Protein AF-A0A2V2GM18-F1 (afdb_monomer_lite)

Foldseek 3Di:
DPDVVVVVVLVVVLLVVQLVDDFQDEFQKWWDDQFWIDGPQDIDGPQVQCCVAPVAHAPPDKDAADDAPFKDKIKGWRDKDWDWDADPVRDIAIAIFTWIWIKMARNNVRHIDTLDIDPRFGDQERPDPDRDFWHDLDNQWIWGDTLQKIFIQGNVVSDTPDIDRRDHSVVRHHNNDQCFDLDVNRWTWHDDAQWIWTWDDDPRDTDTAIGGHHGPWDWDDDDQKIWTWDADPPDPDLQPVRGIDTDWMAGNVVSDTDDVVVVSVVVSVVSVVVVVVLFFDWDAAPNAIWGWHDDFFWIWIAHPVRHTQDIDGQVLCVVFPPSCVVSVVSPDDPDWDKTFLDWDQAPRWIKTWIFTDDDDDDWTKIWIWIADSVVRHIITHGIDTDDSPIDMHGDD

pLDDT: mean 82.13, std 13.22, range [25.41, 96.25]

Secondary structure (DSSP, 8-state):
--SSSHHHHHHHHHHHHHTTSPPSS---EEEE-SSEEEETTEEEEHHHHHHHHH----SS-EEEEEEETTEEEEEEEEEEEEEEEE-TTS-EEEEEEEEEEEEEEETTTTEEEEEEEEEEEPPSSTT-SS---EEEEETTEEEEEETTEEEEEETTTTEEEEEEE-S-HHHHHH-SS-S-PPPTT--EEEEETTEEEEEEEETTEEEEEEEE--TT-EEEEETTEEEEEEEPTT---SSHHHHEEEEEEEETTTTEE--HHHHHHHHHHHHHHHHHT-SPEEEEETTEEEEEEE-SS-EEEE-TT--EEEEESHHHHHHH-HHHHHHHHHH--TT-EEEEEEEEEETTEEEEEEEEEPSSS---EEEEEEEETTTTEEEEEEEEES-SS-EEEE--

Sequence (396 aa):
MFRYIDSINDNTEKLNRIKQVQSEVSYDYTAYDGYSFMKDGESYNFQDLAYNVFGKKCENYIYGGGFTKNYKYFFYEYDSHKKYMKKSDGKRIDFFTSDVALFCVDMENISCKLVYDFKNVYPIGYEAMQPDIGDLLDKNRMLLHYNGIYQILDLQSEQIVYSVELYEKKDYVNALSIPFCTDFSLNFYRSNGTVLEYYKIDGDTIKKHLYTITPDCLISRTGNYIYTYQLKSGSNSPLISEQYEFFECYDLTNDKEIDLSFLIDKLQEEWDKSRADNEKEKHIVDGETYYFERSFDFLKIYDENQNLIVTIDEYFMKENSNTFNDLYDLWVEEHDKYELVYFEVIEEKIFVRFEATYSMGKTTPVYIYEYDIQNNQIFYVGFFYGDSLFHFEILS

Radius of gyration: 25.06 Å; chains: 1; bounding box: 56×57×60 Å

Structure (mmCIF, N/CA/C/O backbone):
data_AF-A0A2V2GM18-F1
#
_entry.id   AF-A0A2V2GM18-F1
#
loop_
_atom_site.group_PDB
_atom_site.id
_atom_site.type_symbol
_atom_site.label_atom_id
_atom_site.label_alt_id
_atom_site.label_comp_id
_atom_site.label_asym_id
_atom_site.label_entity_id
_atom_site.label_seq_id
_atom_site.pdbx_PDB_ins_code
_atom_site.Cartn_x
_atom_site.Cartn_y
_atom_site.Cartn_z
_atom_site.occupancy
_atom_site.B_iso_or_equiv
_atom_site.auth_seq_id
_atom_site.auth_comp_id
_atom_site.auth_asym_id
_atom_site.auth_atom_id
_atom_site.pdbx_PDB_model_num
ATOM 1 N N . MET A 1 1 ? -2.462 -35.615 10.251 1.00 33.22 1 MET A N 1
ATOM 2 C CA . MET A 1 1 ? -3.649 -35.293 9.427 1.00 33.22 1 MET A CA 1
ATOM 3 C C . MET A 1 1 ? -4.947 -35.371 10.248 1.00 33.22 1 MET A C 1
ATOM 5 O O . MET A 1 1 ? -5.919 -35.901 9.758 1.00 33.22 1 MET A O 1
ATOM 9 N N . PHE A 1 2 ? -4.978 -34.846 11.482 1.00 26.83 2 PHE A N 1
ATOM 10 C CA . PHE A 1 2 ? -6.196 -34.656 12.297 1.00 26.83 2 PHE A CA 1
ATOM 11 C C . PHE A 1 2 ? -5.855 -33.655 13.416 1.00 26.83 2 PHE A C 1
ATOM 13 O O . PHE A 1 2 ? -5.565 -34.054 14.534 1.00 26.83 2 PHE A O 1
ATOM 20 N N . ARG A 1 3 ? -5.723 -32.373 13.053 1.00 25.41 3 ARG A N 1
ATOM 21 C CA . ARG A 1 3 ? -5.694 -31.198 13.962 1.00 25.41 3 ARG A CA 1
ATOM 22 C C . ARG A 1 3 ? -6.137 -29.895 13.270 1.00 25.41 3 ARG A C 1
ATOM 24 O O . ARG A 1 3 ? -6.160 -28.856 13.902 1.00 25.41 3 ARG A O 1
ATOM 31 N N . TYR A 1 4 ? -6.483 -29.952 11.981 1.00 27.64 4 TYR A N 1
ATOM 32 C CA . TYR A 1 4 ? -6.868 -28.780 11.186 1.00 27.64 4 TYR A CA 1
ATOM 33 C C . TYR A 1 4 ? -8.391 -28.567 11.125 1.00 27.64 4 TYR A C 1
ATOM 35 O O . TYR A 1 4 ? -8.848 -27.541 10.650 1.00 27.64 4 TYR A O 1
ATOM 43 N N . ILE A 1 5 ? -9.184 -29.550 11.571 1.00 27.92 5 ILE A N 1
ATOM 44 C CA . ILE A 1 5 ? -10.655 -29.487 11.524 1.00 27.92 5 ILE A CA 1
ATOM 45 C C . ILE A 1 5 ? -11.211 -28.854 12.811 1.00 27.92 5 ILE A C 1
ATOM 47 O O . ILE A 1 5 ? -12.160 -28.082 12.743 1.00 27.92 5 ILE A O 1
ATOM 51 N N . ASP A 1 6 ? -10.571 -29.089 13.963 1.00 26.17 6 ASP A N 1
ATOM 52 C CA . ASP A 1 6 ? -11.010 -28.511 15.242 1.00 26.17 6 ASP A CA 1
ATOM 53 C C . ASP A 1 6 ? -10.703 -27.004 15.345 1.00 26.17 6 ASP A C 1
ATOM 55 O O . ASP A 1 6 ? -11.477 -26.265 15.945 1.00 26.17 6 ASP A O 1
ATOM 59 N N . SER A 1 7 ? -9.640 -26.514 14.690 1.00 41.31 7 SER A N 1
ATOM 60 C CA . SER A 1 7 ? -9.281 -25.084 14.687 1.00 41.31 7 SER A CA 1
ATOM 61 C C . SER A 1 7 ? -10.194 -24.211 13.819 1.00 41.31 7 SER A C 1
ATOM 63 O O . SER A 1 7 ? -10.292 -23.013 14.057 1.00 41.31 7 SER A O 1
ATOM 65 N N . ILE A 1 8 ? -10.866 -24.780 12.811 1.00 42.81 8 ILE A N 1
ATOM 66 C CA . ILE A 1 8 ? -11.782 -24.025 11.935 1.00 42.81 8 ILE A CA 1
ATOM 67 C C . ILE A 1 8 ? -13.139 -23.813 12.627 1.00 42.81 8 ILE A C 1
ATOM 69 O O . ILE A 1 8 ? -13.718 -22.729 12.541 1.00 42.81 8 ILE A O 1
ATOM 73 N N . ASN A 1 9 ? -13.630 -24.822 13.358 1.00 46.09 9 ASN A N 1
ATOM 74 C CA . ASN A 1 9 ? -14.903 -24.728 14.079 1.00 46.09 9 ASN A CA 1
ATOM 75 C C . ASN A 1 9 ? -14.821 -23.799 15.303 1.00 46.09 9 ASN A C 1
ATOM 77 O O . ASN A 1 9 ? -15.746 -23.018 15.515 1.00 46.09 9 ASN A O 1
ATOM 81 N N . ASP A 1 10 ? -13.717 -23.833 16.058 1.00 54.22 10 ASP A N 1
ATOM 82 C CA . ASP A 1 10 ? -13.524 -22.979 17.243 1.00 54.22 10 ASP A CA 1
ATOM 83 C C . ASP A 1 10 ? -13.410 -21.488 16.867 1.00 54.22 10 ASP A C 1
ATOM 85 O O . ASP A 1 10 ? -14.070 -20.632 17.457 1.00 54.22 10 ASP A O 1
ATOM 89 N N . ASN A 1 11 ? -12.681 -21.170 15.789 1.00 68.25 11 ASN A N 1
ATOM 90 C CA . ASN A 1 11 ? -12.594 -19.796 15.283 1.00 68.25 11 ASN A CA 1
ATOM 91 C C . ASN A 1 11 ? -13.946 -19.282 14.768 1.00 68.25 11 ASN A C 1
ATOM 93 O O . ASN A 1 11 ? -14.277 -18.119 14.977 1.00 68.25 11 ASN A O 1
ATOM 97 N N . THR A 1 12 ? -14.757 -20.139 14.138 1.00 73.12 12 THR A N 1
ATOM 98 C CA . THR A 1 12 ? -16.089 -19.747 13.645 1.00 73.12 12 THR A CA 1
ATOM 99 C C . THR A 1 12 ? -17.033 -19.389 14.797 1.00 73.12 12 THR A C 1
ATOM 101 O O . THR A 1 12 ? -17.757 -18.397 14.714 1.00 73.12 12 THR A O 1
ATOM 104 N N . GLU A 1 13 ? -17.028 -20.157 15.891 1.00 77.56 13 GLU A N 1
ATOM 105 C CA . GLU A 1 13 ? -17.849 -19.847 17.068 1.00 77.56 13 GLU A CA 1
ATOM 106 C C . GLU A 1 13 ? -17.389 -18.556 17.757 1.00 77.56 13 GLU A C 1
ATOM 108 O O . GLU A 1 13 ? -18.219 -17.692 18.047 1.00 77.56 13 GLU A O 1
ATOM 113 N N . LYS A 1 14 ? -16.076 -18.387 17.956 1.00 80.25 14 LYS A N 1
ATOM 114 C CA . LYS A 1 14 ? -15.490 -17.162 18.522 1.00 80.25 14 LYS A CA 1
ATOM 115 C C . LYS A 1 14 ? -15.827 -15.928 17.684 1.00 80.25 14 LYS A C 1
ATOM 117 O O . LYS A 1 14 ? -16.289 -14.931 18.232 1.00 80.25 14 LYS A O 1
ATOM 122 N N . LEU A 1 15 ? -15.698 -16.010 16.359 1.00 78.75 15 LEU A N 1
ATOM 123 C CA . LEU A 1 15 ? -16.073 -14.926 15.443 1.00 78.75 15 LEU A CA 1
ATOM 124 C C . LEU A 1 15 ? -17.567 -14.603 15.505 1.00 78.75 15 LEU A C 1
ATOM 126 O O . LEU A 1 15 ? -17.939 -13.434 15.561 1.00 78.75 15 LEU A O 1
ATOM 130 N N . ASN A 1 16 ? -18.433 -15.618 15.551 1.00 82.25 16 ASN A N 1
ATOM 131 C CA . ASN A 1 16 ? -19.873 -15.404 15.699 1.00 82.25 16 ASN A CA 1
ATOM 132 C C . ASN A 1 16 ? -20.231 -14.722 17.024 1.00 82.25 16 ASN A C 1
ATOM 134 O O . ASN A 1 16 ? -21.195 -13.961 17.057 1.00 82.25 16 ASN A O 1
ATOM 138 N N . ARG A 1 17 ? -19.479 -14.976 18.103 1.00 83.38 17 ARG A N 1
ATOM 139 C CA . ARG A 1 17 ? -19.652 -14.276 19.385 1.00 83.38 17 ARG A CA 1
ATOM 140 C C . ARG A 1 17 ? -19.204 -12.820 19.299 1.00 83.38 17 ARG A C 1
ATOM 142 O O . ARG A 1 17 ? -19.942 -11.959 19.756 1.00 83.38 17 ARG A O 1
ATOM 149 N N . ILE A 1 18 ? -18.071 -12.530 18.658 1.00 83.19 18 ILE A N 1
ATOM 150 C CA . ILE A 1 18 ? -17.631 -11.139 18.445 1.00 83.19 18 ILE A CA 1
ATOM 151 C C . ILE A 1 18 ? -18.675 -10.360 17.646 1.00 83.19 18 ILE A C 1
ATOM 153 O O . ILE A 1 18 ? -19.040 -9.259 18.035 1.00 83.19 18 ILE A O 1
ATOM 157 N N . LYS A 1 19 ? -19.234 -10.957 16.585 1.00 82.06 19 LYS A N 1
ATOM 158 C CA . LYS A 1 19 ? -20.305 -10.338 15.784 1.00 82.06 19 LYS A CA 1
ATOM 159 C C . LYS A 1 19 ? -21.580 -10.010 16.580 1.00 82.06 19 LYS A C 1
ATOM 161 O O . LYS A 1 19 ? -22.431 -9.285 16.076 1.00 82.06 19 LYS A O 1
ATOM 166 N N . GLN A 1 20 ? -21.753 -10.558 17.786 1.00 85.12 20 GLN A N 1
ATOM 167 C CA . GLN A 1 20 ? -22.877 -10.237 18.675 1.00 85.12 20 GLN A CA 1
ATOM 168 C C . GLN A 1 20 ? -22.583 -9.054 19.608 1.00 85.12 20 GLN A C 1
ATOM 170 O O . GLN A 1 20 ? -23.519 -8.518 20.203 1.00 85.12 20 GLN A O 1
ATOM 175 N N . VAL A 1 21 ? -21.317 -8.647 19.745 1.00 85.56 21 VAL A N 1
ATOM 176 C CA . VAL A 1 21 ? -20.916 -7.483 20.540 1.00 85.56 21 VAL A CA 1
ATOM 177 C C . VAL A 1 21 ? -21.246 -6.224 19.746 1.00 85.56 21 VAL A C 1
ATOM 179 O O . VAL A 1 21 ? -20.766 -6.030 18.632 1.00 85.56 21 VAL A O 1
ATOM 182 N N . GLN A 1 22 ? -22.110 -5.379 20.306 1.00 84.56 22 GLN A N 1
ATOM 183 C CA . GLN A 1 22 ? -22.519 -4.140 19.653 1.00 84.56 22 GLN A CA 1
ATOM 184 C C . GLN A 1 22 ? -21.440 -3.072 19.805 1.00 84.56 22 GLN A C 1
ATOM 186 O O . GLN A 1 22 ? -20.873 -2.904 20.881 1.00 84.56 22 GLN A O 1
ATOM 191 N N . SER A 1 23 ? -21.208 -2.326 18.729 1.00 87.25 23 SER A N 1
ATOM 192 C CA . SER A 1 23 ? -20.402 -1.112 18.763 1.00 87.25 23 SER A CA 1
ATOM 193 C C . SER A 1 23 ? -21.026 -0.089 19.719 1.00 87.25 23 SER A C 1
ATOM 195 O O . SER A 1 23 ? -22.233 0.162 19.663 1.00 87.25 23 SER A O 1
ATOM 197 N N . GLU A 1 24 ? -20.211 0.523 20.569 1.00 90.69 24 GLU A N 1
ATOM 198 C CA . GLU A 1 24 ? -20.621 1.594 21.486 1.00 90.69 24 GLU A CA 1
ATOM 199 C C . GLU A 1 24 ? -20.746 2.933 20.747 1.00 90.69 24 GLU A C 1
ATOM 201 O O . GLU A 1 24 ? -21.597 3.760 21.075 1.00 90.69 24 GLU A O 1
ATOM 206 N N . VAL A 1 25 ? -19.941 3.098 19.697 1.00 86.88 25 VAL A N 1
ATOM 207 C CA . VAL A 1 25 ? -20.005 4.184 18.717 1.00 86.88 25 VAL A CA 1
ATOM 208 C C . VAL A 1 25 ? -20.071 3.579 17.320 1.00 86.88 25 VAL A C 1
ATOM 210 O O . VAL A 1 25 ? -19.398 2.596 17.030 1.00 86.88 25 VAL A O 1
ATOM 213 N N . SER A 1 26 ? -20.907 4.141 16.451 1.00 80.00 26 SER A N 1
ATOM 214 C CA . SER A 1 26 ? -21.087 3.641 15.088 1.00 80.00 26 SER A CA 1
ATOM 215 C C . SER A 1 26 ? -20.597 4.680 14.092 1.00 80.00 26 SER A C 1
ATOM 217 O O . SER A 1 26 ? -21.038 5.830 14.110 1.00 80.00 26 SER A O 1
ATOM 219 N N . TYR A 1 27 ? -19.689 4.235 13.234 1.00 78.31 27 TYR A N 1
ATOM 220 C CA . TYR A 1 27 ? -19.164 4.966 12.092 1.00 78.31 27 TYR A CA 1
ATOM 221 C C . TYR A 1 27 ? -19.523 4.192 10.830 1.00 78.31 27 TYR A C 1
ATOM 223 O O . TYR A 1 27 ? -19.476 2.963 10.853 1.00 78.31 27 TYR A O 1
ATOM 231 N N . ASP A 1 28 ? -19.853 4.891 9.744 1.00 78.31 28 ASP A N 1
ATOM 232 C CA . ASP A 1 28 ? -19.759 4.280 8.418 1.00 78.31 28 ASP A CA 1
ATOM 233 C C . ASP A 1 28 ? -18.258 4.169 8.140 1.00 78.31 28 ASP A C 1
ATOM 235 O O . ASP A 1 28 ? -17.588 5.173 7.909 1.00 78.31 28 ASP A O 1
ATOM 239 N N . TYR A 1 29 ? -17.683 2.987 8.347 1.00 77.69 29 TYR A N 1
ATOM 240 C CA . TYR A 1 29 ? -16.246 2.773 8.215 1.00 77.69 29 TYR A CA 1
ATOM 241 C C . TYR A 1 29 ? -15.962 1.631 7.258 1.00 77.69 29 TYR A C 1
ATOM 243 O O . TYR A 1 29 ? -16.736 0.680 7.121 1.00 77.69 29 TYR A O 1
ATOM 251 N N . THR A 1 30 ? -14.793 1.706 6.634 1.00 82.94 30 THR A N 1
ATOM 252 C CA . THR A 1 30 ? -14.211 0.584 5.906 1.00 82.94 30 THR A CA 1
ATOM 253 C C . THR A 1 30 ? -12.866 0.235 6.525 1.00 82.94 30 THR A C 1
ATOM 255 O O . THR A 1 30 ? -11.999 1.092 6.680 1.00 82.94 30 THR A O 1
ATOM 258 N N . ALA A 1 31 ? -12.693 -1.034 6.883 1.00 82.62 31 ALA A N 1
ATOM 259 C CA . ALA A 1 31 ? -11.406 -1.596 7.283 1.00 82.62 31 ALA A CA 1
ATOM 260 C C . ALA A 1 31 ? -10.961 -2.592 6.213 1.00 82.62 31 ALA A C 1
ATOM 262 O O . ALA A 1 31 ? -11.759 -3.442 5.828 1.00 82.62 31 ALA A O 1
ATOM 263 N N . TYR A 1 32 ? -9.735 -2.508 5.708 1.00 83.38 32 TYR A N 1
ATOM 264 C CA . TYR A 1 32 ? -9.301 -3.362 4.602 1.00 83.38 32 TYR A CA 1
ATOM 265 C C . TYR A 1 32 ? -7.836 -3.776 4.690 1.00 83.38 32 TYR A C 1
ATOM 267 O O . TYR A 1 32 ? -6.971 -2.993 5.081 1.00 83.38 32 TYR A O 1
ATOM 275 N N . ASP A 1 33 ? -7.555 -5.005 4.265 1.00 80.31 33 ASP A N 1
ATOM 276 C CA . ASP A 1 33 ? -6.207 -5.542 4.084 1.00 80.31 33 ASP A CA 1
ATOM 277 C C . ASP A 1 33 ? -5.989 -5.977 2.626 1.00 80.31 33 ASP A C 1
ATOM 279 O O . ASP A 1 33 ? -6.788 -5.686 1.737 1.00 80.31 33 ASP A O 1
ATOM 283 N N . GLY A 1 34 ? -4.898 -6.688 2.344 1.00 77.19 34 GLY A N 1
ATOM 284 C CA . GLY A 1 34 ? -4.626 -7.195 0.998 1.00 77.19 34 GLY A CA 1
ATOM 285 C C . GLY A 1 34 ? -5.675 -8.174 0.445 1.00 77.19 34 GLY A C 1
ATOM 286 O O . GLY A 1 34 ? -5.717 -8.369 -0.770 1.00 77.19 34 GLY A O 1
ATOM 287 N N . TYR A 1 35 ? -6.518 -8.777 1.290 1.00 82.31 35 TYR A N 1
ATOM 288 C CA . TYR A 1 35 ? -7.335 -9.951 0.960 1.00 82.31 35 TYR A CA 1
ATOM 289 C C . TYR A 1 35 ? -8.843 -9.761 1.145 1.00 82.31 35 TYR A C 1
ATOM 291 O O . TYR A 1 35 ? -9.650 -10.469 0.526 1.00 82.31 35 TYR A O 1
ATOM 299 N N . SER A 1 36 ? -9.234 -8.818 1.986 1.00 85.00 36 SER A N 1
ATOM 300 C CA . SER A 1 36 ? -10.604 -8.596 2.405 1.00 85.00 36 SER A CA 1
ATOM 301 C C . SER A 1 36 ? -10.836 -7.151 2.826 1.00 85.00 36 SER A C 1
ATOM 303 O O . SER A 1 36 ? -9.908 -6.387 3.088 1.00 85.00 36 SER A O 1
ATOM 305 N N . PHE A 1 37 ? -12.108 -6.790 2.918 1.00 86.94 37 PHE A N 1
ATOM 306 C CA . PHE A 1 37 ? -12.530 -5.588 3.615 1.00 86.94 37 PHE A CA 1
ATOM 307 C C . PHE A 1 37 ? -13.722 -5.889 4.511 1.00 86.94 37 PHE A C 1
ATOM 309 O O . PHE A 1 37 ? -14.422 -6.888 4.336 1.00 86.94 37 PHE A O 1
ATOM 316 N N . MET A 1 38 ? -13.951 -5.017 5.477 1.00 83.94 38 MET A N 1
ATOM 317 C CA . MET A 1 38 ? -15.124 -5.004 6.321 1.00 83.94 38 MET A CA 1
ATOM 318 C C . MET A 1 38 ? -15.837 -3.671 6.164 1.00 83.94 38 MET A C 1
ATOM 320 O O . MET A 1 38 ? -15.192 -2.624 6.190 1.00 83.94 38 MET A O 1
ATOM 324 N N . LYS A 1 39 ? -17.161 -3.737 6.036 1.00 81.50 39 LYS A N 1
ATOM 325 C CA . LYS A 1 39 ? -18.057 -2.585 6.069 1.00 81.50 39 LYS A CA 1
ATOM 326 C C . LYS A 1 39 ? -19.210 -2.897 7.016 1.00 81.50 39 LYS A C 1
ATOM 328 O O . LYS A 1 39 ? -19.827 -3.955 6.886 1.00 81.50 39 LYS A O 1
ATOM 333 N N . ASP A 1 40 ? -19.469 -2.012 7.976 1.00 71.56 40 ASP A N 1
ATOM 334 C CA . ASP A 1 40 ? -20.559 -2.143 8.957 1.00 71.56 40 ASP A CA 1
ATOM 335 C C . ASP A 1 40 ? -20.575 -3.494 9.711 1.00 71.56 40 ASP A C 1
ATOM 337 O O . ASP A 1 40 ? -21.629 -4.074 9.972 1.00 71.56 40 ASP A O 1
ATOM 341 N N . GLY A 1 41 ? -19.397 -4.039 10.039 1.00 67.38 41 GLY A N 1
ATOM 342 C CA . GLY A 1 41 ? -19.263 -5.333 10.727 1.00 67.38 41 GLY A CA 1
ATOM 343 C C . GLY A 1 41 ? -19.380 -6.574 9.826 1.00 67.38 41 GLY A C 1
ATOM 344 O O . GLY A 1 41 ? -19.142 -7.696 10.288 1.00 67.38 41 GLY A O 1
ATOM 345 N N . GLU A 1 42 ? -19.699 -6.405 8.540 1.00 77.69 42 GLU A N 1
ATOM 346 C CA . GLU A 1 42 ? -19.737 -7.492 7.560 1.00 77.69 42 GLU A CA 1
ATOM 347 C C . GLU A 1 42 ? -18.436 -7.573 6.761 1.00 77.69 42 GLU A C 1
ATOM 349 O O . GLU A 1 42 ? -17.955 -6.582 6.216 1.00 77.69 42 GLU A O 1
ATOM 354 N N . SER A 1 43 ? -17.863 -8.778 6.698 1.00 82.06 43 SER A N 1
ATOM 355 C CA . SER A 1 43 ? -16.587 -9.051 6.031 1.00 82.06 43 SER A CA 1
ATOM 356 C C . SER A 1 43 ? -16.810 -9.593 4.623 1.00 82.06 43 SER A C 1
ATOM 358 O O . SER A 1 43 ? -17.616 -10.502 4.407 1.00 82.06 43 SER A O 1
ATOM 360 N N . TYR A 1 44 ? -16.045 -9.062 3.677 1.00 87.19 44 TYR A N 1
ATOM 361 C CA . TYR A 1 44 ? -16.088 -9.394 2.265 1.00 87.19 44 TYR A CA 1
ATOM 362 C C . TYR A 1 44 ? -14.698 -9.814 1.793 1.00 87.19 44 TYR A C 1
ATOM 364 O O . TYR A 1 44 ? -13.739 -9.046 1.850 1.00 87.19 44 TYR A O 1
ATOM 372 N N . ASN A 1 45 ? -14.589 -11.043 1.291 1.00 88.00 45 ASN A N 1
ATOM 373 C CA . ASN A 1 45 ? -13.355 -11.555 0.713 1.00 88.00 45 ASN A CA 1
ATOM 374 C C . ASN A 1 45 ? -13.253 -11.156 -0.771 1.00 88.00 45 ASN A C 1
ATOM 376 O O . ASN A 1 45 ? -14.165 -11.424 -1.561 1.00 88.00 45 ASN A O 1
ATOM 380 N N . PHE A 1 46 ? -12.138 -10.543 -1.175 1.00 89.94 46 PHE A N 1
ATOM 381 C CA . PHE A 1 46 ? -11.962 -10.075 -2.554 1.00 89.94 46 PHE A CA 1
ATOM 382 C C . PHE A 1 46 ? -11.957 -11.218 -3.575 1.00 89.94 46 PHE A C 1
ATOM 384 O O . PHE A 1 46 ? -12.472 -11.061 -4.684 1.00 89.94 46 PHE A O 1
ATOM 391 N N . GLN A 1 47 ? -11.423 -12.386 -3.211 1.00 89.62 47 GLN A N 1
ATOM 392 C CA . GLN A 1 47 ? -11.396 -13.548 -4.093 1.00 89.62 47 GLN A CA 1
ATOM 393 C C . GLN A 1 47 ? -12.795 -14.139 -4.318 1.00 89.62 47 GLN A C 1
ATOM 395 O O . 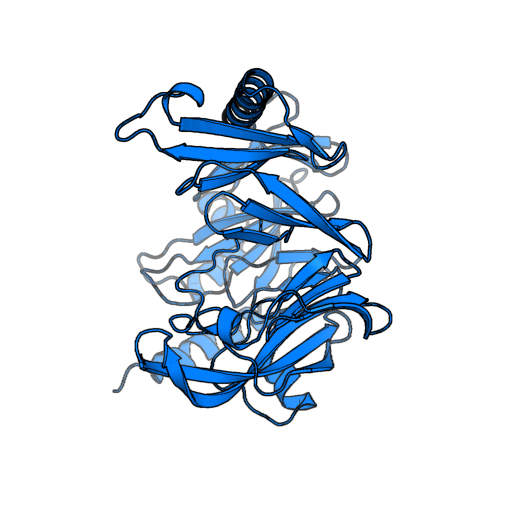GLN A 1 47 ? -13.088 -14.554 -5.444 1.00 89.62 47 GLN A O 1
ATOM 400 N N . ASP A 1 48 ? -13.662 -14.137 -3.304 1.00 90.75 48 ASP A N 1
ATOM 401 C CA . ASP A 1 48 ? -15.062 -14.558 -3.448 1.00 90.75 48 ASP A CA 1
ATOM 402 C C . ASP A 1 48 ? -15.848 -13.588 -4.338 1.00 90.75 48 ASP A C 1
ATOM 404 O O . ASP A 1 48 ? -16.582 -14.013 -5.236 1.00 90.75 48 ASP A O 1
ATOM 408 N N . LEU A 1 49 ? -15.646 -12.279 -4.152 1.00 93.50 49 LEU A N 1
ATOM 409 C CA . LEU A 1 49 ? -16.244 -11.251 -5.006 1.00 93.50 49 LEU A CA 1
ATOM 410 C C . LEU A 1 49 ? -15.807 -11.403 -6.471 1.00 93.50 49 LEU A C 1
ATOM 412 O O . LEU A 1 49 ? -16.656 -11.415 -7.365 1.00 93.50 49 LEU A O 1
ATOM 416 N N . ALA A 1 50 ? -14.510 -11.595 -6.723 1.00 93.25 50 ALA A N 1
ATOM 417 C CA . ALA A 1 50 ? -13.985 -11.848 -8.064 1.00 93.25 50 ALA A CA 1
ATOM 418 C C . ALA A 1 50 ? -14.541 -13.148 -8.667 1.00 93.25 50 ALA A C 1
ATOM 420 O O . ALA A 1 50 ? -14.940 -13.172 -9.835 1.00 93.25 50 ALA A O 1
ATOM 421 N N . TYR A 1 51 ? -14.628 -14.223 -7.876 1.00 92.38 51 TYR A N 1
ATOM 422 C CA . TYR A 1 51 ? -15.178 -15.503 -8.326 1.00 92.38 51 TYR A CA 1
ATOM 423 C C . TYR A 1 51 ? -16.638 -15.377 -8.775 1.00 92.38 51 TYR A C 1
ATOM 425 O O . TYR A 1 51 ? -17.003 -15.923 -9.818 1.00 92.38 51 TYR A O 1
ATOM 433 N N . ASN A 1 52 ? -17.455 -14.616 -8.044 1.00 93.62 52 ASN A N 1
ATOM 434 C CA . ASN A 1 52 ? -18.864 -14.395 -8.380 1.00 93.62 52 ASN A CA 1
ATOM 435 C C . ASN A 1 52 ? -19.058 -13.667 -9.719 1.00 93.62 52 ASN A C 1
ATOM 437 O O . ASN A 1 52 ? -20.059 -13.890 -10.399 1.00 93.62 52 ASN A O 1
ATOM 441 N N . VAL A 1 53 ? -18.100 -12.828 -10.117 1.00 94.12 53 VAL A N 1
ATOM 442 C CA . VAL A 1 53 ? -18.124 -12.103 -11.398 1.00 94.12 53 VAL A CA 1
ATOM 443 C C . VAL A 1 53 ? -17.537 -12.945 -12.530 1.00 94.12 53 VAL A C 1
ATOM 445 O O . VAL A 1 53 ? -18.055 -12.951 -13.645 1.00 94.12 53 VAL A O 1
ATOM 448 N N . PHE A 1 54 ? -16.439 -13.649 -12.262 1.00 93.12 54 PHE A N 1
ATOM 449 C CA . PHE A 1 54 ? -15.591 -14.229 -13.302 1.00 93.12 54 PHE A CA 1
ATOM 450 C C . PHE A 1 54 ? -15.782 -15.733 -13.510 1.00 93.12 54 PHE A C 1
ATOM 452 O O . PHE A 1 54 ? -15.467 -16.264 -14.576 1.00 93.12 54 PHE A O 1
ATOM 459 N N . GLY A 1 55 ? -16.288 -16.441 -12.498 1.00 92.06 55 GLY A N 1
ATOM 460 C CA . GLY A 1 55 ? -16.573 -17.876 -12.541 1.00 92.06 55 GLY A CA 1
ATOM 461 C C . GLY A 1 55 ? -15.343 -18.792 -12.546 1.00 92.06 55 GLY A C 1
ATOM 462 O O . GLY A 1 55 ? -15.501 -20.011 -12.639 1.00 92.06 55 GLY A O 1
ATOM 463 N N . LYS A 1 56 ? -14.124 -18.249 -12.430 1.00 90.25 56 LYS A N 1
ATOM 464 C CA . LYS A 1 56 ? -12.874 -19.020 -12.326 1.00 90.25 56 LYS A CA 1
ATOM 465 C C . LYS A 1 56 ? -12.250 -18.811 -10.959 1.00 90.25 56 LYS A C 1
ATOM 467 O O . LYS A 1 56 ? -12.170 -17.678 -10.502 1.00 90.25 56 LYS A O 1
ATOM 472 N N . LYS A 1 57 ? -11.836 -19.901 -10.313 1.00 87.31 57 LYS A N 1
ATOM 473 C CA . LYS A 1 57 ? -11.166 -19.841 -9.011 1.00 87.31 57 LYS A CA 1
ATOM 474 C C . LYS A 1 57 ? -9.717 -19.397 -9.182 1.00 87.31 57 LYS A C 1
ATOM 476 O O . LYS A 1 57 ? -9.080 -19.773 -10.158 1.00 87.31 57 LYS A O 1
ATOM 481 N N . CYS A 1 58 ? -9.218 -18.650 -8.206 1.00 82.12 58 CYS A N 1
ATOM 482 C CA . CYS A 1 58 ? -7.810 -18.314 -8.092 1.00 82.12 58 CYS A CA 1
ATOM 483 C C . CYS A 1 58 ? -7.023 -19.602 -7.857 1.00 82.12 58 CYS A C 1
ATOM 485 O O . CYS A 1 58 ? -7.427 -20.417 -7.020 1.00 82.12 58 CYS A O 1
ATOM 487 N N . GLU A 1 59 ? -5.936 -19.799 -8.599 1.00 75.06 59 GLU A N 1
ATOM 488 C CA . GLU A 1 59 ? -5.069 -20.964 -8.398 1.00 75.06 59 GLU A CA 1
ATOM 489 C C . GLU A 1 59 ? -4.104 -20.758 -7.232 1.00 75.06 59 GLU A C 1
ATOM 491 O O . GLU A 1 59 ? -3.799 -21.716 -6.524 1.00 75.06 59 GLU A O 1
ATOM 496 N N . ASN A 1 60 ? -3.666 -19.515 -7.014 1.00 70.50 60 ASN A N 1
ATOM 497 C CA . ASN A 1 60 ? -2.638 -19.196 -6.035 1.00 70.50 60 ASN A CA 1
ATOM 498 C C . ASN A 1 60 ? -3.120 -18.170 -4.992 1.00 70.50 60 ASN A C 1
ATOM 500 O O . ASN A 1 60 ? -3.514 -18.556 -3.894 1.00 70.50 60 ASN A O 1
ATOM 504 N N . TYR A 1 61 ? -3.057 -16.876 -5.305 1.00 69.19 61 TYR A N 1
ATOM 505 C CA . TYR A 1 61 ? -3.388 -15.766 -4.403 1.00 69.19 61 TYR A CA 1
ATOM 506 C C . TYR A 1 61 ? -3.723 -14.518 -5.236 1.00 69.19 61 TYR A C 1
ATOM 508 O O . TYR A 1 61 ? -3.358 -14.419 -6.411 1.00 69.19 61 TYR A O 1
ATOM 516 N N . ILE A 1 62 ? -4.418 -13.564 -4.618 1.00 82.25 62 ILE A N 1
ATOM 517 C CA . ILE A 1 62 ? -4.535 -12.206 -5.156 1.00 82.25 62 ILE A CA 1
ATOM 518 C C . ILE A 1 62 ? -3.316 -11.384 -4.749 1.00 82.25 62 ILE A C 1
ATOM 520 O O . ILE A 1 62 ? -2.769 -11.587 -3.666 1.00 82.25 62 ILE A O 1
ATOM 524 N N . TYR A 1 63 ? -2.869 -10.482 -5.615 1.00 80.94 63 TYR A N 1
ATOM 525 C CA . TYR A 1 63 ? -1.664 -9.688 -5.376 1.00 80.94 63 TYR A CA 1
ATOM 526 C C . TYR A 1 63 ? -1.715 -8.329 -6.067 1.00 80.94 63 TYR A C 1
ATOM 528 O O . TYR A 1 63 ? -2.560 -8.087 -6.932 1.00 80.94 63 TYR A O 1
ATOM 536 N N . GLY A 1 64 ? -0.784 -7.457 -5.674 1.00 76.50 64 GLY A N 1
ATOM 537 C CA . GLY A 1 64 ? -0.539 -6.156 -6.293 1.00 76.50 64 GLY A CA 1
ATOM 538 C C . GLY A 1 64 ? -1.757 -5.228 -6.348 1.00 76.50 64 GLY A C 1
ATOM 539 O O . GLY A 1 64 ? -2.759 -5.393 -5.633 1.00 76.50 64 GLY A O 1
ATOM 540 N N . GLY A 1 65 ? -1.655 -4.233 -7.228 1.00 76.81 65 GLY A N 1
ATOM 541 C CA . GLY A 1 65 ? -2.684 -3.224 -7.456 1.00 76.81 65 GLY A CA 1
ATOM 542 C C . GLY A 1 65 ? -2.585 -2.072 -6.457 1.00 76.81 65 GLY A C 1
ATOM 543 O O . GLY A 1 65 ? -1.525 -1.485 -6.283 1.00 76.81 65 GLY A O 1
ATOM 544 N N . GLY A 1 66 ? -3.699 -1.701 -5.824 1.00 84.00 66 GLY A N 1
ATOM 545 C CA . GLY A 1 66 ? -3.695 -0.638 -4.820 1.00 84.00 66 GLY A CA 1
ATOM 546 C C . GLY A 1 66 ? -5.082 -0.196 -4.380 1.00 84.00 66 GLY A C 1
ATOM 547 O O . GLY A 1 66 ? -6.098 -0.687 -4.880 1.00 84.00 66 GLY A O 1
ATOM 548 N N . PHE A 1 67 ? -5.099 0.727 -3.425 1.00 82.50 67 PHE A N 1
ATOM 549 C CA . PHE A 1 67 ? -6.311 1.330 -2.888 1.00 82.50 67 PHE A CA 1
ATOM 550 C C . PHE A 1 67 ? -6.440 2.773 -3.361 1.00 82.50 67 PHE A C 1
ATOM 552 O O . PHE A 1 67 ? -5.491 3.553 -3.355 1.00 82.50 67 PHE A O 1
ATOM 559 N N . THR A 1 68 ? -7.650 3.120 -3.765 1.00 82.81 68 THR A N 1
ATOM 560 C CA . THR A 1 68 ? -8.130 4.500 -3.851 1.00 82.81 68 THR A CA 1
ATOM 561 C C . THR A 1 68 ? -9.268 4.636 -2.840 1.00 82.81 68 THR A C 1
ATOM 563 O O . THR A 1 68 ? -9.790 3.609 -2.415 1.00 82.81 68 THR A O 1
ATOM 566 N N . LYS A 1 69 ? -9.696 5.863 -2.508 1.00 76.44 69 LYS A N 1
ATOM 567 C CA . LYS A 1 69 ? -10.669 6.137 -1.428 1.00 76.44 69 LYS A CA 1
ATOM 568 C C . LYS A 1 69 ? -11.795 5.090 -1.309 1.00 76.44 69 LYS A C 1
ATOM 570 O O . LYS A 1 69 ? -11.985 4.509 -0.256 1.00 76.44 69 LYS A O 1
ATOM 575 N N . ASN A 1 70 ? -12.487 4.790 -2.414 1.00 84.31 70 ASN A N 1
ATOM 576 C CA . ASN A 1 70 ? -13.632 3.867 -2.389 1.00 84.31 70 ASN A CA 1
ATOM 577 C C . ASN A 1 70 ? -13.372 2.553 -3.147 1.00 84.31 70 ASN A C 1
ATOM 579 O O . ASN A 1 70 ? -14.260 1.703 -3.208 1.00 84.31 70 ASN A O 1
ATOM 583 N N . TYR A 1 71 ? -12.190 2.373 -3.751 1.00 89.62 71 TYR A N 1
ATOM 584 C CA . TYR A 1 71 ? -11.938 1.239 -4.643 1.00 89.62 71 TYR A CA 1
ATOM 585 C C . TYR A 1 71 ? -10.649 0.494 -4.335 1.00 89.62 71 TYR A C 1
ATOM 587 O O . TYR A 1 71 ? -9.580 1.101 -4.240 1.00 89.62 71 TYR A O 1
ATOM 595 N N . LYS A 1 72 ? -10.738 -0.837 -4.335 1.00 91.00 72 LYS A N 1
ATOM 596 C CA . LYS A 1 72 ? -9.591 -1.747 -4.319 1.00 91.00 72 LYS A CA 1
ATOM 597 C C . LYS A 1 72 ? -9.372 -2.359 -5.700 1.00 91.00 72 LYS A C 1
ATOM 599 O O . LYS A 1 72 ? -10.251 -3.031 -6.237 1.00 91.00 72 LYS A O 1
ATOM 604 N N . TYR A 1 73 ? -8.176 -2.161 -6.246 1.00 92.19 73 TYR A N 1
ATOM 605 C CA . TYR A 1 73 ? -7.668 -2.854 -7.427 1.00 92.19 73 TYR A CA 1
ATOM 606 C C . TYR A 1 73 ? -6.738 -4.000 -7.033 1.00 92.19 73 TYR A C 1
ATOM 608 O O . TYR A 1 73 ? -5.842 -3.821 -6.203 1.00 92.19 73 TYR A O 1
ATOM 616 N N . PHE A 1 74 ? -6.928 -5.175 -7.627 1.00 91.88 74 PHE A N 1
ATOM 617 C CA . PHE A 1 74 ? -6.077 -6.338 -7.366 1.00 91.88 74 PHE A CA 1
ATOM 618 C C . PHE A 1 74 ? -5.982 -7.259 -8.577 1.00 91.88 74 PHE A C 1
ATOM 620 O O . PHE A 1 74 ? -6.914 -7.360 -9.383 1.00 91.88 74 PHE A O 1
ATOM 627 N N . PHE A 1 75 ? -4.853 -7.956 -8.674 1.00 91.69 75 PHE A N 1
ATOM 628 C CA . PHE A 1 75 ? -4.619 -8.992 -9.666 1.00 91.69 75 PHE A CA 1
ATOM 629 C C . PHE A 1 75 ? -5.026 -10.360 -9.123 1.00 91.69 75 PHE A C 1
ATOM 631 O O . PHE A 1 75 ? -4.856 -10.661 -7.943 1.00 91.69 75 PHE A O 1
ATOM 638 N N . TYR A 1 76 ? -5.585 -11.182 -10.003 1.00 91.56 76 TYR A N 1
ATOM 639 C CA . TYR A 1 76 ? -6.176 -12.478 -9.702 1.00 91.56 76 TYR A CA 1
ATOM 640 C C . TYR A 1 76 ? -5.658 -13.506 -10.706 1.00 91.56 76 TYR A C 1
ATOM 642 O O . TYR A 1 76 ? -6.128 -13.565 -11.845 1.00 91.56 76 TYR A O 1
ATOM 650 N N . GLU A 1 77 ? -4.664 -14.297 -10.306 1.00 90.75 77 GLU A N 1
ATOM 651 C CA . GLU A 1 77 ? -4.137 -15.397 -11.119 1.00 90.75 77 GLU A CA 1
ATOM 652 C C . GLU A 1 77 ? -5.087 -16.599 -11.055 1.00 90.75 77 GLU A C 1
ATOM 654 O O . GLU A 1 77 ? -5.374 -17.120 -9.975 1.00 90.75 77 GLU A O 1
ATOM 659 N N . TYR A 1 78 ? -5.584 -17.054 -12.204 1.00 90.69 78 TYR A N 1
ATOM 660 C CA . TYR A 1 78 ? -6.610 -18.108 -12.262 1.00 90.69 78 TYR A CA 1
ATOM 661 C C . TYR A 1 78 ? -6.271 -19.280 -13.185 1.00 90.69 78 TYR A C 1
ATOM 663 O O . TYR A 1 78 ? -7.066 -20.214 -13.287 1.00 90.69 78 TYR A O 1
ATOM 671 N N . ASP A 1 79 ? -5.152 -19.214 -13.902 1.00 89.31 79 ASP A N 1
ATOM 672 C CA . ASP A 1 79 ? -4.646 -20.327 -14.703 1.00 89.31 79 ASP A CA 1
ATOM 673 C C . ASP A 1 79 ? -3.132 -20.188 -14.853 1.00 89.31 79 ASP A C 1
ATOM 675 O O . ASP A 1 79 ? -2.638 -19.109 -15.192 1.00 89.31 79 ASP A O 1
ATOM 679 N N . SER A 1 80 ? -2.400 -21.272 -14.621 1.00 87.62 80 SER A N 1
ATOM 680 C CA . SER A 1 80 ? -0.948 -21.328 -14.721 1.00 87.62 80 SER A CA 1
ATOM 681 C C . SER A 1 80 ? -0.498 -22.476 -15.631 1.00 87.62 80 SER A C 1
ATOM 683 O O . SER A 1 80 ? -0.981 -23.611 -15.607 1.00 87.62 80 SER A O 1
ATOM 685 N N . HIS A 1 81 ? 0.472 -22.190 -16.496 1.00 85.50 81 HIS A N 1
ATOM 686 C CA . HIS A 1 81 ? 0.932 -23.116 -17.524 1.00 85.50 81 HIS A CA 1
ATOM 687 C C . HIS A 1 81 ? 2.448 -23.211 -17.547 1.00 85.50 81 HIS A C 1
ATOM 689 O O . HIS A 1 81 ? 3.152 -22.232 -17.806 1.00 85.50 81 HIS A O 1
ATOM 695 N N . LYS A 1 82 ? 2.974 -24.426 -17.381 1.00 85.06 82 LYS A N 1
ATOM 696 C CA . LYS A 1 82 ? 4.409 -24.671 -17.521 1.00 85.06 82 LYS A CA 1
ATOM 697 C C . LYS A 1 82 ? 4.843 -24.536 -18.984 1.00 85.06 82 LYS A C 1
ATOM 699 O O . LYS A 1 82 ? 4.339 -25.233 -19.866 1.00 85.06 82 LYS A O 1
ATOM 704 N N . LYS A 1 83 ? 5.835 -23.687 -19.236 1.00 82.44 83 LYS A N 1
ATOM 705 C CA . LYS A 1 83 ? 6.490 -23.488 -20.535 1.00 82.44 83 LYS A CA 1
ATOM 706 C C . LYS A 1 83 ? 8.003 -23.673 -20.416 1.00 82.44 83 LYS A C 1
ATOM 708 O O . LYS A 1 83 ? 8.552 -23.850 -19.330 1.00 82.44 83 LYS A O 1
ATOM 713 N N . TYR A 1 84 ? 8.677 -23.689 -21.565 1.00 80.69 84 TYR A N 1
ATOM 714 C CA . TYR A 1 84 ? 10.132 -23.758 -21.632 1.00 80.69 84 TYR A CA 1
ATOM 715 C C . TYR A 1 84 ? 10.690 -22.857 -22.735 1.00 80.69 84 TYR A C 1
ATOM 717 O O . TYR A 1 84 ? 10.045 -22.630 -23.761 1.00 80.69 84 TYR A O 1
ATOM 725 N N . MET A 1 85 ? 11.919 -22.382 -22.543 1.00 76.94 85 MET A N 1
ATOM 726 C CA . MET A 1 85 ? 12.700 -21.685 -23.568 1.00 76.94 85 MET A CA 1
ATOM 727 C C . MET A 1 85 ? 14.179 -22.073 -23.498 1.00 76.94 85 MET A C 1
ATOM 729 O O . MET A 1 85 ? 14.631 -22.676 -22.525 1.00 76.94 85 MET A O 1
ATOM 733 N N . LYS A 1 86 ? 14.942 -21.757 -24.549 1.00 74.25 86 LYS A N 1
ATOM 734 C CA . LYS A 1 86 ? 16.403 -21.917 -24.552 1.00 74.25 86 LYS A CA 1
ATOM 735 C C . LYS A 1 86 ? 17.070 -20.582 -24.220 1.00 74.25 86 LYS A C 1
ATOM 737 O O . LYS A 1 86 ? 16.741 -19.578 -24.850 1.00 74.25 86 LYS A O 1
ATOM 742 N N . LYS A 1 87 ? 18.017 -20.592 -23.278 1.00 68.12 87 LYS A N 1
ATOM 743 C CA . LYS A 1 87 ? 18.957 -19.487 -23.026 1.00 68.12 87 LYS A CA 1
ATOM 744 C C . LYS A 1 87 ? 19.837 -19.244 -24.252 1.00 68.12 87 LYS A C 1
ATOM 746 O O . LYS A 1 87 ? 19.979 -20.115 -25.115 1.00 68.12 87 LYS A O 1
ATOM 751 N N . SER A 1 88 ? 20.501 -18.092 -24.275 1.00 65.00 88 SER A N 1
ATOM 752 C CA . SER A 1 88 ? 21.572 -17.785 -25.231 1.00 65.00 88 SER A CA 1
ATOM 753 C C . SER A 1 88 ? 22.721 -18.806 -25.186 1.00 65.00 88 SER A C 1
ATOM 755 O O . SER A 1 88 ? 23.309 -19.097 -26.223 1.00 65.00 88 SER A O 1
ATOM 757 N N . ASP A 1 89 ? 22.988 -19.418 -24.024 1.00 73.75 89 ASP A N 1
ATOM 758 C CA . ASP A 1 89 ? 23.975 -20.498 -23.843 1.00 73.75 89 ASP A CA 1
ATOM 759 C C . ASP A 1 89 ? 23.452 -21.902 -24.231 1.00 73.75 89 ASP A C 1
ATOM 761 O O . ASP A 1 89 ? 24.145 -22.905 -24.054 1.00 73.75 89 ASP A O 1
ATOM 765 N N . GLY A 1 90 ? 22.226 -21.994 -24.758 1.00 73.75 90 GLY A N 1
ATOM 766 C CA . GLY A 1 90 ? 21.591 -23.236 -25.203 1.00 73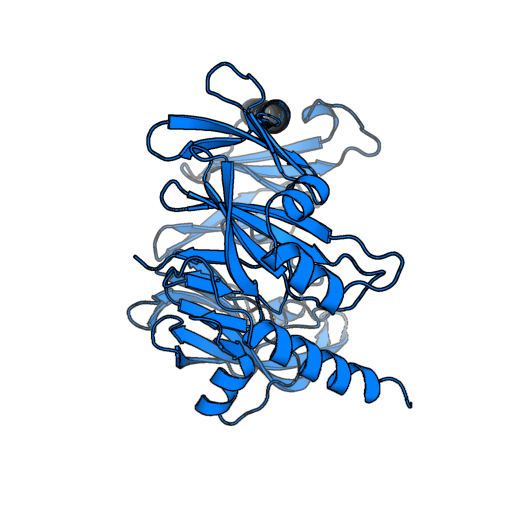.75 90 GLY A CA 1
ATOM 767 C C . GLY A 1 90 ? 20.941 -24.072 -24.096 1.00 73.75 90 GLY A C 1
ATOM 768 O O . GLY A 1 90 ? 20.268 -25.059 -24.419 1.00 73.75 90 GLY A O 1
ATOM 769 N N . LYS A 1 91 ? 21.081 -23.698 -22.815 1.00 79.56 91 LYS A N 1
ATOM 770 C CA . LYS A 1 91 ? 20.429 -24.410 -21.704 1.00 79.56 91 LYS A CA 1
ATOM 771 C C . LYS A 1 91 ? 18.917 -24.205 -21.718 1.00 79.56 91 LYS A C 1
ATOM 773 O O . LYS A 1 91 ? 18.411 -23.145 -22.085 1.00 79.56 91 LYS A O 1
ATOM 778 N N . ARG A 1 92 ? 18.187 -25.234 -21.287 1.00 80.31 92 ARG A N 1
ATOM 779 C CA . ARG A 1 92 ? 16.737 -25.169 -21.086 1.00 80.31 92 ARG A CA 1
ATOM 780 C C . ARG A 1 92 ? 16.424 -24.387 -19.810 1.00 80.31 92 ARG A C 1
ATOM 782 O O . ARG A 1 92 ? 16.973 -24.696 -18.758 1.00 80.31 92 ARG A O 1
ATOM 789 N N . ILE A 1 93 ? 15.508 -23.435 -19.925 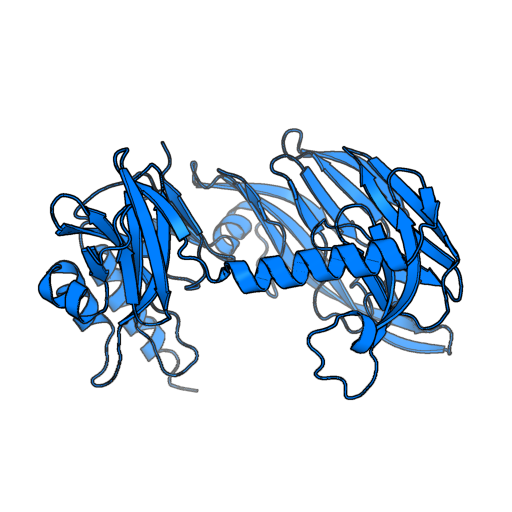1.00 75.94 93 ILE A N 1
ATOM 790 C CA . ILE A 1 93 ? 14.793 -22.806 -18.816 1.00 75.94 93 ILE A CA 1
ATOM 791 C C . ILE A 1 93 ? 13.374 -23.353 -18.823 1.00 75.94 93 ILE A C 1
ATOM 793 O O . ILE A 1 93 ? 12.725 -23.338 -19.870 1.00 75.94 93 ILE A O 1
ATOM 797 N N . ASP A 1 94 ? 12.901 -23.787 -17.664 1.00 80.19 94 ASP A N 1
ATOM 798 C CA . ASP A 1 94 ? 11.479 -23.975 -17.399 1.00 80.19 94 ASP A CA 1
ATOM 799 C C . ASP A 1 94 ? 10.956 -22.735 -16.664 1.00 80.19 94 ASP A C 1
ATOM 801 O O . ASP A 1 94 ? 11.642 -22.217 -15.790 1.00 80.19 94 ASP A O 1
ATOM 805 N N . PHE A 1 95 ? 9.759 -22.276 -17.014 1.00 79.25 95 PHE A N 1
ATOM 806 C CA . PHE A 1 95 ? 9.071 -21.173 -16.336 1.00 79.25 95 PHE A CA 1
ATOM 807 C C . PHE A 1 95 ? 7.555 -21.378 -16.437 1.00 79.25 95 PHE A C 1
ATOM 809 O O . PHE A 1 95 ? 7.089 -22.200 -17.232 1.00 79.25 95 PHE A O 1
ATOM 816 N N . PHE A 1 96 ? 6.778 -20.647 -15.644 1.00 80.19 96 PHE A N 1
ATOM 817 C CA . PHE A 1 96 ? 5.316 -20.665 -15.710 1.00 80.19 96 PHE A CA 1
ATOM 818 C C . PHE A 1 96 ? 4.821 -19.403 -16.400 1.00 80.19 96 PHE A C 1
ATOM 820 O O . PHE A 1 96 ? 5.397 -18.344 -16.210 1.00 80.19 96 PHE A O 1
ATOM 827 N N . THR A 1 97 ? 3.796 -19.516 -17.237 1.00 86.56 97 THR A N 1
ATOM 828 C CA . THR A 1 97 ? 3.013 -18.357 -17.679 1.00 86.56 97 THR A CA 1
ATOM 829 C C . THR A 1 97 ? 1.642 -18.425 -17.069 1.00 86.56 97 THR A C 1
ATOM 831 O O . THR A 1 97 ? 1.099 -19.527 -17.003 1.00 86.56 97 THR A O 1
ATOM 834 N N . SER A 1 98 ? 1.064 -17.275 -16.772 1.00 88.75 98 SER A N 1
ATOM 835 C CA . SER A 1 98 ? -0.220 -17.213 -16.091 1.00 88.75 98 SER A CA 1
ATOM 836 C C . SER A 1 98 ? -1.232 -16.399 -16.879 1.00 88.75 98 SER A C 1
ATOM 838 O O . SER A 1 98 ? -0.869 -15.447 -17.574 1.00 88.75 98 SER A O 1
ATOM 840 N N . ASP A 1 99 ? -2.501 -16.764 -16.783 1.00 91.88 99 ASP A N 1
ATOM 841 C CA . ASP A 1 99 ? -3.592 -15.861 -17.112 1.00 91.88 99 ASP A CA 1
ATOM 842 C C . ASP A 1 99 ? -4.025 -15.145 -15.829 1.00 91.88 99 ASP A C 1
ATOM 844 O O . ASP A 1 99 ? -4.243 -15.767 -14.783 1.00 91.88 99 ASP A O 1
ATOM 848 N N . VAL A 1 100 ? -4.122 -13.820 -15.911 1.00 92.50 100 VAL A N 1
ATOM 849 C CA . VAL A 1 100 ? -4.336 -12.961 -14.748 1.00 92.50 100 VAL A CA 1
ATOM 850 C C . VAL A 1 100 ? -5.398 -11.929 -15.064 1.00 92.50 100 VAL A C 1
ATOM 852 O O . VAL A 1 100 ? -5.367 -11.292 -16.110 1.00 92.50 100 VAL A O 1
ATOM 855 N N . ALA A 1 101 ? -6.343 -11.751 -14.155 1.00 93.88 101 ALA A N 1
ATOM 856 C CA . ALA A 1 101 ? -7.379 -10.737 -14.260 1.00 93.88 101 ALA A CA 1
ATOM 857 C C . ALA A 1 101 ? -7.092 -9.580 -13.297 1.00 93.88 101 ALA A C 1
ATOM 859 O O . ALA A 1 101 ? -6.661 -9.808 -12.172 1.00 93.88 101 ALA A O 1
ATOM 860 N N . LEU A 1 102 ? -7.355 -8.351 -13.728 1.00 94.50 102 LEU A N 1
ATOM 861 C CA . LEU A 1 102 ? -7.421 -7.176 -12.866 1.00 94.50 102 LEU A CA 1
ATOM 862 C C . LEU A 1 102 ? -8.880 -6.926 -12.500 1.00 94.50 102 LEU A C 1
ATOM 864 O O . LEU A 1 102 ? -9.711 -6.697 -13.385 1.00 94.50 102 LEU A O 1
ATOM 868 N N . PHE A 1 103 ? -9.173 -6.918 -11.207 1.00 95.00 103 PHE A N 1
ATOM 869 C CA . PHE A 1 103 ? -10.484 -6.563 -10.678 1.00 95.00 103 PHE A CA 1
ATOM 870 C C . PHE A 1 103 ? -10.457 -5.202 -9.999 1.00 95.00 103 PHE A C 1
ATOM 872 O O . PHE A 1 103 ? -9.425 -4.752 -9.504 1.00 95.00 103 PHE A O 1
ATOM 879 N N . CYS A 1 104 ? -11.629 -4.580 -9.958 1.00 94.44 104 CYS A N 1
ATOM 880 C CA . CYS A 1 104 ? -11.923 -3.413 -9.146 1.00 94.44 104 CYS A CA 1
ATOM 881 C C . CYS A 1 104 ? -13.116 -3.750 -8.252 1.00 94.44 104 CYS A C 1
ATOM 883 O O . CYS A 1 104 ? -14.151 -4.209 -8.747 1.00 94.44 104 CYS A O 1
ATOM 885 N N . VAL A 1 105 ? -12.958 -3.549 -6.948 1.00 93.69 105 VAL A N 1
ATOM 886 C CA . VAL A 1 105 ? -14.034 -3.645 -5.962 1.00 93.69 105 VAL A CA 1
ATOM 887 C C . VAL A 1 105 ? -14.368 -2.249 -5.475 1.00 93.69 105 VAL A C 1
ATOM 889 O O . VAL A 1 105 ? -13.501 -1.565 -4.944 1.00 93.69 105 VAL A O 1
ATOM 892 N N . ASP A 1 106 ? -15.620 -1.852 -5.665 1.00 92.38 106 ASP A N 1
ATOM 893 C CA . ASP A 1 106 ? -16.243 -0.716 -4.995 1.00 92.38 106 ASP A CA 1
ATOM 894 C C . ASP A 1 106 ? -16.611 -1.160 -3.576 1.00 92.38 106 ASP A C 1
ATOM 896 O O . ASP A 1 106 ? -17.502 -2.000 -3.395 1.00 92.38 106 ASP A O 1
ATOM 900 N N . MET A 1 107 ? -15.878 -0.647 -2.588 1.00 89.12 107 MET A N 1
ATOM 901 C CA . MET A 1 107 ? -16.040 -1.016 -1.180 1.00 89.12 107 MET A CA 1
ATOM 902 C C . MET A 1 107 ? -17.295 -0.382 -0.565 1.00 89.12 107 MET A C 1
ATOM 904 O O . MET A 1 107 ? -17.876 -0.949 0.356 1.00 89.12 107 MET A O 1
ATOM 908 N N . GLU A 1 108 ? -17.767 0.739 -1.115 1.00 86.31 108 GLU A N 1
ATOM 909 C CA . GLU A 1 108 ? -18.962 1.443 -0.644 1.00 86.31 108 GLU A CA 1
ATOM 910 C C . GLU A 1 108 ? -20.235 0.687 -1.049 1.00 86.31 108 GLU A C 1
ATOM 912 O O . GLU A 1 108 ? -21.107 0.429 -0.212 1.00 86.31 108 GLU A O 1
ATOM 917 N N . ASN A 1 109 ? -20.318 0.283 -2.321 1.00 89.38 109 ASN A N 1
ATOM 918 C CA . ASN A 1 109 ? -21.471 -0.422 -2.893 1.00 89.38 109 ASN A CA 1
ATOM 919 C C . ASN A 1 109 ? -21.345 -1.951 -2.859 1.00 89.38 109 ASN A C 1
ATOM 921 O O . ASN A 1 109 ? -22.270 -2.645 -3.288 1.00 89.38 109 ASN A O 1
ATOM 925 N N . ILE A 1 110 ? -20.211 -2.480 -2.386 1.00 90.50 110 ILE A N 1
ATOM 926 C CA . ILE A 1 110 ? -19.907 -3.919 -2.324 1.00 90.50 110 ILE A CA 1
ATOM 927 C C . ILE A 1 110 ? -20.124 -4.555 -3.708 1.00 90.50 110 ILE A C 1
ATOM 929 O O . ILE A 1 110 ? -20.866 -5.522 -3.898 1.00 90.50 110 ILE A O 1
ATOM 933 N N . SER A 1 111 ? -19.505 -3.962 -4.726 1.00 93.56 111 SER A N 1
ATOM 934 C CA . SER A 1 111 ? -19.617 -4.441 -6.105 1.00 93.56 111 SER A CA 1
ATOM 935 C C . SER A 1 111 ? -18.243 -4.714 -6.693 1.00 93.56 111 SER A C 1
ATOM 937 O O . SER A 1 111 ? -17.274 -4.030 -6.384 1.00 93.56 111 SER A O 1
ATOM 939 N N . CYS A 1 112 ? -18.142 -5.748 -7.526 1.00 95.56 112 CYS A N 1
ATOM 940 C CA . CYS A 1 112 ? -16.895 -6.150 -8.161 1.00 95.56 112 CYS A CA 1
ATOM 941 C C . CYS A 1 112 ? -17.065 -6.151 -9.678 1.00 95.56 112 CYS A C 1
ATOM 943 O O . CYS A 1 112 ? -18.108 -6.557 -10.197 1.00 95.56 112 CYS A O 1
ATOM 945 N N . LYS A 1 113 ? -16.029 -5.718 -10.394 1.00 95.75 113 LYS A N 1
ATOM 946 C CA . LYS A 1 113 ? -15.970 -5.764 -11.855 1.00 95.75 113 LYS A CA 1
ATOM 947 C C . LYS A 1 113 ? -14.604 -6.230 -12.335 1.00 95.75 113 LYS A C 1
ATOM 949 O O . LYS A 1 113 ? -13.577 -5.922 -11.729 1.00 95.75 113 LYS A O 1
ATOM 954 N N . LEU A 1 114 ? -14.609 -6.947 -13.454 1.00 95.56 114 LEU A N 1
ATOM 955 C CA . LEU A 1 114 ? -13.407 -7.257 -14.219 1.00 95.56 114 LEU A CA 1
ATOM 956 C C . LEU A 1 114 ? -13.021 -6.023 -15.040 1.00 95.56 114 LEU A C 1
ATOM 958 O O . LEU A 1 114 ? -13.796 -5.599 -15.893 1.00 95.56 114 LEU A O 1
ATOM 962 N N . VAL A 1 115 ? -11.833 -5.479 -14.795 1.00 94.31 115 VAL A N 1
ATOM 963 C CA . VAL A 1 115 ? -11.292 -4.325 -15.529 1.00 94.31 115 VAL A CA 1
ATOM 964 C C . VAL A 1 115 ? -10.494 -4.796 -16.740 1.00 94.31 115 VAL A C 1
ATOM 966 O O . VAL A 1 115 ? -10.643 -4.268 -17.838 1.00 94.31 115 VAL A O 1
ATOM 969 N N . TYR A 1 116 ? -9.650 -5.815 -16.559 1.00 93.31 116 TYR A N 1
ATOM 970 C CA . TYR A 1 116 ? -8.811 -6.335 -17.636 1.00 93.31 116 TYR A CA 1
ATOM 971 C C . TYR A 1 116 ? -8.519 -7.828 -17.462 1.00 93.31 116 TYR A C 1
ATOM 973 O O . TYR A 1 116 ? -8.377 -8.304 -16.341 1.00 93.31 116 TYR A O 1
ATOM 981 N N . ASP A 1 117 ? -8.404 -8.567 -18.567 1.00 94.00 117 ASP A N 1
ATOM 982 C CA . ASP A 1 117 ? -8.080 -10.002 -18.584 1.00 94.00 117 ASP A CA 1
ATOM 983 C C . ASP A 1 117 ? -6.792 -10.247 -19.388 1.00 94.00 117 ASP A C 1
ATOM 985 O O . ASP A 1 117 ? -6.801 -10.312 -20.622 1.00 94.00 117 ASP A O 1
ATOM 989 N N . PHE A 1 118 ? -5.664 -10.347 -18.686 1.00 92.31 118 PHE A N 1
ATOM 990 C CA . PHE A 1 118 ? -4.347 -10.590 -19.264 1.00 92.31 118 PHE A CA 1
ATOM 991 C C . PHE A 1 118 ? -4.160 -12.076 -19.565 1.00 92.31 118 PHE A C 1
ATOM 993 O O . PHE A 1 118 ? -4.318 -12.941 -18.704 1.00 92.31 118 PHE A O 1
ATOM 1000 N N . LYS A 1 119 ? -3.756 -12.375 -20.802 1.00 92.12 119 LYS A N 1
ATOM 1001 C CA . LYS A 1 119 ? -3.501 -13.744 -21.260 1.00 92.12 119 LYS A CA 1
ATOM 1002 C C . LYS A 1 119 ? -2.025 -14.004 -21.433 1.00 92.12 119 LYS A C 1
ATOM 1004 O O . LYS A 1 119 ? -1.325 -13.198 -22.050 1.00 92.12 119 LYS A O 1
ATOM 1009 N N . ASN A 1 120 ? -1.589 -15.196 -21.038 1.00 87.94 120 ASN A N 1
ATOM 1010 C CA . ASN A 1 120 ? -0.221 -15.664 -21.210 1.00 87.94 120 ASN A CA 1
ATOM 1011 C C . ASN A 1 120 ? 0.795 -14.624 -20.718 1.00 87.94 120 ASN A C 1
ATOM 1013 O O . ASN A 1 120 ? 1.689 -14.228 -21.472 1.00 87.94 120 ASN A O 1
ATOM 1017 N N . VAL A 1 121 ? 0.631 -14.156 -19.488 1.00 87.88 121 VAL A N 1
ATOM 1018 C CA . VAL A 1 121 ? 1.588 -13.291 -18.804 1.00 87.88 121 VAL A CA 1
ATOM 1019 C C . VAL A 1 121 ? 2.843 -14.096 -18.510 1.00 87.88 121 VAL A C 1
ATOM 1021 O O . VAL A 1 121 ? 2.784 -15.214 -17.996 1.00 87.88 121 VAL A O 1
ATOM 1024 N N . TYR A 1 122 ? 3.985 -13.554 -18.907 1.00 82.19 122 TYR A N 1
ATOM 1025 C CA . TYR A 1 122 ? 5.288 -14.138 -18.633 1.00 82.19 122 TYR A CA 1
ATOM 1026 C C . TYR A 1 122 ? 5.832 -13.555 -17.327 1.00 82.19 122 TYR A C 1
ATOM 1028 O O . TYR A 1 122 ? 5.564 -12.395 -17.029 1.00 82.19 122 TYR A O 1
ATOM 1036 N N . PRO A 1 123 ? 6.600 -14.333 -16.555 1.00 76.81 123 PRO A N 1
ATOM 1037 C CA . PRO A 1 123 ? 7.208 -13.837 -15.338 1.00 76.81 123 PRO A CA 1
ATOM 1038 C C . PRO A 1 123 ? 8.362 -12.895 -15.698 1.00 76.81 123 PRO A C 1
ATOM 1040 O O . PRO A 1 123 ? 9.026 -13.071 -16.731 1.00 76.81 123 PRO A O 1
ATOM 1043 N N . ILE A 1 124 ? 8.607 -11.906 -14.835 1.00 72.19 124 ILE A N 1
ATOM 1044 C CA . ILE A 1 124 ? 9.804 -11.065 -14.916 1.00 72.19 124 ILE A CA 1
ATOM 1045 C C . ILE A 1 124 ? 10.982 -11.899 -14.432 1.00 72.19 124 ILE A C 1
ATOM 1047 O O . ILE A 1 124 ? 11.161 -12.112 -13.235 1.00 72.19 124 ILE A O 1
ATOM 1051 N N . GLY A 1 125 ? 11.781 -12.391 -15.372 1.00 69.75 125 GLY A N 1
ATOM 1052 C CA . GLY A 1 125 ? 12.817 -13.364 -15.064 1.00 69.75 125 GLY A CA 1
ATOM 1053 C C . GLY A 1 125 ? 12.274 -14.768 -14.797 1.00 69.75 125 GLY A C 1
ATOM 1054 O O . GLY A 1 125 ? 11.146 -14.985 -14.362 1.00 69.75 125 GLY A O 1
ATOM 1055 N N . TYR A 1 126 ? 13.098 -15.769 -15.087 1.00 63.62 126 TYR A N 1
ATOM 1056 C CA . TYR A 1 126 ? 12.669 -17.167 -15.042 1.00 63.62 126 TYR A CA 1
ATOM 1057 C C . TYR A 1 126 ? 12.612 -17.773 -13.631 1.00 63.62 126 TYR A C 1
ATOM 1059 O O . TYR A 1 126 ? 12.091 -18.876 -13.473 1.00 63.62 126 TYR A O 1
ATOM 1067 N N . GLU A 1 127 ? 13.176 -17.094 -12.629 1.00 63.09 127 GLU A N 1
ATOM 1068 C CA . GLU A 1 127 ? 13.162 -17.526 -11.222 1.00 63.09 127 GLU A CA 1
ATOM 1069 C C . GLU A 1 127 ? 11.973 -16.949 -10.445 1.00 63.09 127 GLU A C 1
ATOM 1071 O O . GLU A 1 127 ? 11.663 -17.437 -9.358 1.00 63.09 127 GLU A O 1
ATOM 1076 N N . ALA A 1 128 ? 11.279 -15.947 -10.998 1.00 62.34 128 ALA A N 1
ATOM 1077 C CA . ALA A 1 128 ? 10.101 -15.377 -10.365 1.00 62.34 128 ALA A CA 1
ATOM 1078 C C . ALA A 1 128 ? 8.964 -16.408 -10.335 1.00 62.34 128 ALA A C 1
ATOM 1080 O O . ALA A 1 128 ? 8.568 -16.968 -11.360 1.00 62.34 128 ALA A O 1
ATOM 1081 N N . MET A 1 129 ? 8.442 -16.660 -9.133 1.00 61.56 129 MET A N 1
ATOM 1082 C CA . MET A 1 129 ? 7.339 -17.600 -8.916 1.00 61.56 129 MET A CA 1
ATOM 1083 C C . MET A 1 129 ? 5.980 -17.011 -9.316 1.00 61.56 129 MET A C 1
ATOM 1085 O O . MET A 1 129 ? 5.017 -17.761 -9.432 1.00 61.56 129 MET A O 1
ATOM 1089 N N . GLN A 1 130 ? 5.901 -15.689 -9.499 1.00 65.69 130 GLN A N 1
ATOM 1090 C CA . GLN A 1 130 ? 4.661 -14.921 -9.594 1.00 65.69 130 GLN A CA 1
ATOM 1091 C C . GLN A 1 130 ? 4.802 -13.832 -10.671 1.00 65.69 130 GLN A C 1
ATOM 1093 O O . GLN A 1 130 ? 5.858 -13.192 -10.731 1.00 65.69 130 GLN A O 1
ATOM 1098 N N . PRO A 1 131 ? 3.800 -13.616 -11.543 1.00 72.06 131 PRO A N 1
ATOM 1099 C CA . PRO A 1 131 ? 3.866 -12.552 -12.532 1.00 72.06 131 PRO A CA 1
ATOM 1100 C C . PRO A 1 131 ? 3.510 -11.213 -11.891 1.00 72.06 131 PRO A C 1
ATOM 1102 O O . PRO A 1 131 ? 2.351 -10.968 -11.584 1.00 72.06 131 PRO A O 1
ATOM 1105 N N . ASP A 1 132 ? 4.491 -10.334 -11.744 1.00 75.56 132 ASP A N 1
ATOM 1106 C CA . ASP A 1 132 ? 4.267 -8.947 -11.345 1.00 75.56 132 ASP A CA 1
ATOM 1107 C C . ASP A 1 132 ? 3.805 -8.113 -12.557 1.00 75.56 132 ASP A C 1
ATOM 1109 O O . ASP A 1 132 ? 4.521 -8.012 -13.561 1.00 75.56 132 ASP A O 1
ATOM 1113 N N . ILE A 1 133 ?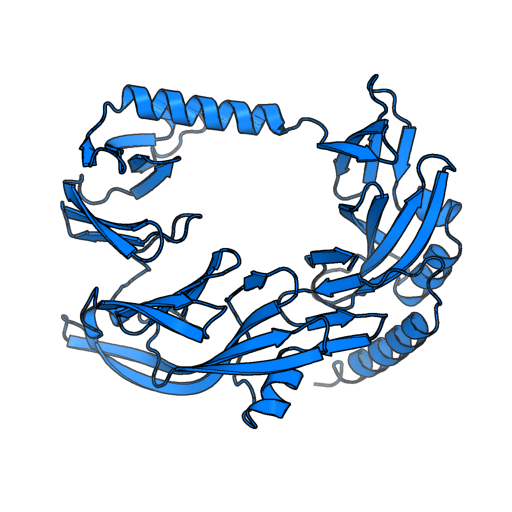 2.572 -7.595 -12.499 1.00 81.94 133 ILE A N 1
ATOM 1114 C CA . ILE A 1 133 ? 1.853 -7.018 -13.651 1.00 81.94 133 ILE A CA 1
ATOM 1115 C C . ILE A 1 133 ? 1.646 -5.515 -13.519 1.00 81.94 133 ILE A C 1
ATOM 1117 O O . ILE A 1 133 ? 1.446 -4.858 -14.541 1.00 81.94 133 ILE A O 1
ATOM 1121 N N . GLY A 1 134 ? 1.657 -4.951 -12.317 1.00 83.19 134 GLY A N 1
ATOM 1122 C CA . GLY A 1 134 ? 1.394 -3.531 -12.160 1.00 83.19 134 GLY A CA 1
ATOM 1123 C C . GLY A 1 134 ? 1.098 -3.094 -10.739 1.00 83.19 134 GLY A C 1
ATOM 1124 O O . GLY A 1 134 ? 0.807 -3.905 -9.866 1.00 83.19 134 GLY A O 1
ATOM 1125 N N . ASP A 1 135 ? 1.095 -1.777 -10.567 1.00 83.50 135 ASP A N 1
ATOM 1126 C CA . ASP A 1 135 ? 0.850 -1.095 -9.301 1.00 83.50 135 ASP A CA 1
ATOM 1127 C C . ASP A 1 135 ? 0.113 0.226 -9.531 1.00 83.50 135 ASP A C 1
ATOM 1129 O O . ASP A 1 135 ? 0.144 0.823 -10.619 1.00 83.50 135 ASP A O 1
ATOM 1133 N N . LEU A 1 136 ? -0.574 0.689 -8.488 1.00 86.62 136 LEU A N 1
ATOM 1134 C CA . LEU A 1 136 ? -1.246 1.982 -8.493 1.00 86.62 136 LEU A CA 1
ATOM 1135 C C . LEU A 1 136 ? -0.219 3.120 -8.581 1.00 86.62 136 LEU A C 1
ATOM 1137 O O . LEU A 1 136 ? 0.628 3.270 -7.707 1.00 86.62 136 LEU A O 1
ATOM 1141 N N . LEU A 1 137 ? -0.323 3.946 -9.624 1.00 82.62 137 LEU A N 1
ATOM 1142 C CA . LEU A 1 137 ? 0.540 5.115 -9.805 1.00 82.62 137 LEU A CA 1
ATOM 1143 C C . LEU A 1 137 ? 0.054 6.294 -8.958 1.00 82.62 137 LEU A C 1
ATOM 1145 O O . LEU A 1 137 ? 0.849 7.004 -8.348 1.00 82.62 137 LEU A O 1
ATOM 1149 N N . ASP A 1 138 ? -1.259 6.507 -8.951 1.00 84.56 138 ASP A N 1
ATOM 1150 C CA . ASP A 1 138 ? -1.958 7.475 -8.114 1.00 84.56 138 ASP A CA 1
ATOM 1151 C C . ASP A 1 138 ? -3.461 7.160 -8.081 1.00 84.56 138 ASP A C 1
ATOM 1153 O O . ASP A 1 138 ? -3.924 6.169 -8.644 1.00 84.56 138 ASP A O 1
ATOM 1157 N N . LYS A 1 139 ? -4.252 8.039 -7.458 1.00 85.38 139 LYS A N 1
ATOM 1158 C CA . LYS A 1 139 ? -5.707 7.881 -7.307 1.00 85.38 139 LYS A CA 1
ATOM 1159 C C . LYS A 1 139 ? -6.499 7.694 -8.612 1.00 85.38 139 LYS A C 1
ATOM 1161 O O . LYS A 1 139 ? -7.642 7.257 -8.548 1.00 85.38 139 LYS A O 1
ATOM 1166 N N . ASN A 1 140 ? -5.940 8.058 -9.763 1.00 89.88 140 ASN A N 1
ATOM 1167 C CA . ASN A 1 140 ? -6.612 8.023 -11.059 1.00 89.88 140 ASN A CA 1
ATOM 1168 C C . ASN A 1 140 ? -5.965 7.043 -12.039 1.00 89.88 140 ASN A C 1
ATOM 1170 O O . ASN A 1 140 ? -6.532 6.809 -13.105 1.00 89.88 140 ASN A O 1
ATOM 1174 N N . ARG A 1 141 ? -4.768 6.525 -11.751 1.00 90.44 141 ARG A N 1
ATOM 1175 C CA . ARG A 1 141 ? -3.954 5.834 -12.755 1.00 90.44 141 ARG A CA 1
ATOM 1176 C C . ARG A 1 141 ? -3.260 4.618 -12.178 1.00 90.44 141 ARG A C 1
ATOM 1178 O O . ARG A 1 141 ? -2.753 4.641 -11.059 1.00 90.44 141 ARG A O 1
ATOM 1185 N N . MET A 1 142 ? -3.169 3.578 -12.994 1.00 90.25 142 MET A N 1
ATOM 1186 C CA . MET A 1 142 ? -2.407 2.377 -12.681 1.00 90.25 142 MET A CA 1
ATOM 1187 C C . MET A 1 142 ? -1.373 2.127 -13.769 1.00 90.25 142 MET A C 1
ATOM 1189 O O . MET A 1 142 ? -1.665 2.243 -14.963 1.00 90.25 142 MET A O 1
ATOM 1193 N N . LEU A 1 143 ? -0.161 1.788 -13.355 1.00 88.00 143 LEU A N 1
ATOM 1194 C CA . LEU A 1 143 ? 0.869 1.345 -14.269 1.00 88.00 143 LEU A CA 1
ATOM 1195 C C . LEU A 1 143 ? 0.748 -0.165 -14.457 1.00 88.00 143 LEU A C 1
ATOM 1197 O O . LEU A 1 143 ? 0.681 -0.916 -13.491 1.00 88.00 143 LEU A O 1
ATOM 1201 N N . LEU A 1 144 ? 0.778 -0.600 -15.709 1.00 88.56 144 LEU A N 1
ATOM 1202 C CA . LEU A 1 144 ? 0.817 -2.001 -16.099 1.00 88.56 144 LEU A CA 1
ATOM 1203 C C . LEU A 1 144 ? 2.144 -2.304 -16.792 1.00 88.56 144 LEU A C 1
ATOM 1205 O O . LEU A 1 144 ? 2.555 -1.572 -17.692 1.00 88.56 144 LEU A O 1
ATOM 1209 N N . HIS A 1 145 ? 2.782 -3.407 -16.429 1.00 83.50 145 HIS A N 1
ATOM 1210 C CA . HIS A 1 145 ? 3.981 -3.933 -17.060 1.00 83.50 145 HIS A CA 1
ATOM 1211 C C . HIS A 1 145 ? 3.884 -5.448 -17.231 1.00 83.50 145 HIS A C 1
ATOM 1213 O O . HIS A 1 145 ? 3.992 -6.232 -16.294 1.00 83.50 145 HIS A O 1
ATOM 1219 N N . TYR A 1 146 ? 3.713 -5.894 -18.469 1.00 85.19 146 TYR A N 1
ATOM 1220 C CA . TYR A 1 146 ? 3.685 -7.319 -18.775 1.00 85.19 146 TYR A CA 1
ATOM 1221 C C . TYR A 1 146 ? 4.230 -7.565 -20.173 1.00 85.19 146 TYR A C 1
ATOM 1223 O O . TYR A 1 146 ? 4.025 -6.780 -21.098 1.00 85.19 146 TYR A O 1
ATOM 1231 N N . ASN A 1 147 ? 4.932 -8.685 -20.346 1.00 84.69 147 ASN A N 1
ATOM 1232 C CA . ASN A 1 147 ? 5.429 -9.147 -21.646 1.00 84.69 147 ASN A CA 1
ATOM 1233 C C . ASN A 1 147 ? 6.287 -8.125 -22.423 1.00 84.69 147 ASN A C 1
ATOM 1235 O O . ASN A 1 147 ? 6.425 -8.251 -23.638 1.00 84.69 147 ASN A O 1
ATOM 1239 N N . GLY A 1 148 ? 6.871 -7.141 -21.740 1.00 79.56 148 GLY A N 1
ATOM 1240 C CA . GLY A 1 148 ? 7.656 -6.060 -22.345 1.00 79.56 148 GLY A CA 1
ATOM 1241 C C . GLY A 1 148 ? 6.940 -4.838 -22.827 1.00 79.56 148 GLY A C 1
ATOM 1242 O O . GLY A 1 148 ? 7.566 -3.947 -23.405 1.00 79.56 148 GLY A O 1
ATOM 1243 N N . ILE A 1 149 ? 5.670 -4.749 -22.477 1.00 85.50 149 ILE A N 1
ATOM 1244 C CA . ILE A 1 149 ? 4.847 -3.589 -22.726 1.00 85.50 149 ILE A CA 1
ATOM 1245 C C . ILE A 1 149 ? 4.580 -2.907 -21.391 1.00 85.50 149 ILE A C 1
ATOM 1247 O O . ILE A 1 149 ? 4.171 -3.555 -20.428 1.00 85.50 149 ILE A O 1
ATOM 1251 N N . TYR A 1 150 ? 4.803 -1.598 -21.367 1.00 85.06 150 TYR A N 1
ATOM 1252 C CA . TYR A 1 150 ? 4.415 -0.714 -20.278 1.00 85.06 150 TYR A CA 1
ATOM 1253 C C . TYR A 1 150 ? 3.216 0.100 -20.716 1.00 85.06 150 TYR A C 1
ATOM 1255 O O . TYR A 1 150 ? 3.217 0.666 -21.813 1.00 85.06 150 TYR A O 1
ATOM 1263 N N . GLN A 1 151 ? 2.197 0.152 -19.871 1.00 89.31 151 GLN A N 1
ATOM 1264 C CA . GLN A 1 151 ? 0.948 0.835 -20.158 1.00 89.31 151 GLN A CA 1
ATOM 1265 C C . GLN A 1 151 ? 0.498 1.658 -18.957 1.00 89.31 151 GLN A C 1
ATOM 1267 O O . GLN A 1 151 ? 0.725 1.270 -17.815 1.00 89.31 151 GLN A O 1
ATOM 1272 N N . ILE A 1 152 ? -0.158 2.783 -19.219 1.00 90.88 152 ILE A N 1
ATOM 1273 C CA . ILE A 1 152 ? -0.856 3.558 -18.192 1.00 90.88 152 ILE A CA 1
ATOM 1274 C C . ILE A 1 152 ? -2.347 3.346 -18.421 1.00 90.88 152 ILE A C 1
ATOM 1276 O O . ILE A 1 152 ? -2.869 3.688 -19.486 1.00 90.88 152 ILE A O 1
ATOM 1280 N N . LEU A 1 153 ? -3.006 2.748 -17.433 1.00 91.75 153 LEU A N 1
ATOM 1281 C CA . LEU A 1 153 ? -4.452 2.602 -17.364 1.00 91.75 153 LEU A CA 1
ATOM 1282 C C . LEU A 1 153 ? -5.029 3.812 -16.631 1.00 91.75 153 LEU A C 1
ATOM 1284 O O . LEU A 1 153 ? -4.690 4.051 -15.471 1.00 91.75 153 LEU A O 1
ATOM 1288 N N . ASP A 1 154 ? -5.918 4.542 -17.292 1.00 91.81 154 ASP A N 1
ATOM 1289 C CA . ASP A 1 154 ? -6.761 5.537 -16.641 1.00 91.81 154 ASP A CA 1
ATOM 1290 C C . ASP A 1 154 ? -7.930 4.825 -15.947 1.00 91.81 154 ASP A C 1
ATOM 1292 O O . ASP A 1 154 ? -8.711 4.117 -16.584 1.00 91.81 154 ASP A O 1
ATOM 1296 N N . LEU A 1 155 ? -8.031 4.982 -14.629 1.00 90.31 155 LEU A N 1
ATOM 1297 C CA . LEU A 1 155 ? -8.991 4.261 -13.791 1.00 90.31 155 LEU A CA 1
ATOM 1298 C C . LEU A 1 155 ? -10.420 4.793 -13.928 1.00 90.31 155 LEU A C 1
ATOM 1300 O O . LEU A 1 155 ? -11.370 4.070 -13.642 1.00 90.31 155 LEU A O 1
ATOM 1304 N N . GLN A 1 156 ? -10.585 6.045 -14.364 1.00 87.88 156 GLN A N 1
ATOM 1305 C CA . GLN A 1 156 ? -11.902 6.650 -14.540 1.00 87.88 156 GLN A CA 1
ATOM 1306 C C . GLN A 1 156 ? -12.582 6.158 -15.823 1.00 87.88 156 GLN A C 1
ATOM 1308 O O . GLN A 1 156 ? -13.771 5.843 -15.822 1.00 87.88 156 GLN A O 1
ATOM 1313 N N . SER A 1 157 ? -11.843 6.139 -16.928 1.00 90.44 157 SER A N 1
ATOM 1314 C CA . SER A 1 157 ? -12.318 5.696 -18.241 1.00 90.44 157 SER A CA 1
ATOM 1315 C C . SER A 1 157 ? -12.121 4.201 -18.480 1.00 90.44 157 SER A C 1
ATOM 1317 O O . SER A 1 157 ? -12.727 3.666 -19.407 1.00 90.44 157 SER A O 1
ATOM 1319 N N . GLU A 1 158 ? -11.287 3.544 -17.668 1.00 89.88 158 GLU A N 1
ATOM 1320 C CA . GLU A 1 158 ? -10.852 2.151 -17.828 1.00 89.88 158 GLU A CA 1
ATOM 1321 C C . GLU A 1 158 ? -10.146 1.902 -19.171 1.00 89.88 158 GLU A C 1
ATOM 1323 O O . GLU A 1 158 ? -10.208 0.814 -19.746 1.00 89.88 158 GLU A O 1
ATOM 1328 N N . GLN A 1 159 ? -9.469 2.926 -19.698 1.00 91.88 159 GLN A N 1
ATOM 1329 C CA . GLN A 1 159 ? -8.760 2.853 -20.972 1.00 91.88 159 GLN A CA 1
ATOM 1330 C C . GLN A 1 159 ? -7.254 2.990 -20.794 1.00 91.88 159 GLN A C 1
ATOM 1332 O O . GLN A 1 159 ? -6.754 3.741 -19.959 1.00 91.88 159 GLN A O 1
ATOM 1337 N N . ILE A 1 160 ? -6.516 2.276 -21.642 1.00 92.69 160 ILE A N 1
ATOM 1338 C CA . ILE A 1 160 ? -5.077 2.474 -21.777 1.00 92.69 160 ILE A CA 1
ATOM 1339 C C . ILE A 1 160 ? -4.840 3.801 -22.499 1.00 92.69 160 ILE A C 1
ATOM 1341 O O . ILE A 1 160 ? -5.122 3.920 -23.693 1.00 92.69 160 ILE A O 1
ATOM 1345 N N . VAL A 1 161 ? -4.310 4.788 -21.780 1.00 92.06 161 VAL A N 1
ATOM 1346 C CA . VAL A 1 161 ? -4.030 6.135 -22.312 1.00 92.06 161 VAL A CA 1
ATOM 1347 C C . VAL A 1 161 ? -2.619 6.259 -22.879 1.00 92.06 161 VAL A C 1
ATOM 1349 O O . VAL A 1 161 ? -2.351 7.120 -23.715 1.00 92.06 161 VAL A O 1
ATOM 1352 N N . TYR A 1 162 ? -1.722 5.360 -22.476 1.00 90.31 162 TYR A N 1
ATOM 1353 C CA . TYR A 1 162 ? -0.356 5.291 -22.978 1.00 90.31 162 TYR A CA 1
ATOM 1354 C C . TYR A 1 162 ? 0.121 3.844 -23.029 1.00 90.31 162 TYR A C 1
ATOM 1356 O O . TYR A 1 162 ? -0.188 3.055 -22.140 1.00 90.31 162 TYR A O 1
ATOM 1364 N N . SER A 1 163 ? 0.890 3.498 -24.060 1.00 90.38 163 SER A N 1
ATOM 1365 C CA . SER A 1 163 ? 1.489 2.175 -24.219 1.00 90.38 163 SER A CA 1
ATOM 1366 C C . SER A 1 163 ? 2.826 2.302 -24.936 1.00 90.38 163 SER A C 1
ATOM 1368 O O . SER A 1 163 ? 2.913 2.950 -25.980 1.00 90.38 163 SER A O 1
ATOM 1370 N N . VAL A 1 164 ? 3.854 1.636 -24.421 1.00 84.81 164 VAL A N 1
ATOM 1371 C CA . VAL A 1 164 ? 5.176 1.565 -25.048 1.00 84.81 164 VAL A CA 1
ATOM 1372 C C . VAL A 1 164 ? 5.754 0.163 -24.894 1.00 84.81 164 VAL A C 1
ATOM 1374 O O . VAL A 1 164 ? 5.711 -0.429 -23.819 1.00 84.81 164 VAL A O 1
ATOM 1377 N N . GLU A 1 165 ? 6.291 -0.383 -25.981 1.00 85.00 165 GLU A N 1
ATOM 1378 C CA . GLU A 1 165 ? 7.082 -1.612 -25.937 1.00 85.00 165 GLU A CA 1
ATOM 1379 C C . GLU A 1 165 ? 8.530 -1.236 -25.609 1.00 85.00 165 GLU A C 1
ATOM 1381 O O . GLU A 1 165 ? 9.171 -0.500 -26.364 1.00 85.00 165 GLU A O 1
ATOM 1386 N N . LEU A 1 166 ? 9.035 -1.695 -24.463 1.00 75.56 166 LEU A N 1
ATOM 1387 C CA . LEU A 1 166 ? 10.400 -1.393 -24.018 1.00 75.56 166 LEU A CA 1
ATOM 1388 C C . LEU A 1 166 ? 11.395 -2.497 -24.376 1.00 75.56 166 LEU A C 1
ATOM 1390 O O . LEU A 1 166 ? 12.592 -2.223 -24.492 1.00 75.56 166 LEU A O 1
ATOM 1394 N N . TYR A 1 167 ? 10.936 -3.738 -24.551 1.00 73.19 167 TYR A N 1
ATOM 1395 C CA . TYR A 1 167 ? 11.820 -4.858 -24.858 1.00 73.19 167 TYR A CA 1
ATOM 1396 C C . TYR A 1 167 ? 11.112 -6.021 -25.541 1.00 73.19 167 TYR A C 1
ATOM 1398 O O . TYR A 1 167 ? 9.921 -6.262 -25.360 1.00 73.19 167 TYR A O 1
ATOM 1406 N N . GLU A 1 168 ? 11.913 -6.813 -26.257 1.00 73.50 168 GLU A N 1
ATOM 1407 C CA . GLU A 1 168 ? 11.475 -8.113 -26.732 1.00 73.50 168 GLU A CA 1
ATOM 1408 C C . GLU A 1 168 ? 11.139 -9.012 -25.540 1.00 73.50 168 GLU A C 1
ATOM 1410 O O . GLU A 1 168 ? 11.915 -9.184 -24.597 1.00 73.50 168 GLU A O 1
ATOM 1415 N N . LYS A 1 169 ? 10.016 -9.711 -25.646 1.00 71.25 169 LYS A N 1
ATOM 1416 C CA . LYS A 1 169 ? 9.563 -10.726 -24.692 1.00 71.25 169 LYS A CA 1
ATOM 1417 C C . LYS A 1 169 ? 10.630 -11.749 -24.267 1.00 71.25 169 LYS A C 1
ATOM 1419 O O . LYS A 1 169 ? 10.559 -12.269 -23.158 1.00 71.25 169 LYS A O 1
ATOM 1424 N N . LYS A 1 170 ? 11.610 -12.091 -25.117 1.00 71.81 170 LYS A N 1
ATOM 1425 C CA . LYS A 1 170 ? 12.672 -13.040 -24.723 1.00 71.81 170 LYS A CA 1
ATOM 1426 C C . LYS A 1 170 ? 13.621 -12.429 -23.688 1.00 71.81 170 LYS A C 1
ATOM 1428 O O . LYS A 1 170 ? 14.141 -13.162 -22.850 1.00 71.81 170 LYS A O 1
ATOM 1433 N N . ASP A 1 171 ? 13.877 -11.130 -23.786 1.00 71.62 171 ASP A N 1
ATOM 1434 C CA . ASP A 1 171 ? 14.808 -10.428 -22.907 1.00 71.62 171 ASP A CA 1
ATOM 1435 C C . ASP A 1 171 ? 14.153 -10.211 -21.535 1.00 71.62 171 ASP A C 1
ATOM 1437 O O . ASP A 1 171 ? 14.816 -10.359 -20.514 1.00 71.62 171 ASP A O 1
ATOM 1441 N N . TYR A 1 172 ? 12.828 -10.024 -21.515 1.00 71.56 172 TYR A N 1
ATOM 1442 C CA . TYR A 1 172 ? 11.998 -10.008 -20.304 1.00 71.56 172 TYR A CA 1
ATOM 1443 C C . TYR A 1 172 ? 12.135 -11.269 -19.440 1.00 71.56 172 TYR A C 1
ATOM 1445 O O . TYR A 1 172 ? 12.369 -11.190 -18.239 1.00 71.56 172 TYR A O 1
ATOM 1453 N N . VAL A 1 173 ? 12.018 -12.451 -20.057 1.00 72.62 173 VAL A N 1
ATOM 1454 C CA . VAL A 1 173 ? 12.047 -13.742 -19.342 1.00 72.62 173 VAL A CA 1
ATOM 1455 C C . VAL A 1 173 ? 13.472 -14.136 -18.941 1.00 72.62 173 VAL A C 1
ATOM 1457 O O . VAL A 1 173 ? 13.676 -14.842 -17.957 1.00 72.62 173 VAL A O 1
ATOM 1460 N N . ASN A 1 174 ? 14.479 -13.704 -19.707 1.00 68.38 174 ASN A N 1
ATOM 1461 C CA . ASN A 1 174 ? 15.885 -14.014 -19.429 1.00 68.38 174 ASN A CA 1
ATOM 1462 C C . ASN A 1 174 ? 16.535 -13.082 -18.397 1.00 68.38 174 ASN A C 1
ATOM 1464 O O . ASN A 1 174 ? 17.691 -13.319 -18.042 1.00 68.38 174 ASN A O 1
ATOM 1468 N N . ALA A 1 175 ? 15.839 -12.048 -17.924 1.00 63.72 175 ALA A N 1
ATOM 1469 C CA . ALA A 1 175 ? 16.328 -11.201 -16.846 1.00 63.72 175 ALA A CA 1
ATOM 1470 C C . ALA A 1 175 ? 16.609 -12.065 -15.593 1.00 63.72 175 ALA A C 1
ATOM 1472 O O . ALA A 1 175 ? 15.712 -12.710 -15.064 1.00 63.72 175 ALA A O 1
ATOM 1473 N N . LEU A 1 176 ? 17.880 -12.172 -15.182 1.00 52.66 176 LEU A N 1
ATOM 1474 C CA . LEU A 1 176 ? 18.348 -13.073 -14.105 1.00 52.66 176 LEU A CA 1
ATOM 1475 C C . LEU A 1 176 ? 17.899 -12.639 -12.707 1.00 52.66 176 LEU A C 1
ATOM 1477 O O . LEU A 1 176 ? 17.714 -13.445 -11.808 1.00 52.66 176 LEU A O 1
ATOM 1481 N N . SER A 1 177 ? 17.722 -11.349 -12.559 1.00 48.91 177 SER A N 1
ATOM 1482 C CA . SER A 1 177 ? 17.044 -10.659 -11.485 1.00 48.91 177 SER A CA 1
ATOM 1483 C C . SER A 1 177 ? 16.354 -9.503 -12.182 1.00 48.91 177 SER A C 1
ATOM 1485 O O . SER A 1 177 ? 16.710 -9.173 -13.319 1.00 48.91 177 SER A O 1
ATOM 1487 N N . ILE A 1 178 ? 15.387 -8.877 -11.531 1.00 47.72 178 ILE A N 1
ATOM 1488 C CA . ILE A 1 178 ? 14.925 -7.562 -11.947 1.00 47.72 178 ILE A CA 1
ATOM 1489 C C . ILE A 1 178 ? 16.196 -6.694 -12.147 1.00 47.72 178 ILE A C 1
ATOM 1491 O O . ILE A 1 178 ? 16.875 -6.419 -11.162 1.00 47.72 178 ILE A O 1
ATOM 1495 N N . PRO A 1 179 ? 16.618 -6.289 -13.367 1.00 42.06 179 PRO A N 1
ATOM 1496 C CA . PRO A 1 179 ? 17.559 -5.178 -13.503 1.00 42.06 179 PRO A CA 1
ATOM 1497 C C . PRO A 1 179 ? 16.832 -3.862 -13.180 1.00 42.06 179 PRO A C 1
ATOM 1499 O O . PRO A 1 179 ? 17.437 -2.798 -13.194 1.00 42.06 179 PRO A O 1
ATOM 1502 N N . PHE A 1 180 ? 15.521 -3.959 -12.946 1.00 51.31 180 PHE A N 1
ATOM 1503 C CA . PHE A 1 180 ? 14.574 -2.901 -12.702 1.00 51.31 180 PHE A CA 1
ATOM 1504 C C . PHE A 1 180 ? 14.408 -2.771 -11.184 1.00 51.31 180 PHE A C 1
ATOM 1506 O O . PHE A 1 180 ? 13.667 -3.525 -10.569 1.00 51.31 180 PHE A O 1
ATOM 1513 N N . CYS A 1 181 ? 15.073 -1.813 -10.547 1.00 49.66 181 CYS A N 1
ATOM 1514 C CA . CYS A 1 181 ? 14.454 -1.299 -9.332 1.00 49.66 181 CYS A CA 1
ATOM 1515 C C . CYS A 1 181 ? 13.330 -0.381 -9.799 1.00 49.66 181 CYS A C 1
ATOM 1517 O O . CYS A 1 181 ? 13.588 0.616 -10.476 1.00 49.66 181 CYS A O 1
ATOM 1519 N N . THR A 1 182 ? 12.095 -0.733 -9.459 1.00 50.25 182 THR A N 1
ATOM 1520 C CA . THR A 1 182 ? 11.077 0.285 -9.233 1.00 50.25 182 THR A CA 1
ATOM 1521 C C . THR A 1 182 ? 11.601 1.145 -8.095 1.00 50.25 182 THR A C 1
ATOM 1523 O O . THR A 1 182 ? 11.832 0.645 -6.992 1.00 50.25 182 THR A O 1
ATOM 1526 N N . ASP A 1 183 ? 11.868 2.424 -8.348 1.00 56.09 183 ASP A N 1
ATOM 1527 C CA . ASP A 1 183 ? 11.958 3.335 -7.209 1.00 56.09 183 ASP A CA 1
ATOM 1528 C C . ASP A 1 183 ? 10.581 3.402 -6.520 1.00 56.09 183 ASP A C 1
ATOM 1530 O O . ASP A 1 183 ? 9.571 2.981 -7.084 1.00 56.09 183 ASP A O 1
ATOM 1534 N N . PHE A 1 184 ? 10.505 3.947 -5.304 1.00 55.03 184 PHE A N 1
ATOM 1535 C CA . PHE A 1 184 ? 9.219 4.168 -4.618 1.00 55.03 184 PHE A CA 1
ATOM 1536 C C . PHE A 1 184 ? 8.233 5.040 -5.424 1.00 55.03 184 PHE A C 1
ATOM 1538 O O . PHE A 1 184 ? 7.087 5.210 -5.032 1.00 55.03 184 PHE A O 1
ATOM 1545 N N . SER A 1 185 ? 8.675 5.626 -6.541 1.00 60.09 185 SER A N 1
ATOM 1546 C CA . SER A 1 185 ? 7.865 6.393 -7.485 1.00 60.09 185 SER A CA 1
ATOM 1547 C C . SER A 1 185 ? 7.529 5.600 -8.759 1.00 60.09 185 SER A C 1
ATOM 1549 O O . SER A 1 185 ? 7.163 6.212 -9.764 1.00 60.09 185 SER A O 1
ATOM 1551 N N . LEU A 1 186 ? 7.682 4.269 -8.730 1.00 68.69 186 LEU A N 1
ATOM 1552 C CA . LEU A 1 186 ? 7.354 3.318 -9.797 1.00 68.69 186 LEU A CA 1
ATOM 1553 C C . LEU A 1 186 ? 8.033 3.623 -11.144 1.00 68.69 186 LEU A C 1
ATOM 1555 O O . LEU A 1 186 ? 7.467 3.365 -12.203 1.00 68.69 186 LEU A O 1
ATOM 1559 N N . ASN A 1 187 ? 9.241 4.193 -11.132 1.00 73.94 187 ASN A N 1
ATOM 1560 C CA . ASN A 1 187 ? 10.040 4.406 -12.347 1.00 73.94 187 ASN A CA 1
ATOM 1561 C C . ASN A 1 187 ? 10.982 3.230 -12.594 1.00 73.94 187 ASN A C 1
ATOM 1563 O O . ASN A 1 187 ? 11.383 2.549 -11.655 1.00 73.94 187 ASN A O 1
ATOM 1567 N N . PHE A 1 188 ? 11.391 3.028 -13.847 1.00 76.56 188 PHE A N 1
ATOM 1568 C CA . PHE A 1 188 ? 12.156 1.843 -14.251 1.00 76.56 188 PHE A CA 1
ATOM 1569 C C . PHE A 1 188 ? 13.516 2.221 -14.784 1.00 76.56 188 PHE A C 1
ATOM 1571 O O . PHE A 1 188 ? 13.671 3.245 -15.449 1.00 76.56 188 PHE A O 1
ATOM 1578 N N . TYR A 1 189 ? 14.489 1.338 -14.599 1.00 77.50 189 TYR A N 1
ATOM 1579 C CA . TYR A 1 189 ? 15.762 1.485 -15.276 1.00 77.50 189 TYR A CA 1
ATOM 1580 C C . TYR A 1 189 ? 16.363 0.167 -15.726 1.00 77.50 189 TYR A C 1
ATOM 1582 O O . TYR A 1 189 ? 16.029 -0.901 -15.225 1.00 77.50 189 TYR A O 1
ATOM 1590 N N . ARG A 1 190 ? 17.270 0.263 -16.696 1.00 75.94 190 ARG A N 1
ATOM 1591 C CA . ARG A 1 190 ? 18.089 -0.840 -17.187 1.00 75.94 190 ARG A CA 1
ATOM 1592 C C . ARG A 1 190 ? 19.515 -0.359 -17.374 1.00 75.94 190 ARG A C 1
ATOM 1594 O O . ARG A 1 190 ? 19.736 0.623 -18.080 1.00 75.94 190 ARG A O 1
ATOM 1601 N N . SER A 1 191 ? 20.474 -1.102 -16.839 1.00 76.06 191 SER A N 1
ATOM 1602 C CA . SER A 1 191 ? 21.885 -0.951 -17.181 1.00 76.06 191 SER A CA 1
ATOM 1603 C C . SER A 1 191 ? 22.310 -2.005 -18.207 1.00 76.06 191 SER A C 1
ATOM 1605 O O . SER A 1 191 ? 21.922 -3.172 -18.140 1.00 76.06 191 SER A O 1
ATOM 1607 N N . ASN A 1 192 ? 23.094 -1.593 -19.200 1.00 75.50 192 ASN A N 1
ATOM 1608 C CA . ASN A 1 192 ? 23.762 -2.483 -20.145 1.00 75.50 192 ASN A CA 1
ATOM 1609 C C . ASN A 1 192 ? 25.213 -2.027 -20.314 1.00 75.50 192 ASN A C 1
ATOM 1611 O O . ASN A 1 192 ? 25.511 -1.139 -21.118 1.00 75.50 192 ASN A O 1
ATOM 1615 N N . GLY A 1 193 ? 26.107 -2.611 -19.513 1.00 81.25 193 GLY A N 1
ATOM 1616 C CA . GLY A 1 193 ? 27.500 -2.185 -19.437 1.00 81.25 193 GLY A CA 1
ATOM 1617 C C . GLY A 1 193 ? 27.592 -0.749 -18.932 1.00 81.25 193 GLY A C 1
ATOM 1618 O O . GLY A 1 193 ? 27.328 -0.486 -17.767 1.00 81.25 193 GLY A O 1
ATOM 1619 N N . THR A 1 194 ? 27.943 0.172 -19.826 1.00 89.88 194 THR A N 1
ATOM 1620 C CA . THR A 1 194 ? 28.144 1.593 -19.517 1.00 89.88 194 THR A CA 1
ATOM 1621 C C . THR A 1 194 ? 26.929 2.464 -19.818 1.00 89.88 194 THR A C 1
ATOM 1623 O O . THR A 1 194 ? 27.048 3.682 -19.778 1.00 89.88 194 THR A O 1
ATOM 1626 N N . VAL A 1 195 ? 25.794 1.894 -20.227 1.00 89.56 195 VAL A N 1
ATOM 1627 C CA . VAL A 1 195 ? 24.597 2.671 -20.583 1.00 89.56 195 VAL A CA 1
ATOM 1628 C C . VAL A 1 195 ? 23.493 2.392 -19.583 1.00 89.56 195 VAL A C 1
ATOM 1630 O O . VAL A 1 195 ? 23.118 1.238 -19.384 1.00 89.56 195 VAL A O 1
ATOM 1633 N N . LEU A 1 196 ? 22.946 3.459 -19.013 1.00 87.38 196 LEU A N 1
ATOM 1634 C CA . LEU A 1 196 ? 21.742 3.449 -18.202 1.00 87.38 196 LEU A CA 1
ATOM 1635 C C . LEU A 1 196 ? 20.583 4.016 -19.019 1.00 87.38 196 LEU A C 1
ATOM 1637 O O . LEU A 1 196 ? 20.610 5.167 -19.452 1.00 87.38 196 LEU A O 1
ATOM 1641 N N . GLU A 1 197 ? 19.549 3.210 -19.209 1.00 86.69 197 GLU A N 1
ATOM 1642 C CA . GLU A 1 197 ? 18.259 3.675 -19.699 1.00 86.69 197 GLU A CA 1
ATOM 1643 C C . GLU A 1 197 ? 17.323 3.845 -18.510 1.00 86.69 197 GLU A C 1
ATOM 1645 O O . GLU A 1 197 ? 17.011 2.863 -17.840 1.00 86.69 197 GLU A O 1
ATOM 1650 N N . TYR A 1 198 ? 16.878 5.071 -18.253 1.00 86.44 198 TYR A N 1
ATOM 1651 C CA . TYR A 1 198 ? 15.958 5.387 -17.165 1.00 86.44 198 TYR A CA 1
ATOM 1652 C C . TYR A 1 198 ? 14.625 5.874 -17.733 1.00 86.44 198 TYR A C 1
ATOM 1654 O O . TYR A 1 198 ? 14.591 6.748 -18.593 1.00 86.44 198 TYR A O 1
ATOM 1662 N N . TYR A 1 199 ? 13.520 5.304 -17.278 1.00 83.25 199 TYR A N 1
ATOM 1663 C CA . TYR A 1 199 ? 12.174 5.581 -17.762 1.00 83.25 199 TYR A CA 1
ATOM 1664 C C . TYR A 1 199 ? 11.385 6.241 -16.639 1.00 83.25 199 TYR A C 1
ATOM 1666 O O . TYR A 1 199 ? 10.981 5.578 -15.684 1.00 83.25 199 TYR A O 1
ATOM 1674 N N . LYS A 1 200 ? 11.191 7.555 -16.765 1.00 84.50 200 LYS A N 1
ATOM 1675 C CA . LYS A 1 200 ? 10.455 8.371 -15.804 1.00 84.50 200 LYS A CA 1
ATOM 1676 C C . LYS A 1 200 ? 9.001 8.512 -16.236 1.00 84.50 200 LYS A C 1
ATOM 1678 O O . LYS A 1 200 ? 8.743 8.875 -17.383 1.00 84.50 200 LYS A O 1
ATOM 1683 N N . ILE A 1 201 ? 8.067 8.307 -15.322 1.00 80.44 201 ILE A N 1
ATOM 1684 C CA . ILE A 1 201 ? 6.664 8.654 -15.534 1.00 80.44 201 ILE A CA 1
ATOM 1685 C C . ILE A 1 201 ? 6.504 10.169 -15.334 1.00 80.44 201 ILE A C 1
ATOM 1687 O O . ILE A 1 201 ? 6.883 10.718 -14.297 1.00 80.44 201 ILE A O 1
ATOM 1691 N N . ASP A 1 202 ? 5.986 10.855 -16.351 1.00 79.81 202 ASP A N 1
ATOM 1692 C CA . ASP A 1 202 ? 5.740 12.300 -16.357 1.00 79.81 202 ASP A CA 1
ATOM 1693 C C . ASP A 1 202 ? 4.328 12.571 -16.877 1.00 79.81 202 ASP A C 1
ATOM 1695 O O . ASP A 1 202 ? 4.049 12.470 -18.080 1.00 79.81 202 ASP A O 1
ATOM 1699 N N . GLY A 1 203 ? 3.407 12.826 -15.944 1.00 81.75 203 GLY A N 1
ATOM 1700 C CA . GLY A 1 203 ? 1.983 12.813 -16.253 1.00 81.75 203 GLY A CA 1
ATOM 1701 C C . GLY A 1 203 ? 1.608 11.483 -16.907 1.00 81.75 203 GLY A C 1
ATOM 1702 O O . GLY A 1 203 ? 1.962 10.423 -16.387 1.00 81.75 203 GLY A O 1
ATOM 1703 N N . ASP A 1 204 ? 0.889 11.530 -18.024 1.00 79.56 204 ASP A N 1
ATOM 1704 C CA . ASP A 1 204 ? 0.392 10.340 -18.735 1.00 79.56 204 ASP A CA 1
ATOM 1705 C C . ASP A 1 204 ? 1.395 9.791 -19.757 1.00 79.56 204 ASP A C 1
ATOM 1707 O O . ASP A 1 204 ? 1.030 9.069 -20.683 1.00 79.56 204 ASP A O 1
ATOM 1711 N N . THR A 1 205 ? 2.669 10.162 -19.636 1.00 82.12 205 THR A N 1
ATOM 1712 C CA . THR A 1 205 ? 3.715 9.741 -20.567 1.00 82.12 205 THR A CA 1
ATOM 1713 C C . THR A 1 205 ? 4.890 9.111 -19.841 1.00 82.12 205 THR A C 1
ATOM 1715 O O . THR A 1 205 ? 5.145 9.386 -18.670 1.00 82.12 205 THR A O 1
ATOM 1718 N N . ILE A 1 206 ? 5.634 8.270 -20.560 1.00 82.31 206 ILE A N 1
ATOM 1719 C CA . ILE A 1 206 ? 6.900 7.715 -20.087 1.00 82.31 206 ILE A CA 1
ATOM 1720 C C . ILE A 1 206 ? 8.030 8.385 -20.867 1.00 82.31 206 ILE A C 1
ATOM 1722 O O . ILE A 1 206 ? 8.138 8.243 -22.089 1.00 82.31 206 ILE A O 1
ATOM 1726 N N . LYS A 1 207 ? 8.885 9.120 -20.158 1.00 86.19 207 LYS A N 1
ATOM 1727 C CA . LYS A 1 207 ? 10.067 9.779 -20.710 1.00 86.19 207 LYS A CA 1
ATOM 1728 C C . LYS A 1 207 ? 11.292 8.892 -20.523 1.00 86.19 207 LYS A C 1
ATOM 1730 O O . LYS A 1 207 ? 11.657 8.541 -19.404 1.00 86.19 207 LYS A O 1
ATOM 1735 N N . LYS A 1 208 ? 11.953 8.564 -21.633 1.00 87.88 208 LYS A N 1
ATOM 1736 C CA . LYS A 1 208 ? 13.230 7.848 -21.634 1.00 87.88 208 LYS A CA 1
ATOM 1737 C C . LYS A 1 208 ? 14.390 8.830 -21.472 1.00 87.88 208 LYS A C 1
ATOM 1739 O O . LYS A 1 208 ? 14.500 9.791 -22.229 1.00 87.88 208 LYS A O 1
ATOM 1744 N N . HIS A 1 209 ? 15.273 8.513 -20.543 1.00 90.81 209 HIS A N 1
ATOM 1745 C CA . HIS A 1 209 ? 16.555 9.144 -20.290 1.00 90.81 209 HIS A CA 1
ATOM 1746 C C . HIS A 1 209 ? 17.673 8.149 -20.595 1.00 90.81 209 HIS A C 1
ATOM 1748 O O . HIS A 1 209 ? 17.523 6.940 -20.392 1.00 90.81 209 HIS A O 1
ATOM 1754 N N . LEU A 1 210 ? 18.782 8.658 -21.122 1.00 92.44 210 LEU A N 1
ATOM 1755 C CA . LEU A 1 210 ? 19.939 7.863 -21.514 1.00 92.44 210 LEU A CA 1
ATOM 1756 C C . LEU A 1 210 ? 21.187 8.466 -20.887 1.00 92.44 210 LEU A C 1
ATOM 1758 O O . LEU A 1 210 ? 21.598 9.563 -21.263 1.00 92.44 210 LEU A O 1
ATOM 1762 N N . TYR A 1 211 ? 21.797 7.723 -19.973 1.00 93.56 211 TYR A N 1
ATOM 1763 C CA . TYR A 1 211 ? 23.001 8.136 -19.266 1.00 93.56 211 TYR A CA 1
ATOM 1764 C C . TYR A 1 211 ? 24.146 7.162 -19.508 1.00 93.56 211 TYR A C 1
ATOM 1766 O O . TYR A 1 211 ? 23.941 5.991 -19.837 1.00 93.56 211 TYR A O 1
ATOM 1774 N N . THR A 1 212 ? 25.365 7.670 -19.363 1.00 94.75 212 THR A N 1
ATOM 1775 C CA . THR A 1 212 ? 26.559 6.827 -19.291 1.00 94.75 212 THR A CA 1
ATOM 1776 C C . THR A 1 212 ? 26.818 6.527 -17.823 1.00 94.75 212 THR A C 1
ATOM 1778 O O . THR A 1 212 ? 26.669 7.418 -17.007 1.00 94.75 212 THR A O 1
ATOM 1781 N N . ILE A 1 213 ? 27.154 5.294 -17.470 1.00 93.00 213 ILE A N 1
ATOM 1782 C CA . ILE A 1 213 ? 27.397 4.897 -16.079 1.00 93.00 213 ILE A CA 1
ATOM 1783 C C . ILE A 1 213 ? 28.652 4.046 -15.960 1.00 93.00 213 ILE A C 1
ATOM 1785 O O . ILE A 1 213 ? 29.074 3.393 -16.925 1.00 93.00 213 ILE A O 1
ATOM 1789 N N . THR A 1 214 ? 29.215 4.014 -14.759 1.00 92.19 214 THR A N 1
ATOM 1790 C CA . THR A 1 214 ? 30.254 3.058 -14.391 1.00 92.19 214 THR A CA 1
ATOM 1791 C C . THR A 1 214 ? 29.675 1.632 -14.398 1.00 92.19 214 THR A C 1
ATOM 1793 O O . THR A 1 214 ? 28.621 1.398 -13.809 1.00 92.19 214 THR A O 1
ATOM 1796 N N . PRO A 1 215 ? 30.318 0.652 -15.066 1.00 86.50 215 PRO A N 1
ATOM 1797 C CA . PRO A 1 215 ? 29.870 -0.740 -15.036 1.00 86.50 215 PRO A CA 1
ATOM 1798 C C . PRO A 1 215 ? 29.842 -1.318 -13.618 1.00 86.50 215 PRO A C 1
ATOM 1800 O O . PRO A 1 215 ? 30.634 -0.926 -12.766 1.00 86.50 215 PRO A O 1
ATOM 1803 N N . ASP A 1 216 ? 28.968 -2.299 -13.389 1.00 80.94 216 ASP A N 1
ATOM 1804 C CA . ASP A 1 216 ? 28.856 -3.020 -12.112 1.00 80.94 216 ASP A CA 1
ATOM 1805 C C . ASP A 1 216 ? 28.579 -2.105 -10.894 1.00 80.94 216 ASP A C 1
ATOM 1807 O O . ASP A 1 216 ? 28.942 -2.417 -9.756 1.00 80.94 216 ASP A O 1
ATOM 1811 N N . CYS A 1 217 ? 27.924 -0.961 -11.120 1.00 85.12 217 CYS A N 1
ATOM 1812 C CA . CYS A 1 217 ? 27.426 -0.080 -10.068 1.00 85.12 217 CYS A CA 1
ATOM 1813 C C . CYS A 1 217 ? 26.002 -0.455 -9.626 1.00 85.12 217 CYS A C 1
ATOM 1815 O O . CYS A 1 217 ? 25.196 -0.980 -10.399 1.00 85.12 217 CYS A O 1
ATOM 1817 N N . LEU A 1 218 ? 25.659 -0.098 -8.392 1.00 85.25 218 LEU A N 1
ATOM 1818 C CA . LEU A 1 218 ? 24.277 0.002 -7.932 1.00 85.25 218 LEU A CA 1
ATOM 1819 C C . LEU A 1 218 ? 23.686 1.336 -8.392 1.00 85.25 218 LEU A C 1
ATOM 1821 O O . LEU A 1 218 ? 24.411 2.317 -8.532 1.00 85.25 218 LEU A O 1
ATOM 1825 N N . 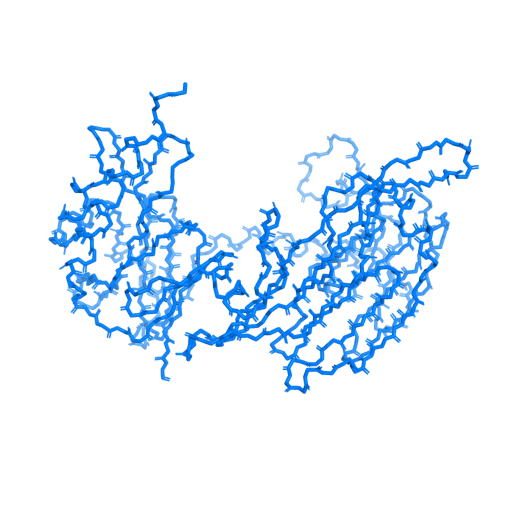ILE A 1 219 ? 22.374 1.377 -8.614 1.00 84.31 219 ILE A N 1
ATOM 1826 C CA . ILE A 1 219 ? 21.647 2.566 -9.072 1.00 84.31 219 ILE A CA 1
ATOM 1827 C C . ILE A 1 219 ? 20.560 2.888 -8.046 1.00 84.31 219 ILE A C 1
ATOM 1829 O O . ILE A 1 219 ? 19.789 2.010 -7.655 1.00 84.31 219 ILE A O 1
ATOM 1833 N N . SER A 1 220 ? 20.496 4.144 -7.614 1.00 85.50 220 SER A N 1
ATOM 18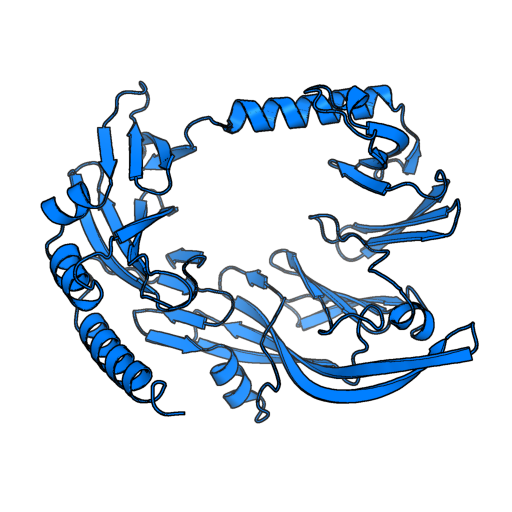34 C CA . SER A 1 220 ? 19.497 4.644 -6.666 1.00 85.50 220 SER A CA 1
ATOM 1835 C C . SER A 1 220 ? 19.043 6.055 -7.046 1.00 85.50 220 SER A C 1
ATOM 1837 O O . SER A 1 220 ? 19.536 6.653 -8.006 1.00 85.50 220 SER A O 1
ATOM 1839 N N . ARG A 1 221 ? 18.056 6.577 -6.320 1.00 84.12 221 ARG A N 1
ATOM 1840 C CA . ARG A 1 221 ? 17.431 7.870 -6.572 1.00 84.12 221 ARG A CA 1
ATOM 1841 C C . ARG A 1 221 ? 17.139 8.609 -5.269 1.00 84.12 221 ARG A C 1
ATOM 1843 O O . ARG A 1 221 ? 16.698 8.005 -4.300 1.00 84.12 221 ARG A O 1
ATOM 1850 N N . THR A 1 222 ? 17.300 9.931 -5.291 1.00 83.75 222 THR A N 1
ATOM 1851 C CA . THR A 1 222 ? 16.734 10.851 -4.290 1.00 83.75 222 THR A CA 1
ATOM 1852 C C . THR A 1 222 ? 16.068 12.041 -4.989 1.00 83.75 222 THR A C 1
ATOM 1854 O O . THR A 1 222 ? 16.673 12.732 -5.813 1.00 83.75 222 THR A O 1
ATOM 1857 N N . GLY A 1 223 ? 14.789 12.298 -4.704 1.00 82.94 223 GLY A N 1
ATOM 1858 C CA . GLY A 1 223 ? 14.029 13.382 -5.338 1.00 82.94 223 GLY A CA 1
ATOM 1859 C C . GLY A 1 223 ? 14.019 13.287 -6.871 1.00 82.94 223 GLY A C 1
ATOM 1860 O O . GLY A 1 223 ? 13.458 12.351 -7.425 1.00 82.94 223 GLY A O 1
ATOM 1861 N N . ASN A 1 224 ? 14.628 14.250 -7.572 1.00 87.56 224 ASN A N 1
ATOM 1862 C CA . ASN A 1 224 ? 14.767 14.253 -9.040 1.00 87.56 224 ASN A CA 1
ATOM 1863 C C . ASN A 1 224 ? 16.159 13.811 -9.528 1.00 87.56 224 ASN A C 1
ATOM 1865 O O . ASN A 1 224 ? 16.493 14.040 -10.689 1.00 87.56 224 ASN A O 1
ATOM 1869 N N . TYR A 1 225 ? 16.966 13.198 -8.662 1.00 89.94 225 TYR A N 1
ATOM 1870 C CA . TYR A 1 225 ? 18.343 12.825 -8.965 1.00 89.94 225 TYR A CA 1
ATOM 1871 C C . TYR A 1 225 ? 18.509 11.315 -8.981 1.00 89.94 225 TYR A C 1
ATOM 1873 O O . TYR A 1 225 ? 18.179 10.657 -7.995 1.00 89.94 225 TYR A O 1
ATOM 1881 N N . ILE A 1 226 ? 19.041 10.781 -10.075 1.00 91.38 226 ILE A N 1
ATOM 1882 C CA . ILE A 1 226 ? 19.482 9.389 -10.174 1.00 91.38 226 ILE A CA 1
ATOM 1883 C C . ILE A 1 226 ? 20.992 9.332 -10.022 1.00 91.38 226 ILE A C 1
ATOM 1885 O O . ILE A 1 226 ? 21.700 10.151 -10.601 1.00 91.38 226 ILE A O 1
ATOM 1889 N N . TYR A 1 227 ? 21.487 8.376 -9.253 1.00 91.62 227 TYR A N 1
ATOM 1890 C CA . TYR A 1 227 ? 22.908 8.258 -8.985 1.00 91.62 227 TYR A CA 1
ATOM 1891 C C . TYR A 1 227 ? 23.358 6.809 -8.921 1.00 91.62 227 TYR A C 1
ATOM 1893 O O . TYR A 1 227 ? 22.574 5.892 -8.659 1.00 91.62 227 TYR A O 1
ATOM 1901 N N . THR A 1 228 ? 24.647 6.619 -9.157 1.00 92.62 228 THR A N 1
ATOM 1902 C CA . THR A 1 228 ? 25.302 5.318 -9.157 1.00 92.62 228 THR A CA 1
ATOM 1903 C C . THR A 1 228 ? 26.307 5.233 -8.024 1.00 92.62 228 THR A C 1
ATOM 1905 O O . THR A 1 228 ? 26.972 6.214 -7.672 1.00 92.62 228 THR A O 1
ATOM 1908 N N . TYR A 1 229 ? 26.404 4.057 -7.414 1.00 91.69 229 TYR A N 1
ATOM 1909 C CA . TYR A 1 229 ? 27.266 3.868 -6.259 1.00 91.69 229 TYR A CA 1
ATOM 1910 C C . TYR A 1 229 ? 27.706 2.416 -6.061 1.00 91.69 229 TYR A C 1
ATOM 1912 O O . TYR A 1 229 ? 27.179 1.487 -6.671 1.00 91.69 229 TYR A O 1
ATOM 1920 N N . GLN A 1 230 ? 28.667 2.213 -5.169 1.00 91.19 230 GLN A N 1
ATOM 1921 C CA . GLN A 1 230 ? 29.051 0.919 -4.617 1.00 91.19 230 GLN A CA 1
ATOM 1922 C C . GLN A 1 230 ? 29.126 0.996 -3.090 1.00 91.19 230 GLN A C 1
ATOM 1924 O O . GLN A 1 230 ? 29.452 2.031 -2.505 1.00 91.19 230 GLN A O 1
ATOM 1929 N N . LEU A 1 231 ? 28.808 -0.122 -2.438 1.00 88.06 231 LEU A N 1
ATOM 1930 C CA . LEU A 1 231 ? 28.945 -0.280 -0.993 1.00 88.06 231 LEU A CA 1
ATOM 1931 C C . LEU A 1 231 ? 30.422 -0.455 -0.626 1.00 88.06 231 LEU A C 1
ATOM 1933 O O . LEU A 1 231 ? 31.078 -1.385 -1.103 1.00 88.06 231 LEU A O 1
ATOM 1937 N N . LYS A 1 232 ? 30.937 0.384 0.276 1.00 88.00 232 LYS A N 1
ATOM 1938 C CA . LYS A 1 232 ? 32.267 0.185 0.861 1.00 88.00 232 LYS A CA 1
ATOM 1939 C C . LYS A 1 232 ? 32.177 -0.907 1.924 1.00 88.00 232 LYS A C 1
ATOM 1941 O O . LYS A 1 232 ? 31.483 -0.772 2.929 1.00 88.00 232 LYS A O 1
ATOM 1946 N N . SER A 1 233 ? 32.885 -2.011 1.705 1.00 80.12 233 SER A N 1
ATOM 1947 C CA . SER A 1 233 ? 32.838 -3.168 2.601 1.00 80.12 233 SER A CA 1
ATOM 1948 C C . SER A 1 233 ? 33.315 -2.813 4.020 1.00 80.12 233 SER A C 1
ATOM 1950 O O . SER A 1 233 ? 34.434 -2.336 4.197 1.00 80.12 233 SER A O 1
ATOM 1952 N N . GLY A 1 234 ? 32.495 -3.108 5.036 1.00 73.19 234 GLY A N 1
ATOM 1953 C CA . GLY A 1 234 ? 32.868 -3.009 6.456 1.00 73.19 234 GLY A CA 1
ATOM 1954 C C . GLY A 1 234 ? 32.758 -1.620 7.101 1.00 73.19 234 GLY A C 1
ATOM 1955 O O . GLY A 1 234 ? 33.311 -1.424 8.182 1.00 73.19 234 GLY A O 1
ATOM 1956 N N . SER A 1 235 ? 32.072 -0.661 6.472 1.00 70.75 235 SER A N 1
ATOM 1957 C CA . SER A 1 235 ? 31.845 0.666 7.058 1.00 70.75 235 SER A CA 1
ATOM 1958 C C . SER A 1 235 ? 30.605 0.690 7.959 1.00 70.75 235 SER A C 1
ATOM 1960 O O . SER A 1 235 ? 29.511 0.365 7.512 1.00 70.75 235 SER A O 1
ATOM 1962 N N . ASN A 1 236 ? 30.776 1.124 9.213 1.00 75.44 236 ASN A N 1
ATOM 1963 C CA . ASN A 1 236 ? 29.687 1.457 10.149 1.00 75.44 236 ASN A CA 1
ATOM 1964 C C . ASN A 1 236 ? 29.626 2.975 10.420 1.00 75.44 236 ASN A C 1
ATOM 1966 O O . ASN A 1 236 ? 29.144 3.408 11.469 1.00 75.44 236 ASN A O 1
ATOM 1970 N N . SER A 1 237 ? 30.203 3.789 9.530 1.00 77.75 237 SER A N 1
ATOM 1971 C CA . SER A 1 237 ? 30.283 5.237 9.728 1.00 77.75 237 SER A CA 1
ATOM 1972 C C . SER A 1 237 ? 28.905 5.890 9.615 1.00 77.75 237 SER A C 1
ATOM 1974 O O . SER A 1 237 ? 28.143 5.519 8.728 1.00 77.75 237 SER A O 1
ATOM 1976 N N . PRO A 1 238 ? 28.571 6.896 10.443 1.00 74.69 238 PRO A N 1
ATOM 1977 C CA . PRO A 1 238 ? 27.356 7.685 10.255 1.00 74.69 238 PRO A CA 1
ATOM 1978 C C . PRO A 1 238 ? 27.417 8.613 9.029 1.00 74.69 238 PRO A C 1
ATOM 1980 O O . PRO A 1 238 ? 26.390 9.182 8.674 1.00 74.69 238 PRO A O 1
ATOM 1983 N N . LEU A 1 239 ? 28.586 8.778 8.395 1.00 81.25 239 LEU A N 1
ATOM 1984 C CA . LEU A 1 239 ? 28.758 9.606 7.202 1.00 81.25 239 LEU A CA 1
ATOM 1985 C C . LEU A 1 239 ? 28.516 8.787 5.934 1.00 81.25 239 LEU A C 1
ATOM 1987 O O . LEU A 1 239 ? 29.177 7.771 5.697 1.00 81.25 239 LEU A O 1
ATOM 1991 N N . ILE A 1 240 ? 27.618 9.266 5.075 1.00 82.44 240 ILE A N 1
ATOM 1992 C CA . ILE A 1 240 ? 27.252 8.582 3.825 1.00 82.44 240 ILE A CA 1
ATOM 1993 C C . ILE A 1 240 ? 28.465 8.408 2.902 1.00 82.44 240 ILE A C 1
ATOM 1995 O O . ILE A 1 240 ? 28.686 7.331 2.348 1.00 82.44 240 ILE A O 1
ATOM 1999 N N . SER A 1 241 ? 29.318 9.424 2.787 1.00 84.00 241 SER A N 1
ATOM 2000 C CA . SER A 1 241 ? 30.530 9.371 1.956 1.00 84.00 241 SER A CA 1
ATOM 2001 C C . SER A 1 241 ? 31.551 8.315 2.408 1.00 84.00 241 SER A C 1
ATOM 2003 O O . SER A 1 241 ? 32.391 7.881 1.615 1.00 84.00 241 SER A O 1
ATOM 2005 N N . GLU A 1 242 ? 31.485 7.857 3.659 1.00 85.56 242 GLU A N 1
ATOM 2006 C CA . GLU A 1 242 ? 32.340 6.794 4.197 1.00 85.56 242 GLU A CA 1
ATOM 2007 C C . GLU A 1 242 ? 31.712 5.399 4.065 1.00 85.56 242 GLU A C 1
ATOM 2009 O O . GLU A 1 242 ? 32.419 4.396 4.170 1.00 85.56 242 GLU A O 1
ATOM 2014 N N . GLN A 1 243 ? 30.404 5.315 3.813 1.00 86.81 243 GLN A N 1
ATOM 2015 C CA . GLN A 1 243 ? 29.683 4.063 3.557 1.00 86.81 243 GLN A CA 1
ATOM 2016 C C . GLN A 1 243 ? 29.641 3.700 2.069 1.00 86.81 243 GLN A C 1
ATOM 2018 O O . GLN A 1 243 ? 29.640 2.519 1.718 1.00 86.81 243 GLN A O 1
ATOM 2023 N N . TYR A 1 244 ? 29.643 4.704 1.192 1.00 90.88 244 TYR A N 1
ATOM 2024 C CA . TYR A 1 244 ? 29.437 4.518 -0.241 1.00 90.88 244 TYR A CA 1
ATOM 2025 C C . TYR A 1 244 ? 30.553 5.162 -1.069 1.00 90.88 244 TYR A C 1
ATOM 2027 O O . TYR A 1 244 ? 31.173 6.155 -0.675 1.00 90.88 244 TYR A O 1
ATOM 2035 N N . GLU A 1 245 ? 30.835 4.570 -2.223 1.00 93.44 245 GLU A N 1
ATOM 2036 C CA . GLU A 1 245 ? 31.588 5.189 -3.314 1.00 93.44 245 GLU A CA 1
ATOM 2037 C C . GLU A 1 245 ? 30.596 5.578 -4.407 1.00 93.44 245 GLU A C 1
ATOM 2039 O O . GLU A 1 245 ? 29.878 4.714 -4.894 1.00 93.44 245 GLU A O 1
ATOM 2044 N N . PHE A 1 246 ? 30.515 6.864 -4.747 1.00 93.81 246 PHE A N 1
ATOM 2045 C CA . PHE A 1 246 ? 29.600 7.385 -5.768 1.00 93.81 246 PHE A CA 1
ATOM 2046 C C . PHE A 1 246 ? 30.357 7.620 -7.074 1.00 93.81 246 PHE A C 1
ATOM 2048 O O . PHE A 1 246 ? 31.491 8.102 -7.027 1.00 93.81 246 PHE A O 1
ATOM 2055 N N . PHE A 1 247 ? 29.732 7.322 -8.216 1.00 94.44 247 PHE A N 1
ATOM 2056 C CA . PHE A 1 247 ? 30.368 7.481 -9.531 1.00 94.44 247 PHE A CA 1
ATOM 2057 C C . PHE A 1 247 ? 29.723 8.591 -10.359 1.00 94.44 247 PHE A C 1
ATOM 2059 O O . PHE A 1 247 ? 30.414 9.507 -10.794 1.00 94.44 247 PHE A O 1
ATOM 2066 N N . GLU A 1 248 ? 28.403 8.546 -10.538 1.00 95.62 248 GLU A N 1
ATOM 2067 C CA . GLU A 1 248 ? 27.659 9.512 -11.344 1.00 95.62 248 GLU A CA 1
ATOM 2068 C C . GLU A 1 248 ? 26.380 9.974 -10.636 1.00 95.62 248 GLU A C 1
ATOM 2070 O O . GLU A 1 248 ? 25.785 9.241 -9.843 1.00 95.62 248 GLU A O 1
ATOM 2075 N N . CYS A 1 249 ? 25.931 11.192 -10.949 1.00 95.38 249 CYS A N 1
ATOM 2076 C CA . CYS A 1 249 ? 24.645 11.729 -10.515 1.00 95.38 249 CYS A CA 1
ATOM 2077 C C . CYS A 1 249 ? 24.024 12.564 -11.638 1.00 95.38 249 CYS A C 1
ATOM 2079 O O . CYS A 1 249 ? 24.679 13.452 -12.179 1.00 95.38 249 CYS A O 1
ATOM 2081 N N . TYR A 1 250 ? 22.761 12.314 -11.975 1.00 95.38 250 TYR A N 1
ATOM 2082 C CA . TYR A 1 250 ? 22.036 12.992 -13.047 1.00 95.38 250 TYR A CA 1
ATOM 2083 C C . TYR A 1 250 ? 20.754 13.637 -12.524 1.00 95.38 250 TYR A C 1
ATOM 2085 O O . TYR A 1 250 ? 19.968 13.008 -11.817 1.00 95.38 250 TYR A O 1
ATOM 2093 N N . ASP A 1 251 ? 20.513 14.886 -12.918 1.00 93.62 251 ASP A N 1
ATOM 2094 C CA . ASP A 1 251 ? 19.244 15.583 -12.715 1.00 93.62 251 ASP A CA 1
ATOM 2095 C C . ASP A 1 251 ? 18.261 15.231 -13.835 1.00 93.62 251 ASP A C 1
ATOM 2097 O O . ASP A 1 251 ? 18.438 15.635 -14.988 1.00 93.62 251 ASP A O 1
ATOM 2101 N N . LEU A 1 252 ? 17.183 14.534 -13.479 1.00 89.06 252 LEU A N 1
ATOM 2102 C CA . LEU A 1 252 ? 16.129 14.109 -14.403 1.00 89.06 252 LEU A CA 1
ATOM 2103 C C . LEU A 1 252 ? 15.355 15.289 -15.017 1.00 89.06 252 LEU A C 1
ATOM 2105 O O . LEU A 1 252 ? 14.737 15.153 -16.075 1.00 89.06 252 LEU A O 1
ATOM 2109 N N . THR A 1 253 ? 15.353 16.452 -14.363 1.00 88.88 253 THR A N 1
ATOM 2110 C CA . THR A 1 253 ? 14.643 17.653 -14.831 1.00 88.88 253 THR A CA 1
ATOM 2111 C C . THR A 1 253 ? 15.387 18.294 -15.993 1.00 88.88 253 THR A C 1
ATOM 2113 O O . THR A 1 253 ? 14.799 18.600 -17.031 1.00 88.88 253 THR A O 1
ATOM 2116 N N . ASN A 1 254 ? 16.694 18.481 -15.813 1.00 91.12 254 ASN A N 1
ATOM 2117 C CA . ASN A 1 254 ? 17.558 19.178 -16.762 1.00 91.12 254 ASN A CA 1
ATOM 2118 C C . ASN A 1 254 ? 18.294 18.239 -17.723 1.00 91.12 254 ASN A C 1
ATOM 2120 O O . ASN A 1 254 ? 18.911 18.722 -18.672 1.00 91.12 254 ASN A O 1
ATOM 2124 N N . ASP A 1 255 ? 18.211 16.931 -17.476 1.00 91.56 255 ASP A N 1
ATOM 2125 C CA . ASP A 1 255 ? 18.852 15.854 -18.229 1.00 91.56 255 ASP A CA 1
ATOM 2126 C C . ASP A 1 255 ? 20.375 16.023 -18.325 1.00 91.56 255 ASP A C 1
ATOM 2128 O O . ASP A 1 255 ? 20.975 15.978 -19.400 1.00 91.56 255 ASP A O 1
ATOM 2132 N N . LYS A 1 256 ? 21.001 16.312 -17.178 1.00 94.50 256 LYS A N 1
ATOM 2133 C CA . LYS A 1 256 ? 22.429 16.637 -17.070 1.00 94.50 256 LYS A CA 1
ATOM 2134 C C . LYS A 1 256 ? 23.060 15.985 -15.857 1.00 94.50 256 LYS A C 1
ATOM 2136 O O . LYS A 1 256 ? 22.419 15.847 -14.820 1.00 94.50 256 LYS A O 1
ATOM 2141 N N . GLU A 1 257 ? 24.336 15.657 -15.999 1.00 95.50 257 GLU A N 1
ATOM 2142 C CA . GLU A 1 257 ? 25.175 15.261 -14.875 1.00 95.50 257 GLU A CA 1
ATOM 2143 C C . GLU A 1 257 ? 25.374 16.440 -13.920 1.00 95.50 257 GLU A C 1
ATOM 2145 O O . GLU A 1 257 ? 25.506 17.592 -14.354 1.00 95.50 257 GLU A O 1
ATOM 2150 N N . ILE A 1 258 ? 25.382 16.146 -12.626 1.00 95.31 258 ILE A N 1
ATOM 2151 C CA . ILE A 1 258 ? 25.607 17.110 -11.556 1.00 95.31 258 ILE A CA 1
ATOM 2152 C C . ILE A 1 258 ? 26.743 16.650 -10.646 1.00 95.31 258 ILE A C 1
ATOM 2154 O O . ILE A 1 258 ? 27.086 15.472 -10.592 1.00 95.31 258 ILE A O 1
ATOM 2158 N N . ASP A 1 259 ? 27.320 17.604 -9.919 1.00 93.94 259 ASP A N 1
ATOM 2159 C CA . ASP A 1 259 ? 28.442 17.351 -9.021 1.00 93.94 259 ASP A CA 1
ATOM 2160 C C . ASP A 1 259 ? 28.049 16.399 -7.875 1.00 93.94 259 ASP A C 1
ATOM 2162 O O . ASP A 1 259 ? 27.012 16.570 -7.227 1.00 93.94 259 ASP A O 1
ATOM 2166 N N . LEU A 1 260 ? 28.898 15.406 -7.604 1.00 93.50 260 LEU A N 1
ATOM 2167 C CA . LEU A 1 260 ? 28.684 14.429 -6.536 1.00 93.50 260 LEU A CA 1
ATOM 2168 C C . LEU A 1 260 ? 28.699 15.059 -5.139 1.00 93.50 260 LEU A C 1
ATOM 2170 O O . LEU A 1 260 ? 28.037 14.543 -4.244 1.00 93.50 260 LEU A O 1
ATOM 2174 N N . SER A 1 261 ? 29.416 16.169 -4.936 1.00 93.00 261 SER A N 1
ATOM 2175 C CA . SER A 1 261 ? 29.421 16.886 -3.653 1.00 93.00 261 SER A CA 1
ATOM 2176 C C . SER A 1 261 ? 28.019 17.354 -3.263 1.00 93.00 261 SER A C 1
ATOM 2178 O O . SER A 1 261 ? 27.588 17.123 -2.137 1.00 93.00 261 SER A O 1
ATOM 2180 N N . PHE A 1 262 ? 27.261 17.888 -4.224 1.00 93.00 262 PHE A N 1
ATOM 2181 C CA . PHE A 1 262 ? 25.862 18.258 -4.021 1.00 93.00 262 PHE A CA 1
ATOM 2182 C C . PHE A 1 262 ? 24.996 17.050 -3.629 1.00 93.00 262 PHE A C 1
ATOM 2184 O O . PHE A 1 262 ? 24.163 17.157 -2.731 1.00 93.00 262 PHE A O 1
ATOM 2191 N N . LEU A 1 263 ? 25.187 15.898 -4.287 1.00 92.62 263 LEU A N 1
ATOM 2192 C CA . LEU A 1 263 ? 24.451 14.675 -3.954 1.00 92.62 263 LEU A CA 1
ATOM 2193 C C . LEU A 1 263 ? 24.752 14.220 -2.521 1.00 92.62 263 LEU A C 1
ATOM 2195 O O . LEU A 1 263 ? 23.827 13.892 -1.783 1.00 92.62 263 LEU A O 1
ATOM 2199 N N . ILE A 1 264 ? 26.031 14.182 -2.142 1.00 93.31 264 ILE A N 1
ATOM 2200 C CA . ILE A 1 264 ? 26.471 13.718 -0.821 1.00 93.31 264 ILE A CA 1
ATOM 2201 C C . ILE A 1 264 ? 25.879 14.602 0.278 1.00 93.31 264 ILE A C 1
ATOM 2203 O O . ILE A 1 264 ? 25.320 14.066 1.234 1.00 93.31 264 ILE A O 1
ATOM 2207 N N . ASP A 1 265 ? 25.943 15.926 0.117 1.00 92.12 265 ASP A N 1
ATOM 2208 C CA . ASP A 1 265 ? 25.367 16.875 1.075 1.00 92.12 265 ASP A CA 1
ATOM 2209 C C . ASP A 1 265 ? 23.852 16.667 1.215 1.00 92.12 265 ASP A C 1
ATOM 2211 O O . ASP A 1 265 ? 23.331 16.596 2.328 1.00 92.12 265 ASP A O 1
ATOM 2215 N N . LYS A 1 266 ? 23.149 16.487 0.089 1.00 91.06 266 LYS A N 1
ATOM 2216 C CA . LYS A 1 266 ? 21.704 16.237 0.081 1.00 91.06 266 LYS A CA 1
ATOM 2217 C C . LYS A 1 266 ? 21.329 14.927 0.778 1.00 91.06 266 LYS A C 1
ATOM 2219 O O . LYS A 1 266 ? 20.401 14.906 1.583 1.00 91.06 266 LYS A O 1
ATOM 2224 N N . LEU A 1 267 ? 22.030 13.836 0.473 1.00 90.44 267 LEU A N 1
ATOM 2225 C CA . LEU A 1 267 ? 21.772 12.544 1.108 1.00 90.44 267 LEU A CA 1
ATOM 2226 C C . LEU A 1 267 ? 22.053 12.609 2.614 1.00 90.44 267 LEU A C 1
ATOM 2228 O O . LEU A 1 267 ? 21.313 12.017 3.398 1.00 90.44 267 LEU A O 1
ATOM 2232 N N . GLN A 1 268 ? 23.099 13.332 3.028 1.00 91.12 268 GLN A N 1
ATOM 2233 C CA . GLN A 1 268 ? 23.418 13.507 4.444 1.00 91.12 268 GLN A CA 1
ATOM 2234 C C . GLN A 1 268 ? 22.323 14.307 5.162 1.00 91.12 268 GLN A C 1
ATOM 2236 O O . GLN A 1 268 ? 21.913 13.918 6.251 1.00 91.12 268 GLN A O 1
ATOM 2241 N N . GLU A 1 269 ? 21.796 15.364 4.538 1.00 89.12 269 GLU A N 1
ATOM 2242 C CA . GLU A 1 269 ? 20.668 16.135 5.073 1.00 89.12 269 GLU A CA 1
ATOM 2243 C C . GLU A 1 269 ? 19.412 15.263 5.257 1.00 89.12 269 GLU A C 1
ATOM 2245 O O . GLU A 1 269 ? 18.763 15.331 6.300 1.00 89.12 269 GLU A O 1
ATOM 2250 N N . GLU A 1 270 ? 19.069 14.429 4.270 1.00 85.56 270 GLU A N 1
ATOM 2251 C CA . GLU A 1 270 ? 17.928 13.501 4.353 1.00 85.56 270 GLU A CA 1
ATOM 2252 C C . GLU A 1 270 ? 18.122 12.459 5.466 1.00 85.56 270 GLU A C 1
ATOM 2254 O O . GLU A 1 270 ? 17.196 12.175 6.230 1.00 85.56 270 GLU A O 1
ATOM 2259 N N . TRP A 1 271 ? 19.339 11.935 5.614 1.00 82.75 271 TRP A N 1
ATOM 2260 C CA . TRP A 1 271 ? 19.684 10.992 6.675 1.00 82.75 271 TRP A CA 1
ATOM 2261 C C . TRP A 1 271 ? 19.592 11.619 8.068 1.00 82.75 271 TRP A C 1
ATOM 2263 O O . TRP A 1 271 ? 19.001 11.027 8.976 1.00 82.75 271 TRP A O 1
ATOM 2273 N N . ASP A 1 272 ? 20.133 12.825 8.237 1.00 84.06 272 ASP A N 1
ATOM 2274 C CA . ASP A 1 272 ? 20.109 13.549 9.507 1.00 84.06 272 ASP A CA 1
ATOM 2275 C C . ASP A 1 272 ? 18.676 13.931 9.907 1.00 84.06 272 ASP A C 1
ATOM 2277 O O . ASP A 1 272 ? 18.320 13.777 11.078 1.00 84.06 272 ASP A O 1
ATOM 2281 N N . LYS A 1 273 ? 17.826 14.325 8.944 1.00 80.44 273 LYS A N 1
ATOM 2282 C CA . LYS A 1 273 ? 16.384 14.537 9.169 1.00 80.44 273 LYS A CA 1
ATOM 2283 C C . LYS A 1 273 ? 15.692 13.267 9.642 1.00 80.44 273 LYS A C 1
ATOM 2285 O O . LYS A 1 273 ? 15.092 13.285 10.706 1.00 80.44 273 LYS A O 1
ATOM 2290 N N . SER A 1 274 ? 15.879 12.143 8.945 1.00 73.81 274 SER A N 1
ATOM 2291 C CA . SER A 1 274 ? 15.243 10.873 9.339 1.00 73.81 274 SER A CA 1
ATOM 2292 C C . SER A 1 274 ? 15.608 10.422 10.761 1.00 73.81 274 SER A C 1
ATOM 2294 O O . SER A 1 274 ? 14.832 9.745 11.428 1.00 73.81 274 SER A O 1
ATOM 2296 N N . ARG A 1 275 ? 16.798 10.801 11.249 1.00 71.69 275 ARG A N 1
ATOM 2297 C CA . ARG A 1 275 ? 17.245 10.519 12.619 1.00 71.69 275 ARG A CA 1
ATOM 2298 C C . ARG A 1 275 ? 16.688 11.495 13.646 1.00 71.69 275 ARG A C 1
ATOM 2300 O O . ARG A 1 275 ? 16.467 11.088 14.790 1.00 71.69 275 ARG A O 1
ATOM 2307 N N . ALA A 1 276 ? 16.525 12.758 13.258 1.00 63.81 276 ALA A N 1
ATOM 2308 C CA . ALA A 1 276 ? 15.864 13.771 14.068 1.00 63.81 276 ALA A CA 1
ATOM 2309 C C . ALA A 1 276 ? 14.366 13.462 14.222 1.00 63.81 276 ALA A C 1
ATOM 2311 O O . ALA A 1 276 ? 13.850 13.608 15.322 1.00 63.81 276 ALA A O 1
ATOM 2312 N N . ASP A 1 277 ? 13.731 12.900 13.188 1.00 54.81 277 ASP A N 1
ATOM 2313 C CA . ASP A 1 277 ? 12.310 12.520 13.118 1.00 54.81 277 ASP A CA 1
ATOM 2314 C C . ASP A 1 277 ? 11.905 11.337 14.035 1.00 54.81 277 ASP A C 1
ATOM 2316 O O . ASP A 1 277 ? 10.824 10.778 13.894 1.00 54.81 277 ASP A O 1
ATOM 2320 N N . ASN A 1 278 ? 12.694 11.012 15.069 1.00 56.03 278 ASN A N 1
ATOM 2321 C CA . ASN A 1 278 ? 12.175 10.329 16.270 1.00 56.03 278 ASN A CA 1
ATOM 2322 C C . ASN A 1 278 ? 11.297 11.269 17.134 1.00 56.03 278 ASN A C 1
ATOM 2324 O O . ASN A 1 278 ? 11.091 11.022 18.326 1.00 56.03 278 ASN A O 1
ATOM 2328 N N . GLU A 1 279 ? 10.837 12.388 16.571 1.00 67.00 279 GLU A N 1
ATOM 2329 C CA . GLU A 1 279 ? 9.915 13.310 17.211 1.00 67.00 279 GLU A CA 1
ATOM 2330 C C . GLU A 1 279 ? 8.523 12.680 17.308 1.00 67.00 279 GLU A C 1
ATOM 2332 O O . GLU A 1 279 ? 8.058 11.970 16.420 1.00 67.00 279 GLU A O 1
ATOM 2337 N N . LYS A 1 280 ? 7.861 12.941 18.434 1.00 84.31 280 LYS A N 1
ATOM 2338 C CA . LYS A 1 280 ? 6.481 12.531 18.680 1.00 84.31 280 LYS A CA 1
ATOM 2339 C C . LYS A 1 280 ? 5.587 13.026 17.541 1.00 84.31 280 LYS A C 1
ATOM 2341 O O . LYS A 1 280 ? 5.667 14.201 17.177 1.00 84.31 280 LYS A O 1
ATOM 2346 N N . GLU A 1 281 ? 4.705 12.174 17.029 1.00 88.75 281 GLU A N 1
ATOM 2347 C CA . GLU A 1 281 ? 3.784 12.555 15.958 1.00 88.75 281 GLU A CA 1
ATOM 2348 C C . GLU A 1 281 ? 2.848 13.665 16.444 1.00 88.75 281 GLU A C 1
ATOM 2350 O O . GLU A 1 281 ? 2.237 13.540 17.504 1.00 88.75 281 GLU A O 1
ATOM 2355 N N . LYS A 1 282 ? 2.743 14.764 15.694 1.00 91.50 282 LYS A N 1
ATOM 2356 C CA . LYS A 1 282 ? 1.891 15.906 16.042 1.00 91.50 282 LYS A CA 1
ATOM 2357 C C . LYS A 1 282 ? 0.551 15.801 15.319 1.00 91.50 282 LYS A C 1
ATOM 2359 O O . LYS A 1 282 ? 0.531 15.844 14.091 1.00 91.50 282 LYS A O 1
ATOM 2364 N N . HIS A 1 283 ? -0.552 15.787 16.065 1.00 93.25 283 HIS A N 1
ATOM 2365 C CA . HIS A 1 283 ? -1.912 15.756 15.511 1.00 93.25 283 HIS A CA 1
ATOM 2366 C C . HIS A 1 283 ? -2.815 16.809 16.166 1.00 93.25 283 HIS A C 1
ATOM 2368 O O . HIS A 1 283 ? -2.536 17.275 17.273 1.00 93.25 283 HIS A O 1
ATOM 2374 N N . ILE A 1 284 ? -3.884 17.193 15.462 1.00 91.69 284 ILE A N 1
ATOM 2375 C CA . ILE A 1 284 ? -4.954 18.052 15.986 1.00 91.69 284 ILE A CA 1
ATOM 2376 C C . ILE A 1 284 ? -6.163 17.166 16.298 1.00 91.69 284 ILE A C 1
ATOM 2378 O O . ILE A 1 284 ? -6.581 16.388 15.442 1.00 91.69 284 ILE A O 1
ATOM 2382 N N . VAL A 1 285 ? -6.692 17.279 17.514 1.00 92.25 285 VAL A N 1
ATOM 2383 C CA . VAL A 1 285 ? -7.843 16.517 18.027 1.00 92.25 285 VAL A CA 1
ATOM 2384 C C . VAL A 1 285 ? -8.768 17.513 18.717 1.00 92.25 285 VAL A C 1
ATOM 2386 O O . VAL A 1 285 ? -8.320 18.246 19.599 1.00 92.25 285 VAL A O 1
ATOM 2389 N N . ASP A 1 286 ? -10.024 17.587 18.282 1.00 88.56 286 ASP A N 1
ATOM 2390 C CA . ASP A 1 286 ? -11.020 18.576 18.720 1.00 88.56 286 ASP A CA 1
ATOM 2391 C C . ASP A 1 286 ? -10.491 20.027 18.742 1.00 88.56 286 ASP A C 1
ATOM 2393 O O . ASP A 1 286 ? -10.719 20.794 19.682 1.00 88.56 286 ASP A O 1
ATOM 2397 N N . GLY A 1 287 ? -9.742 20.414 17.707 1.00 89.69 287 GLY A N 1
ATOM 2398 C CA . GLY A 1 287 ? -9.115 21.736 17.593 1.00 89.69 287 GLY A CA 1
ATOM 2399 C C . GLY A 1 287 ? -7.877 21.992 18.470 1.00 89.69 287 GLY A C 1
ATOM 2400 O O . GLY A 1 287 ? -7.270 23.057 18.339 1.00 89.69 287 GLY A O 1
ATOM 2401 N N . GLU A 1 288 ? -7.453 21.042 19.306 1.00 94.06 288 GLU A N 1
ATOM 2402 C CA . GLU A 1 288 ? -6.279 21.155 20.183 1.00 94.06 288 GLU A CA 1
ATOM 2403 C C . GLU A 1 288 ? -5.083 20.349 19.651 1.00 94.06 288 GLU A C 1
ATOM 2405 O O . GLU A 1 288 ? -5.235 19.335 18.972 1.00 94.06 288 GLU A O 1
ATOM 2410 N N . THR A 1 289 ? -3.860 20.806 19.942 1.00 94.69 289 THR A N 1
ATOM 2411 C CA . THR A 1 289 ? -2.621 20.151 19.483 1.00 94.69 289 THR A CA 1
ATOM 2412 C C . THR A 1 289 ? -2.107 19.137 20.502 1.00 94.69 289 THR A C 1
ATOM 2414 O O . THR A 1 289 ? -1.823 19.494 21.647 1.00 94.69 289 THR A O 1
ATOM 2417 N N . TYR A 1 290 ? -1.853 17.912 20.040 1.00 95.25 290 TYR A N 1
ATOM 2418 C CA . TYR A 1 290 ? -1.281 16.830 20.841 1.00 95.25 290 TYR A CA 1
ATOM 2419 C C . TYR A 1 290 ? -0.073 16.184 20.161 1.00 95.25 290 TYR A C 1
ATOM 2421 O O . TYR A 1 290 ? 0.072 16.216 18.936 1.00 95.25 290 TYR A O 1
ATOM 2429 N N . TYR A 1 291 ? 0.789 15.579 20.976 1.00 94.69 291 TYR A N 1
ATOM 2430 C CA . TYR A 1 291 ? 1.964 14.836 20.529 1.00 94.69 291 TYR A CA 1
ATOM 2431 C C . TYR A 1 291 ? 1.873 13.374 20.965 1.00 94.69 291 TYR A C 1
ATOM 2433 O O . TYR A 1 291 ? 1.548 13.094 22.118 1.00 94.69 291 TYR A O 1
ATOM 2441 N N . PHE A 1 292 ? 2.206 12.448 20.073 1.00 93.38 292 PHE A N 1
ATOM 2442 C CA . PHE A 1 292 ? 2.012 11.013 20.259 1.00 93.38 292 PHE A CA 1
ATOM 2443 C C . PHE A 1 292 ? 3.347 10.268 20.184 1.00 93.38 292 PHE A C 1
ATOM 2445 O O . PHE A 1 292 ? 4.143 10.467 19.271 1.00 93.38 292 PHE A O 1
ATOM 2452 N N . GLU A 1 293 ? 3.602 9.399 21.156 1.00 91.56 293 GLU A N 1
ATOM 2453 C CA . GLU A 1 293 ? 4.767 8.511 21.191 1.00 91.56 293 GLU A CA 1
ATOM 2454 C C . GLU A 1 293 ? 4.275 7.069 21.249 1.00 91.56 293 GLU A C 1
ATOM 2456 O O . GLU A 1 293 ? 3.665 6.649 22.238 1.00 91.56 293 GLU A O 1
ATOM 2461 N N . ARG A 1 294 ? 4.555 6.309 20.191 1.00 87.12 294 ARG A N 1
ATOM 2462 C CA . ARG A 1 294 ? 4.158 4.908 20.072 1.00 87.12 294 ARG A CA 1
ATOM 2463 C C . ARG A 1 294 ? 5.328 3.975 20.358 1.00 87.12 294 ARG A C 1
ATOM 2465 O O . ARG A 1 294 ? 6.439 4.181 19.876 1.00 87.12 294 ARG A O 1
ATOM 2472 N N . SER A 1 295 ? 5.037 2.905 21.082 1.00 83.88 295 SER A N 1
ATOM 2473 C CA . SER A 1 295 ? 5.857 1.698 21.175 1.00 83.88 295 SER A CA 1
ATOM 2474 C C . SER A 1 295 ? 4.988 0.481 20.837 1.00 83.88 295 SER A C 1
ATOM 2476 O O . SER A 1 295 ? 3.782 0.619 20.658 1.00 83.88 295 SER A O 1
ATOM 2478 N N . PHE A 1 296 ? 5.583 -0.709 20.768 1.00 70.44 296 PHE A N 1
ATOM 2479 C CA . PHE A 1 296 ? 4.847 -1.962 20.545 1.00 70.44 296 PHE A CA 1
ATOM 2480 C C . PHE A 1 296 ? 3.773 -2.238 21.614 1.00 70.44 296 PHE A C 1
ATOM 2482 O O . PHE A 1 296 ? 2.760 -2.855 21.318 1.00 70.44 296 PHE A O 1
ATOM 2489 N N . ASP A 1 297 ? 3.963 -1.740 22.839 1.00 82.00 297 ASP A N 1
ATOM 2490 C CA . ASP A 1 297 ? 3.088 -2.073 23.972 1.00 82.00 297 ASP A CA 1
ATOM 2491 C C . ASP A 1 297 ? 2.149 -0.932 24.394 1.00 82.00 297 ASP A C 1
ATOM 2493 O O . ASP A 1 297 ? 1.256 -1.138 25.214 1.00 82.00 297 ASP A O 1
ATOM 2497 N N . PHE A 1 298 ? 2.376 0.291 23.906 1.00 89.81 298 PHE A N 1
ATOM 2498 C CA . PHE A 1 298 ? 1.661 1.464 24.403 1.00 89.81 298 PHE A CA 1
ATOM 2499 C C . PHE A 1 298 ? 1.630 2.627 23.413 1.00 89.81 298 PHE A C 1
ATOM 2501 O O . PHE A 1 298 ? 2.508 2.789 22.559 1.00 89.81 298 PHE A O 1
ATOM 2508 N N . LEU A 1 299 ? 0.673 3.520 23.645 1.00 94.25 299 LEU A N 1
ATOM 2509 C CA . LEU A 1 299 ? 0.618 4.865 23.092 1.00 94.25 299 LEU A CA 1
ATOM 2510 C C . LEU A 1 299 ? 0.656 5.885 24.232 1.00 94.25 299 LEU A C 1
ATOM 2512 O O . LEU A 1 299 ? -0.197 5.863 25.115 1.00 94.25 299 LEU A O 1
ATOM 2516 N N . LYS A 1 300 ? 1.621 6.804 24.218 1.00 95.25 300 LYS A N 1
ATOM 2517 C CA . LYS A 1 300 ? 1.628 7.966 25.118 1.00 95.25 300 LYS A CA 1
ATOM 2518 C C . LYS A 1 300 ? 1.163 9.200 24.372 1.00 95.25 300 LYS A C 1
ATOM 2520 O O . LYS A 1 300 ? 1.645 9.467 23.272 1.00 95.25 300 LYS A O 1
ATOM 2525 N N . ILE A 1 301 ? 0.299 9.977 25.010 1.00 96.00 301 ILE A N 1
ATOM 2526 C CA . ILE A 1 301 ? -0.222 11.228 24.460 1.00 96.00 301 ILE A CA 1
ATOM 2527 C C . ILE A 1 301 ? 0.206 12.377 25.365 1.00 96.00 301 ILE A C 1
ATOM 2529 O O . ILE A 1 301 ? 0.084 12.293 26.589 1.00 96.00 301 ILE A O 1
ATOM 2533 N N . TYR A 1 302 ? 0.717 13.442 24.760 1.00 95.81 302 TYR A N 1
ATOM 2534 C CA . TYR A 1 302 ? 1.214 14.631 25.436 1.00 95.81 302 TYR A CA 1
ATOM 2535 C C . TYR A 1 302 ? 0.473 15.879 24.955 1.00 95.81 302 TYR A C 1
ATOM 2537 O O . TYR A 1 302 ? 0.094 15.963 23.786 1.00 95.81 302 TYR A O 1
ATOM 2545 N N . ASP A 1 303 ? 0.308 16.857 25.844 1.00 95.06 303 ASP A N 1
ATOM 2546 C CA . ASP A 1 303 ? -0.234 18.176 25.499 1.00 95.06 303 ASP A CA 1
ATOM 2547 C C . ASP A 1 303 ? 0.769 19.025 24.692 1.00 95.06 303 ASP A C 1
ATOM 2549 O O . ASP A 1 303 ? 1.926 18.638 24.484 1.00 95.06 303 ASP A O 1
ATOM 2553 N N . GLU A 1 304 ? 0.348 20.222 24.267 1.00 93.62 304 GLU A N 1
ATOM 2554 C CA . GLU A 1 304 ? 1.207 21.155 23.525 1.00 93.62 304 GLU A CA 1
ATOM 2555 C C . GLU A 1 304 ? 2.508 21.509 24.281 1.00 93.62 304 GLU A C 1
ATOM 2557 O O . GLU A 1 304 ? 3.557 21.738 23.673 1.00 93.62 304 GLU A O 1
ATOM 2562 N N . ASN A 1 305 ? 2.459 21.486 25.617 1.00 93.75 305 ASN A N 1
ATOM 2563 C CA . ASN A 1 305 ? 3.571 21.790 26.516 1.00 93.75 305 ASN A CA 1
ATOM 2564 C C . ASN A 1 305 ? 4.434 20.561 26.860 1.00 93.75 305 ASN A C 1
ATOM 2566 O O . ASN A 1 305 ? 5.309 20.664 27.722 1.00 93.75 305 ASN A O 1
ATOM 2570 N N . GLN A 1 306 ? 4.230 19.422 26.188 1.00 90.94 306 GLN A N 1
ATOM 2571 C CA . GLN A 1 306 ? 4.942 18.156 26.402 1.00 90.94 306 GLN A CA 1
ATOM 2572 C C . GLN A 1 306 ? 4.667 17.474 27.756 1.00 90.94 306 GLN A C 1
ATOM 2574 O O . GLN A 1 306 ? 5.425 16.585 28.159 1.00 90.94 306 GLN A O 1
ATOM 2579 N N . ASN A 1 307 ? 3.583 17.827 28.449 1.00 95.62 307 ASN A N 1
ATOM 2580 C CA . ASN A 1 307 ? 3.132 17.097 29.633 1.00 95.62 307 ASN A CA 1
ATOM 2581 C C . ASN A 1 307 ? 2.398 15.825 29.209 1.00 95.62 307 ASN A C 1
ATOM 2583 O O . ASN A 1 307 ? 1.544 15.864 28.328 1.00 95.62 307 ASN A O 1
ATOM 2587 N N . LEU A 1 308 ? 2.718 14.698 29.849 1.00 95.81 308 LEU A N 1
ATOM 2588 C CA . LEU A 1 308 ? 2.026 13.431 29.606 1.00 95.81 308 LEU A CA 1
ATOM 2589 C C . LEU A 1 308 ? 0.573 13.532 30.088 1.00 95.81 308 LEU A C 1
ATOM 2591 O O . LEU A 1 308 ? 0.337 13.813 31.263 1.00 95.81 308 LEU A O 1
ATOM 2595 N N . ILE A 1 309 ? -0.371 13.266 29.189 1.00 95.75 309 ILE A N 1
ATOM 2596 C CA . ILE A 1 309 ? -1.811 13.223 29.468 1.00 95.75 309 ILE A CA 1
ATOM 2597 C C . ILE A 1 309 ? -2.211 11.804 29.860 1.00 95.75 309 ILE A C 1
ATOM 2599 O O . ILE A 1 309 ? -2.787 11.589 30.923 1.00 95.75 309 ILE A O 1
ATOM 2603 N N . VAL A 1 310 ? -1.880 10.830 29.009 1.00 96.25 310 VAL A N 1
ATOM 2604 C CA . VAL A 1 310 ? -2.298 9.436 29.178 1.00 96.25 310 VAL A CA 1
ATOM 2605 C C . VAL A 1 310 ? -1.281 8.479 28.564 1.00 96.25 310 VAL A C 1
ATOM 2607 O O . VAL A 1 310 ? -0.551 8.826 27.633 1.00 96.25 310 VAL A O 1
ATOM 2610 N N . THR A 1 311 ? -1.233 7.266 29.108 1.00 95.81 311 THR A N 1
ATOM 2611 C CA . THR A 1 311 ? -0.618 6.098 28.471 1.00 95.81 311 THR A CA 1
ATOM 2612 C C . THR A 1 311 ? -1.723 5.080 28.220 1.00 95.81 311 THR A C 1
ATOM 2614 O O . THR A 1 311 ? -2.348 4.623 29.172 1.00 95.81 311 THR A O 1
ATOM 2617 N N . ILE A 1 312 ? -1.981 4.773 26.953 1.00 95.75 312 ILE A N 1
ATOM 2618 C CA . ILE A 1 312 ? -2.936 3.756 26.521 1.00 95.75 312 ILE A CA 1
ATOM 2619 C C . ILE A 1 312 ? -2.146 2.472 26.279 1.00 95.75 312 ILE A C 1
ATOM 2621 O O . ILE A 1 312 ? -1.362 2.386 25.335 1.00 95.75 312 ILE A O 1
ATOM 2625 N N . ASP A 1 313 ? -2.338 1.497 27.155 1.00 92.56 313 ASP A N 1
ATOM 2626 C CA . ASP A 1 313 ? -1.784 0.146 27.095 1.00 92.56 313 ASP A CA 1
ATOM 2627 C C . ASP A 1 313 ? -2.868 -0.878 27.490 1.00 92.56 313 ASP A C 1
ATOM 2629 O O . ASP A 1 313 ? -4.020 -0.515 27.744 1.00 92.56 313 ASP A O 1
ATOM 2633 N N . GLU A 1 314 ? -2.523 -2.166 27.552 1.00 90.06 314 GLU A N 1
ATOM 2634 C CA . GLU A 1 314 ? -3.457 -3.225 27.965 1.00 90.06 314 GLU A CA 1
ATOM 2635 C C . GLU A 1 314 ? -4.111 -2.945 29.334 1.00 90.06 314 GLU A C 1
ATOM 2637 O O . GLU A 1 314 ? -5.299 -3.213 29.521 1.00 90.06 314 GLU A O 1
ATOM 2642 N N . TYR A 1 315 ? -3.363 -2.395 30.297 1.00 91.12 315 TYR A N 1
ATOM 2643 C CA . TYR A 1 315 ? -3.885 -2.104 31.635 1.00 91.12 315 TYR A CA 1
ATOM 2644 C C . TYR A 1 315 ? -4.913 -0.980 31.591 1.00 91.12 315 TYR A C 1
ATOM 2646 O O . TYR A 1 315 ? -6.000 -1.127 32.151 1.00 91.12 315 TYR A O 1
ATOM 2654 N N . PHE A 1 316 ? -4.605 0.099 30.870 1.00 93.81 316 PHE A N 1
ATOM 2655 C CA . PHE A 1 316 ? -5.545 1.185 30.633 1.00 93.81 316 PHE A CA 1
ATOM 2656 C C . PHE A 1 316 ? -6.839 0.664 29.994 1.00 93.81 316 PHE A C 1
ATOM 2658 O O . PHE A 1 316 ? -7.927 0.992 30.469 1.00 93.81 316 PHE A O 1
ATOM 2665 N N . MET A 1 317 ? -6.738 -0.191 28.970 1.00 93.06 317 MET A N 1
ATOM 2666 C CA . MET A 1 317 ? -7.908 -0.776 28.307 1.00 93.06 317 MET A CA 1
ATOM 2667 C C . MET A 1 317 ? -8.765 -1.607 29.268 1.00 93.06 317 MET A C 1
ATOM 2669 O O . MET A 1 317 ? -9.982 -1.429 29.308 1.00 93.06 317 MET A O 1
ATOM 2673 N N . LYS A 1 318 ? -8.145 -2.470 30.082 1.00 90.50 318 LYS A N 1
ATOM 2674 C CA . LYS A 1 318 ? -8.851 -3.318 31.060 1.00 90.50 318 LYS A CA 1
ATOM 2675 C C . LYS A 1 318 ? -9.570 -2.514 32.140 1.00 90.50 318 LYS A C 1
ATOM 2677 O O . LYS A 1 318 ? -10.646 -2.911 32.584 1.00 90.50 318 LYS A O 1
ATOM 2682 N N . GLU A 1 319 ? -8.989 -1.398 32.571 1.00 92.69 319 GLU A N 1
ATOM 2683 C CA . GLU A 1 319 ? -9.594 -0.528 33.584 1.00 92.69 319 GLU A CA 1
ATOM 2684 C C . GLU A 1 319 ? -10.724 0.348 33.025 1.00 92.69 319 GLU A C 1
ATOM 2686 O O . GLU A 1 319 ? -11.641 0.694 33.772 1.00 92.69 319 GLU A O 1
ATOM 2691 N N . ASN A 1 320 ? -10.679 0.694 31.733 1.00 92.50 320 ASN A N 1
ATOM 2692 C CA . ASN A 1 320 ? -11.560 1.709 31.145 1.00 92.50 320 ASN A CA 1
ATOM 2693 C C . ASN A 1 320 ? -12.562 1.169 30.106 1.00 92.50 320 ASN A C 1
ATOM 2695 O O . ASN A 1 320 ? -13.441 1.920 29.691 1.00 92.50 320 ASN A O 1
ATOM 2699 N N . SER A 1 321 ? -12.493 -0.108 29.711 1.00 92.50 321 SER A N 1
ATOM 2700 C CA . SER A 1 321 ? -13.427 -0.717 28.753 1.00 92.50 321 SER A CA 1
ATOM 2701 C C . SER A 1 321 ? -13.926 -2.089 29.211 1.00 92.50 321 SER A C 1
ATOM 2703 O O . SER A 1 321 ? -13.193 -3.078 29.217 1.00 92.50 321 SER A O 1
ATOM 2705 N N . ASN A 1 322 ? -15.221 -2.175 29.534 1.00 90.44 322 ASN A N 1
ATOM 2706 C CA . ASN A 1 322 ? -15.872 -3.465 29.795 1.00 90.44 322 ASN A CA 1
ATOM 2707 C C . ASN A 1 322 ? -15.879 -4.341 28.537 1.00 90.44 322 ASN A C 1
ATOM 2709 O O . ASN A 1 322 ? -15.599 -5.531 28.620 1.00 90.44 322 ASN A O 1
ATOM 2713 N N . THR A 1 323 ? -16.121 -3.733 27.375 1.00 91.50 323 THR A N 1
ATOM 2714 C CA . THR A 1 323 ? -16.136 -4.431 26.088 1.00 91.50 323 THR A CA 1
ATOM 2715 C C . THR A 1 323 ? -14.768 -5.022 25.746 1.00 91.50 323 THR A C 1
ATOM 2717 O O . THR A 1 323 ? -14.698 -6.158 25.280 1.00 91.50 323 THR A O 1
ATOM 2720 N N . PHE A 1 324 ? -13.668 -4.320 26.051 1.00 90.00 324 PHE A N 1
ATOM 2721 C CA . PHE A 1 324 ? -12.325 -4.889 25.918 1.00 90.00 324 PHE A CA 1
ATOM 2722 C C . PHE A 1 324 ? -12.152 -6.137 26.783 1.00 90.00 324 PHE A C 1
ATOM 2724 O O . PHE A 1 324 ? -11.646 -7.135 26.286 1.00 90.00 324 PHE A O 1
ATOM 2731 N N . ASN A 1 325 ? -12.604 -6.117 28.041 1.00 86.88 325 ASN A N 1
ATOM 2732 C CA . ASN A 1 325 ? -12.531 -7.286 28.924 1.00 86.88 325 ASN A CA 1
ATOM 2733 C C . ASN A 1 325 ? -13.371 -8.464 28.399 1.00 86.88 325 ASN A C 1
ATOM 2735 O O . ASN A 1 325 ? -12.891 -9.596 28.378 1.00 86.88 325 ASN A O 1
ATOM 2739 N N . ASP A 1 326 ? -14.585 -8.200 27.913 1.00 85.94 326 ASP A N 1
ATOM 2740 C CA . ASP A 1 326 ? -15.460 -9.234 27.347 1.00 85.94 326 ASP A CA 1
ATOM 2741 C C . ASP A 1 326 ? -14.842 -9.882 26.095 1.00 85.94 326 ASP A C 1
ATOM 2743 O O . ASP A 1 326 ? -14.939 -11.095 25.896 1.00 85.94 326 ASP A O 1
ATOM 2747 N N . LEU A 1 327 ? -14.182 -9.084 25.250 1.00 84.75 327 LEU A N 1
ATOM 2748 C CA . LEU A 1 327 ? -13.481 -9.553 24.052 1.00 84.75 327 LEU A CA 1
ATOM 2749 C C . LEU A 1 327 ? -12.137 -10.224 24.381 1.00 84.75 327 LEU A C 1
ATOM 2751 O O . LEU A 1 327 ? -11.736 -11.165 23.687 1.00 84.75 327 LEU A O 1
ATOM 2755 N N . TYR A 1 328 ? -11.467 -9.779 25.447 1.00 76.31 328 TYR A N 1
ATOM 2756 C CA . TYR A 1 328 ? -10.201 -10.322 25.935 1.00 76.31 328 TYR A CA 1
ATOM 2757 C C . TYR A 1 328 ? -10.332 -11.818 26.239 1.00 76.31 328 TYR A C 1
ATOM 2759 O O . TYR A 1 328 ? -9.577 -12.632 25.698 1.00 76.31 328 TYR A O 1
ATOM 2767 N N . ASP A 1 329 ? -11.364 -12.182 27.001 1.00 74.31 329 ASP A N 1
ATOM 2768 C CA . ASP A 1 329 ? -11.628 -13.552 27.454 1.00 74.31 329 ASP A CA 1
ATOM 2769 C C . ASP A 1 329 ? -12.012 -14.522 26.317 1.00 74.31 329 ASP A C 1
ATOM 2771 O O . ASP A 1 329 ? -11.966 -15.742 26.491 1.00 74.31 329 ASP A O 1
ATOM 2775 N N . LEU A 1 330 ? -12.391 -14.017 25.135 1.00 77.44 330 LEU A N 1
ATOM 2776 C CA . LEU A 1 330 ? -12.782 -14.860 23.996 1.00 77.44 330 LEU A CA 1
ATOM 2777 C C . LEU A 1 330 ? -11.588 -15.464 23.240 1.00 77.44 330 LEU A C 1
ATOM 2779 O O . LEU A 1 330 ? -11.749 -16.513 22.606 1.00 77.44 330 LEU A O 1
ATOM 2783 N N . TRP A 1 331 ? -10.420 -14.811 23.272 1.00 70.56 331 TRP A N 1
ATOM 2784 C CA . TRP A 1 331 ? -9.275 -15.155 22.412 1.00 70.56 331 TRP A CA 1
ATOM 2785 C C . TRP A 1 331 ? -7.962 -15.434 23.137 1.00 70.56 331 TRP A C 1
ATOM 2787 O O . TRP A 1 331 ? -7.058 -15.964 22.497 1.00 70.56 331 TRP A O 1
ATOM 2797 N N . VAL A 1 332 ? -7.845 -15.124 24.426 1.00 65.69 332 VAL A N 1
ATOM 2798 C CA . VAL A 1 332 ? -6.610 -15.325 25.201 1.00 65.69 332 VAL A CA 1
ATOM 2799 C C . VAL A 1 332 ? -6.613 -16.700 25.875 1.00 65.69 332 VAL A C 1
ATOM 2801 O O . VAL A 1 332 ? -7.520 -17.023 26.643 1.00 65.69 332 VAL A O 1
ATOM 2804 N N . GLU A 1 333 ? -5.596 -17.523 25.605 1.00 65.06 333 GLU A N 1
ATOM 2805 C CA . GLU A 1 333 ? -5.219 -18.647 26.476 1.00 65.06 333 GLU A CA 1
ATOM 2806 C C . GLU A 1 333 ? -4.358 -18.120 27.649 1.00 65.06 333 GLU A C 1
ATOM 2808 O O . GLU A 1 333 ? -3.882 -16.992 27.601 1.00 65.06 333 GLU A O 1
ATOM 2813 N N . GLU A 1 334 ? -4.147 -18.905 28.721 1.00 55.19 334 GLU A N 1
ATOM 2814 C CA . GLU A 1 334 ? -3.604 -18.488 30.046 1.00 55.19 334 GLU A CA 1
ATOM 2815 C C . GLU A 1 334 ? -2.284 -17.660 30.065 1.00 55.19 334 GLU A C 1
ATOM 2817 O O . GLU A 1 334 ? -1.851 -17.225 31.137 1.00 55.19 334 GLU A O 1
ATOM 2822 N N . HIS A 1 335 ? -1.637 -17.405 28.923 1.00 54.22 335 HIS A N 1
ATOM 2823 C CA . HIS A 1 335 ? -0.401 -16.627 28.781 1.00 54.22 335 HIS A CA 1
ATOM 2824 C C . HIS A 1 335 ? -0.385 -15.609 27.625 1.00 54.22 335 HIS A C 1
ATOM 2826 O O . HIS A 1 335 ? 0.667 -15.003 27.396 1.00 54.22 335 HIS A O 1
ATOM 2832 N N . ASP A 1 336 ? -1.496 -15.406 26.913 1.00 66.94 336 ASP A N 1
ATOM 2833 C CA . ASP A 1 336 ? -1.543 -14.445 25.806 1.00 66.94 336 ASP A CA 1
ATOM 2834 C C . ASP A 1 336 ? -1.752 -13.011 26.325 1.00 66.94 336 ASP A C 1
ATOM 2836 O O . ASP A 1 336 ? -2.265 -12.778 27.425 1.00 66.94 336 ASP A O 1
ATOM 2840 N N . LYS A 1 337 ? -1.306 -12.034 25.535 1.00 72.88 337 LYS A N 1
ATOM 2841 C CA . LYS A 1 337 ? -1.429 -10.601 25.827 1.00 72.88 337 LYS A CA 1
ATOM 2842 C C . LYS A 1 337 ? -2.150 -9.918 24.679 1.00 72.88 337 LYS A C 1
ATOM 2844 O O . LYS A 1 337 ? -2.170 -10.448 23.571 1.00 72.88 337 LYS A O 1
ATOM 2849 N N . TYR A 1 338 ? -2.710 -8.745 24.945 1.00 76.75 338 TYR A N 1
ATOM 2850 C CA . TYR A 1 338 ? -3.111 -7.849 23.869 1.00 76.75 338 TYR A CA 1
ATOM 2851 C C . TYR A 1 338 ? -2.072 -6.757 23.716 1.00 76.75 338 TYR A C 1
ATOM 2853 O O . TYR A 1 338 ? -1.714 -6.096 24.689 1.00 76.75 338 TYR A O 1
ATOM 2861 N N . GLU A 1 339 ? -1.622 -6.561 22.488 1.00 81.88 339 GLU A N 1
ATOM 2862 C CA . GLU A 1 339 ? -0.663 -5.523 22.137 1.00 81.88 339 GLU A CA 1
ATOM 2863 C C . GLU A 1 339 ? -1.359 -4.410 21.366 1.00 81.88 339 GLU A C 1
ATOM 2865 O O . GLU A 1 339 ? -2.297 -4.644 20.593 1.00 81.88 339 GLU A O 1
ATOM 2870 N N . LEU A 1 340 ? -0.892 -3.181 21.589 1.00 82.31 340 LEU A N 1
ATOM 2871 C CA . LEU A 1 340 ? -1.282 -2.048 20.768 1.00 82.31 340 LEU A CA 1
ATOM 2872 C C . LEU A 1 340 ? -0.570 -2.189 19.424 1.00 82.31 340 LEU A C 1
ATOM 2874 O O . LEU A 1 340 ? 0.628 -1.945 19.303 1.00 82.31 340 LEU A O 1
ATOM 2878 N N . VAL A 1 341 ? -1.314 -2.571 18.391 1.00 80.62 341 VAL A N 1
ATOM 2879 C CA . VAL A 1 341 ? -0.724 -2.813 17.068 1.00 80.62 341 VAL A CA 1
ATOM 2880 C C . VAL A 1 341 ? -0.590 -1.533 16.259 1.00 80.62 341 VAL A C 1
ATOM 2882 O O . VAL A 1 341 ? 0.347 -1.388 15.470 1.00 80.62 341 VAL A O 1
ATOM 2885 N N . TYR A 1 342 ? -1.495 -0.571 16.462 1.00 84.50 342 TYR A N 1
ATOM 2886 C CA . TYR A 1 342 ? -1.500 0.686 15.719 1.00 84.50 342 TYR A CA 1
ATOM 2887 C C . TYR A 1 342 ? -2.366 1.760 16.388 1.00 84.50 342 TYR A C 1
ATOM 2889 O O . TYR A 1 342 ? -3.257 1.449 17.182 1.00 84.50 342 TYR A O 1
ATOM 2897 N N . PHE A 1 343 ? -2.128 3.020 16.024 1.00 90.25 343 PHE A N 1
ATOM 2898 C CA . PHE A 1 343 ? -3.053 4.121 16.280 1.00 90.25 343 PHE A CA 1
ATOM 2899 C C . PHE A 1 343 ? -3.125 5.029 15.055 1.00 90.25 343 PHE A C 1
ATOM 2901 O O . PHE A 1 343 ? -2.194 5.067 14.253 1.00 90.25 343 PHE A O 1
ATOM 2908 N N . GLU A 1 344 ? -4.226 5.753 14.917 1.00 90.25 344 GLU A N 1
ATOM 2909 C CA . GLU A 1 344 ? -4.417 6.720 13.843 1.00 90.25 344 GLU A CA 1
ATOM 2910 C C . GLU A 1 344 ? -5.328 7.853 14.315 1.00 90.25 344 GLU A C 1
ATOM 2912 O O . GLU A 1 344 ? -6.217 7.627 15.137 1.00 90.25 344 GLU A O 1
ATOM 2917 N N . VAL A 1 345 ? -5.114 9.066 13.803 1.00 89.38 345 VAL A N 1
ATOM 2918 C CA . VAL A 1 345 ? -6.027 10.194 14.020 1.00 89.38 345 VAL A CA 1
ATOM 2919 C C . VAL A 1 345 ? -6.812 10.445 12.736 1.00 89.38 345 VAL A C 1
ATOM 2921 O O . VAL A 1 345 ? -6.227 10.800 11.714 1.00 89.38 345 VAL A O 1
ATOM 2924 N N . ILE A 1 346 ? -8.132 10.258 12.784 1.00 88.38 346 ILE A N 1
ATOM 2925 C CA . ILE A 1 346 ? -9.038 10.388 11.631 1.00 88.38 346 ILE A CA 1
ATOM 2926 C C . ILE A 1 346 ? -10.139 11.371 11.997 1.00 88.38 346 ILE A C 1
ATOM 2928 O O . ILE A 1 346 ? -10.800 11.192 13.014 1.00 88.38 346 ILE A O 1
ATOM 2932 N N . GLU A 1 347 ? -10.332 12.405 11.173 1.00 86.75 347 GLU A N 1
ATOM 2933 C CA . GLU A 1 347 ? -11.349 13.446 11.398 1.00 86.75 347 GLU A CA 1
ATOM 2934 C C . GLU A 1 347 ? -11.327 13.995 12.841 1.00 86.75 347 GLU A C 1
ATOM 2936 O O . GLU A 1 347 ? -12.355 14.086 13.504 1.00 86.75 347 GLU A O 1
ATOM 2941 N N . GLU A 1 348 ? -10.126 14.335 13.327 1.00 90.19 348 GLU A N 1
ATOM 2942 C CA . GLU A 1 348 ? -9.869 14.845 14.685 1.00 90.19 348 GLU A CA 1
ATOM 2943 C C . GLU A 1 348 ? -10.188 13.866 15.831 1.00 90.19 348 GLU A C 1
ATOM 2945 O O . GLU A 1 348 ? -10.237 14.285 16.982 1.00 90.19 348 GLU A O 1
ATOM 2950 N N . LYS A 1 349 ? -10.344 12.565 15.559 1.00 91.00 349 LYS A N 1
ATOM 2951 C CA . LYS A 1 349 ? -10.573 11.520 16.572 1.00 91.00 349 LYS A CA 1
ATOM 2952 C C . LYS A 1 349 ? -9.427 10.531 16.636 1.00 91.00 349 LYS A C 1
ATOM 2954 O O . LYS A 1 349 ? -8.823 10.212 15.616 1.00 91.00 349 LYS A O 1
ATOM 2959 N N . ILE A 1 350 ? -9.155 10.010 17.828 1.00 94.25 350 ILE A N 1
ATOM 2960 C CA . ILE A 1 350 ? -8.054 9.075 18.070 1.00 94.25 350 ILE A CA 1
ATOM 2961 C C . ILE A 1 350 ? -8.593 7.648 18.016 1.00 94.25 350 ILE A C 1
ATOM 2963 O O . ILE A 1 350 ? -9.413 7.266 18.846 1.00 94.25 350 ILE A O 1
ATOM 2967 N N . PHE A 1 351 ? -8.087 6.837 17.092 1.00 93.31 351 PHE A N 1
ATOM 2968 C CA . PHE A 1 351 ? -8.388 5.412 17.008 1.00 93.31 351 PHE A CA 1
ATOM 2969 C C . PHE A 1 351 ? -7.185 4.589 17.444 1.00 93.31 351 PHE A C 1
ATOM 2971 O O . PHE A 1 351 ? -6.071 4.798 16.963 1.00 93.31 351 PHE A O 1
ATOM 2978 N N . VAL A 1 352 ? -7.409 3.623 18.331 1.00 93.12 352 VAL A N 1
ATOM 2979 C CA . VAL A 1 352 ? -6.396 2.663 18.784 1.00 93.12 352 VAL A CA 1
ATOM 2980 C C . VAL A 1 352 ? -6.822 1.249 18.430 1.00 93.12 352 VAL A C 1
ATOM 2982 O O . VAL A 1 352 ? -8.011 0.914 18.429 1.00 93.12 352 VAL A O 1
ATOM 2985 N N . ARG A 1 353 ? -5.837 0.414 18.104 1.00 90.00 353 ARG A N 1
ATOM 2986 C CA . ARG A 1 353 ? -6.058 -0.948 17.625 1.00 90.00 353 ARG A CA 1
ATOM 2987 C C . ARG A 1 353 ? -5.316 -1.934 18.507 1.00 90.00 353 ARG A C 1
ATOM 2989 O O . ARG A 1 353 ? -4.119 -1.768 18.741 1.00 90.00 353 ARG A O 1
ATOM 2996 N N . PHE A 1 354 ? -6.029 -2.959 18.956 1.00 87.94 354 PHE A N 1
ATOM 2997 C CA . PHE A 1 354 ? -5.491 -4.006 19.816 1.00 87.94 354 PHE A CA 1
ATOM 2998 C C . PHE A 1 354 ? -5.680 -5.378 19.189 1.00 87.94 354 PHE A C 1
ATOM 3000 O O . PHE A 1 354 ? -6.770 -5.709 18.726 1.00 87.94 354 PHE A O 1
ATOM 3007 N N . GLU A 1 355 ? -4.632 -6.188 19.223 1.00 84.12 355 GLU A N 1
ATOM 3008 C CA . GLU A 1 355 ? -4.636 -7.566 18.733 1.00 84.12 355 GLU A CA 1
ATOM 3009 C C . GLU A 1 355 ? -4.167 -8.504 19.846 1.00 84.12 355 GLU A C 1
ATOM 3011 O O . GLU A 1 355 ? -3.289 -8.142 20.630 1.00 84.12 355 GLU A O 1
ATOM 3016 N N . ALA A 1 356 ? -4.735 -9.710 19.917 1.00 76.19 356 ALA A N 1
ATOM 3017 C CA . ALA A 1 356 ? -4.201 -10.762 20.774 1.00 76.19 356 ALA A CA 1
ATOM 3018 C C . ALA A 1 356 ? -2.911 -11.319 20.154 1.00 76.19 356 ALA A C 1
ATOM 3020 O O . ALA A 1 356 ? -2.952 -11.925 19.077 1.00 76.19 356 ALA A O 1
ATOM 3021 N N . THR A 1 357 ? -1.770 -11.165 20.826 1.00 69.50 357 THR A N 1
ATOM 3022 C CA . THR A 1 357 ? -0.497 -11.699 20.338 1.00 69.50 357 THR A CA 1
ATOM 3023 C C . THR A 1 357 ? -0.403 -13.200 20.598 1.00 69.50 357 THR A C 1
ATOM 3025 O O . THR A 1 357 ? -0.375 -13.651 21.742 1.00 69.50 357 THR A O 1
ATOM 3028 N N . TYR A 1 358 ? -0.286 -13.986 19.523 1.00 63.69 358 TYR A N 1
ATOM 3029 C CA . TYR A 1 358 ? -0.016 -15.425 19.586 1.00 63.69 358 TYR A CA 1
ATOM 3030 C C . TYR A 1 358 ? 1.458 -15.747 19.333 1.00 63.69 358 TYR A C 1
ATOM 3032 O O . TYR A 1 358 ? 2.176 -15.064 18.601 1.00 63.69 358 TYR A O 1
ATOM 3040 N N . SER A 1 359 ? 1.883 -16.913 19.819 1.00 47.09 359 SER A N 1
ATOM 3041 C CA . SER A 1 359 ? 3.083 -17.580 19.310 1.00 47.09 359 SER A CA 1
ATOM 3042 C C . SER A 1 359 ? 2.871 -18.046 17.852 1.00 47.09 359 SER A C 1
ATOM 3044 O O . SER A 1 359 ? 2.241 -19.065 17.601 1.00 47.09 359 SER A O 1
ATOM 3046 N N . MET A 1 360 ? 3.386 -17.257 16.898 1.00 44.44 360 MET A N 1
ATOM 3047 C CA . MET A 1 360 ? 3.526 -17.480 15.441 1.00 44.44 360 MET A CA 1
ATOM 3048 C C . MET A 1 360 ? 2.405 -18.240 14.689 1.00 44.44 360 MET A C 1
ATOM 3050 O O . MET A 1 360 ? 2.302 -19.466 14.746 1.00 44.44 360 MET A O 1
ATOM 3054 N N . GLY A 1 361 ? 1.701 -17.519 13.801 1.00 50.19 361 GLY A N 1
ATOM 3055 C CA . GLY A 1 361 ? 1.032 -18.092 12.619 1.00 50.19 361 GLY A CA 1
ATOM 3056 C C . GLY A 1 361 ? -0.488 -18.281 12.690 1.00 50.19 361 GLY A C 1
ATOM 3057 O O . GLY A 1 361 ? -1.031 -19.014 11.863 1.00 50.19 361 GLY A O 1
ATOM 3058 N N . LYS A 1 362 ? -1.182 -17.658 13.651 1.00 60.28 362 LYS A N 1
ATOM 3059 C CA . LYS A 1 362 ? -2.654 -17.637 13.722 1.00 60.28 362 LYS A CA 1
ATOM 3060 C C . LYS A 1 362 ? -3.173 -16.215 13.498 1.00 60.28 362 LYS A C 1
ATOM 3062 O O . LYS A 1 362 ? -2.684 -15.299 14.142 1.00 60.28 362 LYS A O 1
ATOM 3067 N N . THR A 1 363 ? -4.168 -16.065 12.625 1.00 66.69 363 THR A N 1
ATOM 3068 C CA . THR A 1 363 ? -4.907 -14.810 12.413 1.00 66.69 363 THR A CA 1
ATOM 3069 C C . THR A 1 363 ? -5.908 -14.597 13.544 1.00 66.69 363 THR A C 1
ATOM 3071 O O . THR A 1 363 ? -6.756 -15.469 13.787 1.00 66.69 363 THR A O 1
ATOM 3074 N N . THR A 1 364 ? -5.826 -13.453 14.215 1.00 77.38 364 THR A N 1
ATOM 3075 C CA . THR A 1 364 ? -6.747 -13.042 15.280 1.00 77.38 364 THR A CA 1
ATOM 3076 C C . THR A 1 364 ? -7.509 -11.789 14.864 1.00 77.38 364 THR A C 1
ATOM 3078 O O . THR A 1 364 ? -7.131 -11.114 13.907 1.00 77.38 364 THR A O 1
ATOM 3081 N N . PRO A 1 365 ? -8.641 -11.496 15.514 1.00 81.25 365 PRO A N 1
ATOM 3082 C CA . PRO A 1 365 ? -9.315 -10.229 15.306 1.00 81.25 365 PRO A CA 1
ATOM 3083 C C . PRO A 1 365 ? -8.489 -9.083 15.892 1.00 81.25 365 PRO A C 1
ATOM 3085 O O . PRO A 1 365 ? -8.030 -9.152 17.033 1.00 81.25 365 PRO A O 1
ATOM 3088 N N . VAL A 1 366 ? -8.387 -7.998 15.133 1.00 85.44 366 VAL A N 1
ATOM 3089 C CA . VAL A 1 366 ? -7.932 -6.710 15.645 1.00 85.44 366 VAL A CA 1
ATOM 3090 C C . VAL A 1 366 ? -9.146 -5.895 16.057 1.00 85.44 366 VAL A C 1
ATOM 3092 O O . VAL A 1 366 ? -10.032 -5.632 15.246 1.00 85.44 366 VAL A O 1
ATOM 3095 N N . TYR A 1 367 ? -9.195 -5.478 17.313 1.00 88.69 367 TYR A N 1
ATOM 3096 C CA . TYR A 1 367 ? -10.272 -4.659 17.853 1.00 88.69 367 TYR A CA 1
ATOM 3097 C C . TYR A 1 367 ? -9.941 -3.180 17.736 1.00 88.69 367 TYR A C 1
ATOM 3099 O O . TYR A 1 367 ? -8.815 -2.763 18.008 1.00 88.69 367 TYR A O 1
ATOM 3107 N N . ILE A 1 368 ? -10.940 -2.397 17.346 1.00 90.56 368 ILE A N 1
ATOM 3108 C CA . ILE A 1 368 ? -10.821 -0.973 17.057 1.00 90.56 368 ILE A CA 1
ATOM 3109 C C . ILE A 1 368 ? -11.603 -0.209 18.118 1.00 90.56 368 ILE A C 1
ATOM 3111 O O . ILE A 1 368 ? -12.780 -0.496 18.362 1.00 90.56 368 ILE A O 1
ATOM 3115 N N . TYR A 1 369 ? -10.948 0.775 18.724 1.00 93.50 369 TYR A N 1
ATOM 3116 C CA . TYR A 1 369 ? -11.542 1.644 19.729 1.00 93.50 369 TYR A CA 1
ATOM 3117 C C . TYR A 1 369 ? -11.287 3.106 19.386 1.00 93.50 369 TYR A C 1
ATOM 3119 O O . TYR A 1 369 ? -10.216 3.448 18.888 1.00 93.50 369 TYR A O 1
ATOM 3127 N N . GLU A 1 370 ? -12.249 3.963 19.696 1.00 94.69 370 GLU A N 1
ATOM 3128 C CA . GLU A 1 370 ? -12.079 5.413 19.721 1.00 94.69 370 GLU A CA 1
ATOM 3129 C C . GLU A 1 370 ? -11.718 5.852 21.139 1.00 94.69 370 GLU A C 1
ATOM 3131 O O . GLU A 1 370 ? -12.387 5.459 22.095 1.00 94.69 370 GLU A O 1
ATOM 3136 N N . TYR A 1 371 ? -10.687 6.680 21.281 1.00 96.25 371 TYR A N 1
ATOM 3137 C CA . TYR A 1 371 ? -10.327 7.317 22.541 1.00 96.25 371 TYR A CA 1
ATOM 3138 C C . TYR A 1 371 ? -10.750 8.789 22.545 1.00 96.25 371 TYR A C 1
ATOM 3140 O O . TYR A 1 371 ? -10.218 9.606 21.792 1.00 96.25 371 TYR A O 1
ATOM 3148 N N . ASP A 1 372 ? -11.675 9.125 23.441 1.00 94.69 372 ASP A N 1
ATOM 3149 C CA . ASP A 1 372 ? -12.063 10.496 23.758 1.00 94.69 372 ASP A CA 1
ATOM 3150 C C . ASP A 1 372 ? -11.118 11.046 24.831 1.00 94.69 372 ASP A C 1
ATOM 3152 O O . ASP A 1 372 ? -11.231 10.742 26.026 1.00 94.69 372 ASP A O 1
ATOM 3156 N N . ILE A 1 373 ? -10.176 11.875 24.383 1.00 93.19 373 ILE A N 1
ATOM 3157 C CA . ILE A 1 373 ? -9.157 12.487 25.235 1.00 93.19 373 ILE A CA 1
ATOM 3158 C C . ILE A 1 373 ? -9.732 13.502 26.230 1.00 93.19 373 ILE A C 1
ATOM 3160 O O . ILE A 1 373 ? -9.176 13.666 27.316 1.00 93.19 373 ILE A O 1
ATOM 3164 N N . GLN A 1 374 ? -10.845 14.166 25.902 1.00 89.50 374 GLN A N 1
ATOM 3165 C CA . GLN A 1 374 ? -11.432 15.211 26.747 1.00 89.50 374 GLN A CA 1
ATOM 3166 C C . GLN A 1 374 ? -12.117 14.611 27.971 1.00 89.50 374 GLN A C 1
ATOM 3168 O O . GLN A 1 374 ? -12.021 15.149 29.078 1.00 89.50 374 GLN A O 1
ATOM 3173 N N . ASN A 1 375 ? -12.793 13.478 27.781 1.00 90.69 375 ASN A N 1
ATOM 3174 C CA . ASN A 1 375 ? -13.504 12.782 28.851 1.00 90.69 375 ASN A CA 1
ATOM 3175 C C . ASN A 1 375 ? -12.712 11.605 29.436 1.00 90.69 375 ASN A C 1
ATOM 3177 O O . ASN A 1 375 ? -13.147 11.017 30.429 1.00 90.69 375 ASN A O 1
ATOM 3181 N N . ASN A 1 376 ? -11.549 11.283 28.858 1.00 90.00 376 ASN A N 1
ATOM 3182 C CA . ASN A 1 376 ? -10.751 10.101 29.171 1.00 90.00 376 ASN A CA 1
ATOM 3183 C C . ASN A 1 376 ? -11.599 8.817 29.109 1.00 90.00 376 ASN A C 1
ATOM 3185 O O . ASN A 1 376 ? -11.622 8.018 30.047 1.00 90.00 376 ASN A O 1
ATOM 3189 N N . GLN A 1 377 ? -12.340 8.664 28.012 1.00 93.56 377 GLN A N 1
ATOM 3190 C CA . GLN A 1 377 ? -13.230 7.532 27.755 1.00 93.56 377 GLN A CA 1
ATOM 3191 C C . GLN A 1 377 ? -12.787 6.784 26.504 1.00 93.56 377 GLN A C 1
ATOM 3193 O O . GLN A 1 377 ? -12.168 7.357 25.611 1.00 93.56 377 GLN A O 1
ATOM 3198 N N . ILE A 1 378 ? -13.099 5.493 26.447 1.00 95.25 378 ILE A N 1
ATOM 3199 C CA . ILE A 1 378 ? -12.798 4.653 25.295 1.00 95.25 378 ILE A CA 1
ATOM 3200 C C . ILE A 1 378 ? -14.061 3.934 24.847 1.00 95.25 378 ILE A C 1
ATOM 3202 O O . ILE A 1 378 ? -14.808 3.423 25.682 1.00 95.25 378 ILE A O 1
ATOM 3206 N N . PHE A 1 379 ? -14.289 3.914 23.540 1.00 94.69 379 PHE A N 1
ATOM 3207 C CA . PHE A 1 379 ? -15.502 3.378 22.943 1.00 94.69 379 PHE A CA 1
ATOM 3208 C C . PHE A 1 379 ? -15.169 2.304 21.919 1.00 94.69 379 PHE A C 1
ATOM 3210 O O . PHE A 1 379 ? -14.349 2.512 21.024 1.00 94.69 379 PHE A O 1
ATOM 3217 N N . TYR A 1 380 ? -15.811 1.147 22.033 1.00 92.88 380 TYR A N 1
ATOM 3218 C CA . TYR A 1 380 ? -15.683 0.070 21.063 1.00 92.88 380 TYR A CA 1
ATOM 3219 C C . TYR A 1 380 ? -16.350 0.448 19.738 1.00 92.88 380 TYR A C 1
ATOM 3221 O O . TYR A 1 380 ? -17.553 0.715 19.688 1.00 92.88 380 TYR A O 1
ATOM 3229 N N . VAL A 1 381 ? -15.566 0.435 18.660 1.00 90.56 381 VAL A N 1
ATOM 3230 C CA . VAL A 1 381 ? -16.029 0.736 17.297 1.00 90.56 381 VAL A CA 1
ATOM 3231 C C . VAL A 1 381 ? -16.393 -0.551 16.561 1.00 90.56 381 VAL A C 1
ATOM 3233 O O . VAL A 1 381 ? -17.421 -0.633 15.892 1.00 90.56 381 VAL A O 1
ATOM 3236 N N . GLY A 1 382 ? -15.542 -1.571 16.669 1.00 88.44 382 GLY A N 1
ATOM 3237 C CA . GLY A 1 382 ? -15.693 -2.806 15.912 1.00 88.44 382 GLY A CA 1
ATOM 3238 C C . GLY A 1 382 ? -14.425 -3.647 15.900 1.00 88.44 382 GLY A C 1
ATOM 3239 O O . GLY A 1 382 ? -13.522 -3.477 16.720 1.00 88.44 382 GLY A O 1
ATOM 3240 N N . PHE A 1 383 ? -14.350 -4.586 14.966 1.00 86.06 383 PHE A N 1
ATOM 3241 C CA . PHE A 1 383 ? -13.192 -5.457 14.805 1.00 86.06 383 PHE A CA 1
ATOM 3242 C C . PHE A 1 383 ? -12.883 -5.664 13.330 1.00 86.06 383 PHE A C 1
ATOM 3244 O O . PHE A 1 383 ? -13.768 -5.547 12.498 1.00 86.06 383 PHE A O 1
ATOM 3251 N N . PHE A 1 384 ? -11.653 -6.032 13.008 1.00 83.94 384 PHE A N 1
ATOM 3252 C CA . PHE A 1 384 ? -11.261 -6.524 11.697 1.00 83.94 384 PHE A CA 1
ATOM 3253 C C . PHE A 1 384 ? -10.691 -7.932 11.857 1.00 83.94 384 PHE A C 1
ATOM 3255 O O . PHE A 1 384 ? -9.927 -8.182 12.785 1.00 83.94 384 PHE A O 1
ATOM 3262 N N . TYR A 1 385 ? -11.079 -8.870 10.993 1.00 79.75 385 TYR A N 1
ATOM 3263 C CA . TYR A 1 385 ? -10.533 -10.229 11.005 1.00 79.75 385 TYR A CA 1
ATOM 3264 C C . TYR A 1 385 ? -9.756 -10.479 9.718 1.00 79.75 385 TYR A C 1
ATOM 3266 O O . TYR A 1 385 ? -10.347 -10.794 8.686 1.00 79.75 385 TYR A O 1
ATOM 3274 N N . GLY A 1 386 ? -8.440 -10.320 9.798 1.00 70.69 386 GLY A N 1
ATOM 3275 C CA . GLY A 1 386 ? -7.533 -10.360 8.660 1.00 70.69 386 GLY A CA 1
ATOM 3276 C C . GLY A 1 386 ? -6.112 -10.048 9.107 1.00 70.69 386 GLY A C 1
ATOM 3277 O O . GLY A 1 386 ? -5.764 -10.277 10.265 1.00 70.69 386 GLY A O 1
ATOM 3278 N N . ASP A 1 387 ? -5.289 -9.550 8.195 1.00 68.44 387 ASP A N 1
ATOM 3279 C CA . ASP A 1 387 ? -3.950 -9.071 8.537 1.00 68.44 387 ASP A CA 1
ATOM 3280 C C . ASP A 1 387 ? -4.037 -7.916 9.549 1.00 68.44 387 ASP A C 1
ATOM 3282 O O . ASP A 1 387 ? -4.887 -7.029 9.423 1.00 68.44 387 ASP A O 1
ATOM 3286 N N . SER A 1 388 ? -3.167 -7.913 10.561 1.00 64.25 388 SER A N 1
ATOM 3287 C CA . SER A 1 388 ? -3.138 -6.834 11.547 1.00 64.25 388 SER A CA 1
ATOM 3288 C C . SER A 1 388 ? -2.592 -5.525 10.987 1.00 64.25 388 SER A C 1
ATOM 3290 O O . SER A 1 388 ? -2.867 -4.449 11.528 1.00 64.25 388 SER A O 1
ATOM 3292 N N . LEU A 1 389 ? -1.921 -5.594 9.837 1.00 67.25 389 LEU A N 1
ATOM 3293 C CA . LEU A 1 389 ? -1.551 -4.454 9.008 1.00 67.25 389 LEU A CA 1
ATOM 3294 C C . LEU A 1 389 ? -2.676 -4.121 8.013 1.00 67.25 389 LEU A C 1
ATOM 3296 O O . LEU A 1 389 ? -2.526 -4.278 6.802 1.00 67.25 389 LEU A O 1
ATOM 3300 N N . PHE A 1 390 ? -3.814 -3.654 8.529 1.00 71.75 390 PHE A N 1
ATOM 3301 C CA . PHE A 1 390 ? -4.939 -3.172 7.720 1.00 71.75 390 PHE A CA 1
ATOM 3302 C C . PHE A 1 390 ? -5.054 -1.642 7.756 1.00 71.75 390 PHE A C 1
ATOM 3304 O O . PHE A 1 390 ? -4.580 -0.976 8.682 1.00 71.75 390 PHE A O 1
ATOM 3311 N N . HIS A 1 391 ? -5.716 -1.068 6.759 1.00 78.44 391 HIS A N 1
ATOM 3312 C CA . HIS A 1 391 ? -6.085 0.346 6.725 1.00 78.44 391 HIS A CA 1
ATOM 3313 C C . HIS A 1 391 ? -7.517 0.536 7.225 1.00 78.44 391 HIS A C 1
ATOM 3315 O O . HIS A 1 391 ? -8.380 -0.305 6.976 1.00 78.44 391 HIS A O 1
ATOM 3321 N N . PHE A 1 392 ? -7.767 1.636 7.931 1.00 80.69 392 PHE A N 1
ATOM 3322 C CA . PHE A 1 392 ? -9.064 1.970 8.514 1.00 80.69 392 PHE A CA 1
ATOM 3323 C C . PHE A 1 392 ? -9.449 3.383 8.088 1.00 80.69 392 PHE A C 1
ATOM 3325 O O . PHE A 1 392 ? -8.664 4.309 8.260 1.00 80.69 392 PHE A O 1
ATOM 3332 N N . GLU A 1 393 ? -10.645 3.546 7.535 1.00 79.69 393 GLU A N 1
ATOM 3333 C CA . GLU A 1 393 ? -11.151 4.834 7.061 1.00 79.69 393 GLU A CA 1
ATOM 3334 C C . GLU A 1 393 ? -12.598 5.046 7.517 1.00 79.69 393 GLU A C 1
ATOM 3336 O O . GLU A 1 393 ? -13.393 4.104 7.526 1.00 79.69 393 GLU A O 1
ATOM 3341 N N . ILE A 1 394 ? -12.946 6.293 7.853 1.00 77.25 394 ILE A N 1
ATOM 3342 C CA . ILE A 1 394 ? -14.329 6.730 8.093 1.00 77.25 394 ILE A CA 1
ATOM 3343 C C . ILE A 1 394 ? -14.880 7.332 6.796 1.00 77.25 394 ILE A C 1
ATOM 3345 O O . ILE A 1 394 ? -14.250 8.194 6.179 1.00 77.25 394 ILE A O 1
ATOM 3349 N N . LEU A 1 395 ? -16.053 6.866 6.378 1.00 67.81 395 LEU A N 1
ATOM 3350 C CA . LEU A 1 395 ? -16.815 7.385 5.252 1.00 67.81 395 LEU A CA 1
ATOM 3351 C C . LEU A 1 395 ? -17.711 8.528 5.762 1.00 67.81 395 LEU A C 1
ATOM 3353 O O . LEU A 1 395 ? -18.658 8.299 6.512 1.00 67.81 395 LEU A O 1
ATOM 3357 N N . SER A 1 396 ? -17.366 9.768 5.399 1.00 57.56 396 SER A N 1
ATOM 3358 C CA . SER A 1 396 ? -18.128 10.984 5.728 1.00 57.56 396 SER A CA 1
ATOM 3359 C C . SER A 1 396 ? -19.252 11.325 4.756 1.00 57.56 396 SER A C 1
ATOM 3361 O O . SER A 1 396 ? -19.101 11.071 3.535 1.00 57.56 396 SER A O 1
#